Protein AF-A0A438NGS1-F1 (afdb_monomer_lite)

Organism: Exophiala mesophila (NCBI:txid212818)

Sequence (596 aa):
MPGRIEPLVKQPPVLLLSHGTTMLTGERSHVRDYWRWHGDKALEYGIKGVIIMGAHWNVRGRQIHVATNANVIPEPVALVKKSEWATYKPNADLKTAARCIEMLRDGGIDAVADPAFNWRIDTFPMLTRMFPHGCPPVTVISQNEFFEPHFHVEVGRLLRPLREQGYLFIGSGGGVHNLYRVHWKYNWRYRDTFAQEVPPESGNLEFRQALEDALCKNGGGPDFKRAAVRLMKHPNYRDAHGTDDHYMPTCFVAGLVGEEEDRGQAVVLGAEVWELVNQCETQFSIGEWPANELPKNSSSGSNHDVVKSRGLRVNSTIFGELHESPTVVRSVAEAVSVSESPFDYVLVCTKATAQATRAAVESIEPAITSPSTTIVLIQNGLGVERAFREAFPRTAIISAVAYLPTTQTSQGVFSHSEVELLYLGLYDQKPNTADWNMPLSAFAQQVKAGGGTAVITQDIQEQRWTKILANGAINPICALSRCRDRQLIELSSLAAELIKSVMLEIAKVAAVAGYGHVATMETVEKQFARSVTRPYPGVQPSMMADALALQHMEVQAILGEVIQIAQEKQVEIPRLTTLFVLLQGLDVALQMEKKG

InterPro domains:
  IPR003710 Ketopantoate reductase ApbA/PanE [TIGR00745] (307-587)
  IPR004183 Extradiol ring-cleavage dioxygenase, class III enzyme, subunit B [PF02900] (15-260)
  IPR008927 6-phosphogluconate dehydrogenase-like, C-terminal domain superfamily [SSF48179] (459-587)
  IPR013328 6-phosphogluconate dehydrogenase, domain 2 [G3DSA:1.10.1040.10] (459-590)
  IPR013332 Ketopantoate reductase, N-terminal domain [PF02558] (307-428)
  IPR013752 Ketopantoate reductase, C-terminal domain [PF08546] (459-585)
  IPR014436 Extradiol aromatic ring-opening dioxygenase, DODA-type [cd07363] (13-263)
  IPR051402 Ketopantoate Reductase-Related [PTHR21708] (302-587)

Secondary structure (DSSP, 8-state):
-PPP-----PPPPEEEEE---HHHHHS--HHHHHHHHHHHHHHHHT-SEEEEEEEEEEESSSEEEEE--SS--PPP-TTS-GGGTTTPPP-B-HHHHHHHHHHHHHTT-EEEEESS----TTTHHHHHHHSTT-PPPEEEEEEETT--HHHHHHHHHHHGGGGGGTEEEEEEE-SBB-TTS--THHHHHH--SS--SSPPPHHHHHHHHHHHIIIIIT-SSHHHHHHHHHGGGSTTHHHHBSSSTTTHHHHHHHHHS-SGGGTT--EEEEEEEEETTTEEEEEEEES------SS---TTS-HHHHHHHH-EEEEETTTEEEEE-----SSHHHHHHT-SS--SEEEE-S---HHHHHHHHHHHGGG--STT-EEEEE-SSSSTTHHHHHH-TTSEEEEEEEE--EEEEETTEEEE-S--EEEEEES----SS--THHHHHHHHHHHHHTT--EEE-S-HHHHHHHHHHHHTTHHHHHHHH---HHHHHTT-HHHHHHHHHHHHHHHHHHHHTT-TTTS-HHHHHHHHHHHHTSPTT----HHHHHHHTTPPP-HIIIIIHHHHHHHHTT---HHHHHHHHHHHHHHHHHHHHTT-

Structure (mmCIF, N/CA/C/O backbone):
data_AF-A0A438NGS1-F1
#
_entry.id   AF-A0A438NGS1-F1
#
loop_
_atom_site.group_PDB
_atom_site.id
_atom_site.type_symbol
_atom_site.label_atom_id
_atom_site.label_alt_id
_atom_site.label_comp_id
_atom_site.label_asym_id
_atom_site.label_entity_id
_atom_site.label_seq_id
_atom_site.pdbx_PDB_ins_code
_atom_site.Cartn_x
_atom_site.Cartn_y
_atom_site.Cartn_z
_atom_site.occupancy
_atom_site.B_iso_or_equiv
_atom_site.auth_seq_id
_atom_site.auth_comp_id
_atom_site.auth_asym_id
_atom_site.auth_atom_id
_atom_site.pdbx_PDB_model_num
ATOM 1 N N . MET A 1 1 ? -47.219 -19.558 9.874 1.00 34.78 1 MET A N 1
ATOM 2 C CA . MET A 1 1 ? -45.789 -19.227 10.037 1.00 34.78 1 MET A CA 1
ATOM 3 C C . MET A 1 1 ? -45.166 -19.135 8.654 1.00 34.78 1 MET A C 1
ATOM 5 O O . MET A 1 1 ? -45.144 -20.160 7.985 1.00 34.78 1 MET A O 1
ATOM 9 N N . PRO A 1 2 ? -44.722 -17.962 8.185 1.00 32.81 2 PRO A N 1
ATOM 10 C CA . PRO A 1 2 ? -43.821 -17.883 7.046 1.00 32.81 2 PRO A CA 1
ATOM 11 C C . PRO A 1 2 ? -42.375 -18.025 7.538 1.00 32.81 2 PRO A C 1
ATOM 13 O O . PRO A 1 2 ? -41.999 -17.451 8.560 1.00 32.81 2 PRO A O 1
ATOM 16 N N . GLY A 1 3 ? -41.619 -18.872 6.841 1.00 31.50 3 GLY A N 1
ATOM 17 C CA . GLY A 1 3 ? -40.279 -19.320 7.204 1.00 31.50 3 GLY A CA 1
ATOM 18 C C . GLY A 1 3 ? -39.254 -18.196 7.323 1.00 31.50 3 GLY A C 1
ATOM 19 O O . GLY A 1 3 ? -39.314 -17.187 6.622 1.00 31.50 3 GLY A O 1
ATOM 20 N N . ARG A 1 4 ? -38.291 -18.412 8.226 1.00 32.56 4 ARG A N 1
ATOM 21 C CA . ARG A 1 4 ? -37.029 -17.672 8.280 1.00 32.56 4 ARG A CA 1
ATOM 22 C C . ARG A 1 4 ? -36.393 -17.690 6.890 1.00 32.56 4 ARG A C 1
ATOM 24 O O . ARG A 1 4 ? -36.056 -18.757 6.389 1.00 32.56 4 ARG A O 1
ATOM 31 N N . ILE A 1 5 ? -36.232 -16.510 6.306 1.00 34.12 5 ILE A N 1
ATOM 32 C CA . ILE A 1 5 ? -35.360 -16.277 5.159 1.00 34.12 5 ILE A CA 1
ATOM 33 C C . ILE A 1 5 ? -33.936 -16.574 5.652 1.00 34.12 5 ILE A C 1
ATOM 35 O O . ILE A 1 5 ? -33.457 -15.907 6.572 1.00 34.12 5 ILE A O 1
ATOM 39 N N . GLU A 1 6 ? -33.301 -17.621 5.123 1.00 29.12 6 GLU A N 1
ATOM 40 C CA . GLU A 1 6 ? -31.869 -17.857 5.336 1.00 29.12 6 GLU A CA 1
ATOM 41 C C . GLU A 1 6 ? -31.084 -16.642 4.811 1.00 29.12 6 GLU A C 1
ATOM 43 O O . GLU A 1 6 ? -31.444 -16.094 3.764 1.00 29.12 6 GLU A O 1
ATOM 48 N N . PRO A 1 7 ? -30.045 -16.166 5.519 1.00 34.31 7 PRO A N 1
ATOM 49 C CA . PRO A 1 7 ? -29.265 -15.032 5.046 1.00 34.31 7 PRO A CA 1
ATOM 50 C C . PRO A 1 7 ? -28.606 -15.385 3.706 1.00 34.31 7 PRO A C 1
ATOM 52 O O . PRO A 1 7 ? -27.984 -16.439 3.581 1.00 34.31 7 PRO A O 1
ATOM 55 N N . LEU A 1 8 ? -28.739 -14.492 2.717 1.00 39.09 8 LEU A N 1
ATOM 56 C CA . LEU A 1 8 ? -28.013 -14.543 1.444 1.00 39.09 8 LEU A CA 1
ATOM 57 C C . LEU A 1 8 ? -26.535 -14.847 1.722 1.00 39.09 8 LEU A C 1
ATOM 59 O O . LEU A 1 8 ? -25.846 -14.048 2.362 1.00 39.09 8 LEU A O 1
ATOM 63 N N . VAL A 1 9 ? -26.052 -16.000 1.259 1.00 43.53 9 VAL A N 1
ATOM 64 C CA . VAL A 1 9 ? -24.628 -16.346 1.302 1.00 43.53 9 VAL A CA 1
ATOM 65 C C . VAL A 1 9 ? -23.889 -15.274 0.502 1.00 43.53 9 VAL A C 1
ATOM 67 O O . VAL A 1 9 ? -24.016 -15.190 -0.719 1.00 43.53 9 VAL A O 1
ATOM 70 N N . LYS A 1 10 ? -23.167 -14.390 1.195 1.00 60.22 10 LYS A N 1
ATOM 71 C CA . LYS A 1 10 ? -22.379 -13.334 0.552 1.00 60.22 10 LYS A CA 1
ATOM 72 C C . LYS A 1 10 ? -21.313 -13.996 -0.326 1.00 60.22 10 LYS A C 1
ATOM 74 O O . LYS A 1 10 ? -20.597 -14.853 0.171 1.00 60.22 10 LYS A O 1
ATOM 79 N N . GLN A 1 11 ? -21.208 -13.629 -1.598 1.00 82.75 11 GLN A N 1
ATOM 80 C CA . GLN A 1 11 ? -20.404 -14.344 -2.601 1.00 82.75 11 GLN A CA 1
ATOM 81 C C . GLN A 1 11 ? -18.906 -13.991 -2.506 1.00 82.75 11 GLN A C 1
ATOM 83 O O . GLN A 1 11 ? -18.601 -12.805 -2.374 1.00 82.75 11 GLN A O 1
ATOM 88 N N . PRO A 1 12 ? -17.963 -14.951 -2.611 1.00 90.12 12 PRO A N 1
ATOM 89 C CA . PRO A 1 12 ? -16.545 -14.639 -2.800 1.00 90.12 12 PRO A CA 1
ATOM 90 C C . PRO A 1 12 ? -16.316 -13.744 -4.033 1.00 90.12 12 PRO A C 1
ATOM 92 O O . PRO A 1 12 ? -17.088 -13.830 -4.998 1.00 90.12 12 PRO A O 1
ATOM 95 N N . PRO A 1 13 ? -15.244 -12.928 -4.052 1.00 94.94 13 PRO A N 1
ATOM 96 C CA . PRO A 1 13 ? -14.862 -12.197 -5.249 1.00 94.94 13 PRO A CA 1
ATOM 97 C C . PRO A 1 13 ? -14.491 -13.175 -6.367 1.00 94.94 13 PRO A C 1
ATOM 99 O O . PRO A 1 13 ? -14.099 -14.316 -6.115 1.00 94.94 13 PRO A O 1
ATOM 102 N N . VAL A 1 14 ? -14.584 -12.717 -7.611 1.00 98.06 14 VAL A N 1
ATOM 103 C CA . VAL A 1 14 ? -14.017 -13.431 -8.761 1.00 98.06 14 VAL A CA 1
ATOM 104 C C . VAL A 1 14 ? -12.646 -12.849 -9.047 1.00 98.06 14 VAL A C 1
ATOM 106 O O . VAL A 1 14 ? -12.485 -11.629 -9.066 1.00 98.06 14 VAL A O 1
ATOM 109 N N . LEU A 1 15 ? -11.655 -13.712 -9.244 1.00 98.44 15 LEU A N 1
ATOM 110 C CA . LEU A 1 15 ? -10.280 -13.292 -9.485 1.00 98.44 15 LEU A CA 1
ATOM 111 C C . LEU A 1 15 ? -9.931 -13.476 -10.957 1.00 98.44 15 LEU A C 1
ATOM 113 O O . LEU A 1 15 ? -10.222 -14.519 -11.540 1.00 98.44 15 LEU A O 1
ATOM 117 N N . LEU A 1 16 ? -9.283 -12.477 -11.542 1.00 98.31 16 LEU A N 1
ATOM 118 C CA . LEU A 1 16 ? -8.634 -12.575 -12.843 1.00 98.31 16 LEU A CA 1
ATOM 119 C C . LEU A 1 16 ? -7.144 -12.350 -12.612 1.00 98.31 16 LEU A C 1
ATOM 121 O O . LEU A 1 16 ? -6.708 -11.228 -12.358 1.00 98.31 16 LEU A O 1
ATOM 125 N N . LEU A 1 17 ? -6.384 -13.437 -12.628 1.00 97.69 17 LEU A N 1
ATOM 126 C CA . LEU A 1 17 ? -4.988 -13.459 -12.220 1.00 97.69 17 LEU A CA 1
ATOM 127 C C . LEU A 1 17 ? -4.121 -13.774 -13.432 1.00 97.69 17 LEU A C 1
ATOM 129 O O . LEU A 1 17 ? -4.339 -14.774 -14.117 1.00 97.69 17 LEU A O 1
ATOM 133 N N . SER A 1 18 ? -3.136 -12.925 -13.702 1.00 95.69 18 SER A N 1
ATOM 134 C CA . SER A 1 18 ? -2.124 -13.251 -14.703 1.00 95.69 18 SER A CA 1
ATOM 135 C C . SER A 1 18 ? -1.072 -14.146 -14.059 1.00 95.69 18 SER A C 1
ATOM 137 O O . SER A 1 18 ? -0.519 -13.776 -13.022 1.00 95.69 18 SER A O 1
ATOM 139 N N . HIS A 1 19 ? -0.856 -15.347 -14.596 1.00 93.44 19 HIS A N 1
ATOM 140 C CA . HIS A 1 19 ? -0.010 -16.352 -13.935 1.00 93.44 19 HIS A CA 1
ATOM 141 C C . HIS A 1 19 ? 1.486 -16.179 -14.216 1.00 93.44 19 HIS A C 1
ATOM 143 O O . HIS A 1 19 ? 2.302 -16.741 -13.482 1.00 93.44 19 HIS A O 1
ATOM 149 N N . GLY A 1 20 ? 1.831 -15.396 -15.239 1.00 90.81 20 GLY A N 1
ATOM 150 C CA . GLY A 1 20 ? 3.192 -15.064 -15.620 1.00 90.81 20 GLY A CA 1
ATOM 151 C C . GLY A 1 20 ? 4.073 -16.239 -16.000 1.00 90.81 20 GLY A C 1
ATOM 152 O O . GLY A 1 20 ? 3.625 -17.345 -16.310 1.00 90.81 20 GLY A O 1
ATOM 153 N N . THR A 1 21 ? 5.377 -15.992 -15.997 1.00 89.94 21 THR A N 1
ATOM 154 C CA . THR A 1 21 ? 6.343 -17.076 -16.152 1.00 89.94 21 THR A CA 1
ATOM 155 C C . THR A 1 21 ? 6.408 -17.915 -14.872 1.00 89.94 21 THR A C 1
ATOM 157 O O . THR A 1 21 ? 6.022 -17.490 -13.782 1.00 89.94 21 THR A O 1
ATOM 160 N N . THR A 1 22 ? 6.988 -19.116 -14.946 1.00 86.31 22 THR A N 1
ATOM 161 C CA . THR A 1 22 ? 7.232 -19.918 -13.736 1.00 86.31 22 THR A CA 1
ATOM 162 C C . THR A 1 22 ? 8.099 -19.189 -12.704 1.00 86.31 22 THR A C 1
ATOM 164 O O . THR A 1 22 ? 8.003 -19.489 -11.515 1.00 86.31 22 THR A O 1
ATOM 167 N N . MET A 1 23 ? 8.929 -18.227 -13.122 1.00 85.88 23 MET A N 1
ATOM 168 C CA . MET A 1 23 ? 9.799 -17.458 -12.230 1.00 85.88 23 MET A CA 1
ATOM 169 C C . MET A 1 23 ? 9.024 -16.513 -11.319 1.00 85.88 23 MET A C 1
ATOM 171 O O . MET A 1 23 ? 9.434 -16.352 -10.169 1.00 85.88 23 MET A O 1
ATOM 175 N N . LEU A 1 24 ? 7.851 -16.023 -11.735 1.00 86.50 24 LEU A N 1
ATOM 176 C CA . LEU A 1 24 ? 6.953 -15.246 -10.875 1.00 86.50 24 LEU A CA 1
ATOM 177 C C . LEU A 1 24 ? 6.584 -16.002 -9.586 1.00 86.50 24 LEU A C 1
ATOM 179 O O . LEU A 1 24 ? 6.348 -15.412 -8.532 1.00 86.50 24 LEU A O 1
ATOM 183 N N . THR A 1 25 ? 6.608 -17.337 -9.640 1.00 78.31 25 THR A N 1
ATOM 184 C CA . THR A 1 25 ? 6.415 -18.200 -8.469 1.00 78.31 25 THR A CA 1
ATOM 185 C C . THR A 1 25 ? 7.634 -18.208 -7.546 1.00 78.31 25 THR A C 1
ATOM 187 O O . THR A 1 25 ? 7.476 -18.316 -6.330 1.00 78.31 25 THR A O 1
ATOM 190 N N . GLY A 1 26 ? 8.856 -18.143 -8.074 1.00 74.00 26 GLY A N 1
ATOM 191 C CA . GLY A 1 26 ? 10.099 -18.177 -7.292 1.00 74.00 26 GLY A CA 1
ATOM 192 C C . GLY A 1 26 ? 10.510 -16.815 -6.731 1.00 74.00 26 GLY A C 1
ATOM 193 O O . GLY A 1 26 ? 10.988 -16.722 -5.597 1.00 74.00 26 GLY A O 1
ATOM 194 N N . GLU A 1 27 ? 10.299 -15.751 -7.497 1.00 77.94 27 GLU A N 1
ATOM 195 C CA . GLU A 1 27 ? 10.730 -14.400 -7.153 1.00 77.94 27 GLU A CA 1
ATOM 196 C C . GLU A 1 27 ? 9.777 -13.739 -6.140 1.00 77.94 27 GLU A C 1
ATOM 198 O O . GLU A 1 27 ? 8.617 -14.128 -5.969 1.00 77.94 27 GLU A O 1
ATOM 203 N N . ARG A 1 28 ? 10.285 -12.773 -5.364 1.00 82.06 28 ARG A N 1
ATOM 204 C CA . ARG A 1 28 ? 9.435 -11.969 -4.474 1.00 82.06 28 ARG A CA 1
ATOM 205 C C . ARG A 1 28 ? 8.824 -10.843 -5.298 1.00 82.06 28 ARG A C 1
ATOM 207 O O . ARG A 1 28 ? 9.565 -10.055 -5.873 1.00 82.06 28 ARG A O 1
ATOM 214 N N . SER A 1 29 ? 7.503 -10.750 -5.308 1.00 83.88 29 SER A N 1
ATOM 215 C CA . SER A 1 29 ? 6.766 -9.682 -5.976 1.00 83.88 29 SER A CA 1
ATOM 216 C C . SER A 1 29 ? 5.485 -9.377 -5.208 1.00 83.88 29 SER A C 1
ATOM 218 O O . SER A 1 29 ? 4.933 -10.240 -4.520 1.00 83.88 29 SER A O 1
ATOM 220 N N . HIS A 1 30 ? 4.978 -8.162 -5.371 1.00 83.62 30 HIS A N 1
ATOM 221 C CA . HIS A 1 30 ? 3.673 -7.760 -4.848 1.00 83.62 30 HIS A CA 1
ATOM 222 C C . HIS A 1 30 ? 2.521 -8.552 -5.481 1.00 83.62 30 HIS A C 1
ATOM 224 O O . HIS A 1 30 ? 1.497 -8.732 -4.834 1.00 83.62 30 HIS A O 1
ATOM 230 N N . VAL A 1 31 ? 2.694 -9.108 -6.687 1.00 91.19 31 VAL A N 1
ATOM 231 C CA . VAL A 1 31 ? 1.744 -10.075 -7.271 1.00 91.19 31 VAL A CA 1
ATOM 232 C C . VAL A 1 31 ? 1.637 -11.332 -6.408 1.00 91.19 31 VAL A C 1
ATOM 234 O O . VAL A 1 31 ? 0.536 -11.782 -6.094 1.00 91.19 31 VAL A O 1
ATOM 237 N N . ARG A 1 32 ? 2.768 -11.869 -5.943 1.00 89.00 32 ARG A N 1
ATOM 238 C CA . ARG A 1 32 ? 2.768 -13.042 -5.065 1.00 89.00 32 ARG A CA 1
ATOM 239 C C . ARG A 1 32 ? 2.164 -12.733 -3.698 1.00 89.00 32 ARG A C 1
ATOM 241 O O . ARG A 1 32 ? 1.446 -13.566 -3.145 1.00 89.00 32 ARG A O 1
ATOM 248 N N . ASP A 1 33 ? 2.444 -11.548 -3.163 1.00 85.94 33 ASP A N 1
ATOM 249 C CA . ASP A 1 33 ? 1.843 -11.089 -1.908 1.00 85.94 33 ASP A CA 1
ATOM 250 C C . ASP A 1 33 ? 0.320 -10.926 -2.059 1.00 85.94 33 ASP A C 1
ATOM 252 O O . ASP A 1 33 ? -0.434 -11.302 -1.162 1.00 85.94 33 ASP A O 1
ATOM 256 N N . TYR A 1 34 ? -0.144 -10.470 -3.226 1.00 91.81 34 TYR A N 1
ATOM 257 C CA . TYR A 1 34 ? -1.563 -10.364 -3.560 1.00 91.81 34 TYR A CA 1
ATOM 258 C C . TYR A 1 34 ? -2.247 -11.734 -3.679 1.00 91.81 34 TYR A C 1
ATOM 260 O O . TYR A 1 34 ? -3.318 -11.941 -3.102 1.00 91.81 34 TYR A O 1
ATOM 268 N N . TRP A 1 35 ? -1.610 -12.713 -4.334 1.00 95.50 35 TRP A N 1
ATOM 269 C CA . TRP A 1 35 ? -2.093 -14.099 -4.334 1.00 95.50 35 TRP A CA 1
ATOM 270 C C . TRP A 1 35 ? -2.186 -14.650 -2.914 1.00 95.50 35 TRP A C 1
ATOM 272 O O . TRP A 1 35 ? -3.216 -15.205 -2.535 1.00 95.50 35 TRP A O 1
ATOM 282 N N . ARG A 1 36 ? -1.135 -14.467 -2.105 1.00 93.38 36 ARG A N 1
ATOM 283 C CA . ARG A 1 36 ? -1.110 -14.920 -0.711 1.00 93.38 36 ARG A CA 1
ATOM 284 C C . ARG A 1 36 ? -2.250 -14.303 0.097 1.00 93.38 36 ARG A C 1
ATOM 286 O O . ARG A 1 36 ? -2.947 -15.030 0.799 1.00 93.38 36 ARG A O 1
ATOM 293 N N . TRP A 1 37 ? -2.477 -12.999 -0.055 1.00 91.50 37 TRP A N 1
ATOM 294 C CA . TRP A 1 37 ? -3.567 -12.285 0.604 1.00 91.50 37 TRP A CA 1
ATOM 295 C C . TRP A 1 37 ? -4.944 -12.853 0.236 1.00 91.50 37 TRP A C 1
ATOM 297 O O . TRP A 1 37 ? -5.741 -13.150 1.126 1.00 91.50 37 TRP A O 1
ATOM 307 N N . HIS A 1 38 ? -5.218 -13.074 -1.054 1.00 94.94 38 HIS A N 1
ATOM 308 C CA . HIS A 1 38 ? -6.472 -13.700 -1.483 1.00 94.94 38 HIS A CA 1
ATOM 309 C C . HIS A 1 38 ? -6.611 -15.139 -0.983 1.00 94.94 38 HIS A C 1
ATOM 311 O O . HIS A 1 38 ? -7.713 -15.549 -0.628 1.00 94.94 38 HIS A O 1
ATOM 317 N N . GLY A 1 39 ? -5.520 -15.904 -0.933 1.00 95.12 39 GLY A N 1
ATOM 318 C CA . GLY A 1 39 ? -5.531 -17.259 -0.392 1.00 95.12 39 GLY A CA 1
ATOM 319 C C . GLY A 1 39 ? -5.873 -17.290 1.095 1.00 95.12 39 GLY A C 1
ATOM 320 O O . GLY A 1 39 ? -6.762 -18.034 1.508 1.00 95.12 39 GLY A O 1
ATOM 321 N N . ASP A 1 40 ? -5.246 -16.423 1.891 1.00 89.56 40 ASP A N 1
ATOM 322 C CA . ASP A 1 40 ? -5.558 -16.280 3.316 1.00 89.56 40 ASP A CA 1
ATOM 323 C C . ASP A 1 40 ? -7.017 -15.861 3.531 1.00 89.56 40 ASP A C 1
ATOM 325 O O . ASP A 1 40 ? -7.701 -16.421 4.390 1.00 89.56 40 ASP A O 1
ATOM 329 N N . LYS A 1 41 ? -7.537 -14.953 2.696 1.00 87.50 41 LYS A N 1
ATOM 330 C CA . LYS A 1 41 ? -8.948 -14.552 2.735 1.00 87.50 41 LYS A CA 1
ATOM 331 C C . LYS A 1 41 ? -9.909 -15.663 2.330 1.00 87.50 41 LYS A C 1
ATOM 333 O O . LYS A 1 41 ? -10.941 -15.817 2.975 1.00 87.50 41 LYS A O 1
ATOM 338 N N . ALA A 1 42 ? -9.573 -16.467 1.326 1.00 92.06 42 ALA A N 1
ATOM 339 C CA . ALA A 1 42 ? -10.364 -17.635 0.945 1.00 92.06 42 ALA A CA 1
ATOM 340 C C . ALA A 1 42 ? -10.476 -18.651 2.089 1.00 92.06 42 ALA A C 1
ATOM 342 O O . ALA A 1 42 ? -11.559 -19.186 2.336 1.00 92.06 42 ALA A O 1
ATOM 343 N N . LEU A 1 43 ? -9.367 -18.903 2.791 1.00 90.44 43 LEU A N 1
ATOM 344 C CA . LEU A 1 43 ? -9.340 -19.800 3.945 1.00 90.44 43 LEU A CA 1
ATOM 345 C C . LEU A 1 43 ? -10.119 -19.217 5.133 1.00 90.44 43 LEU A C 1
ATOM 347 O O . LEU A 1 43 ? -10.901 -19.941 5.742 1.00 90.44 43 LEU A O 1
ATOM 351 N N . GLU A 1 44 ? -9.966 -17.919 5.424 1.00 85.38 44 GLU A N 1
ATOM 352 C CA . GLU A 1 44 ? -10.739 -17.205 6.457 1.00 85.38 44 GLU A CA 1
ATOM 353 C C . GLU A 1 44 ? -12.247 -17.247 6.170 1.00 85.38 44 GLU A C 1
ATOM 355 O O . GLU A 1 44 ? -13.057 -17.453 7.073 1.00 85.38 44 GLU A O 1
ATOM 360 N N . TYR A 1 45 ? -12.627 -17.070 4.904 1.00 83.19 45 TYR A N 1
ATOM 361 C CA . TYR A 1 45 ? -14.013 -17.133 4.458 1.00 83.19 45 TYR A CA 1
ATOM 362 C C . TYR A 1 45 ? -14.582 -18.564 4.506 1.00 83.19 45 TYR A C 1
ATOM 364 O O . TYR A 1 45 ? -15.790 -18.741 4.644 1.00 83.19 45 TYR A O 1
ATOM 372 N N . GLY A 1 46 ? -13.730 -19.589 4.433 1.00 88.94 46 GLY A N 1
ATOM 373 C CA . GLY A 1 46 ? -14.161 -20.985 4.406 1.00 88.94 46 GLY A CA 1
ATOM 374 C C . GLY A 1 46 ? -14.791 -21.374 3.068 1.00 88.94 46 GLY A C 1
ATOM 375 O O . GLY A 1 46 ? -15.841 -22.018 3.046 1.00 88.94 46 GLY A O 1
ATOM 376 N N . ILE A 1 47 ? -14.172 -20.968 1.949 1.00 92.62 47 ILE A N 1
ATOM 377 C CA . ILE A 1 47 ? -14.656 -21.336 0.608 1.00 92.62 47 ILE A CA 1
ATOM 378 C C . ILE A 1 47 ? -14.820 -22.857 0.472 1.00 92.62 47 ILE A C 1
ATOM 380 O O . ILE A 1 47 ? -14.023 -23.635 0.999 1.00 92.62 47 ILE A O 1
ATOM 384 N N . LYS A 1 48 ? -15.831 -23.297 -0.283 1.00 94.25 48 LYS A N 1
ATOM 385 C CA . LYS A 1 48 ? -16.064 -24.734 -0.527 1.00 94.25 48 LYS A CA 1
ATOM 386 C C . LYS A 1 48 ? -14.995 -25.366 -1.412 1.00 94.25 48 LYS A C 1
ATOM 388 O O . LYS A 1 48 ? -14.710 -26.552 -1.284 1.00 94.25 48 LYS A O 1
ATOM 393 N N . GLY A 1 49 ? -14.431 -24.569 -2.310 1.00 96.94 49 GLY A N 1
ATOM 394 C CA . GLY A 1 49 ? -13.429 -24.984 -3.274 1.00 96.94 49 GLY A CA 1
ATOM 395 C C . GLY A 1 49 ? -13.117 -23.862 -4.256 1.00 96.94 49 GLY A C 1
ATOM 396 O O . GLY A 1 49 ? -13.752 -22.801 -4.238 1.00 96.94 49 GLY A O 1
ATOM 397 N N . VAL A 1 50 ? -12.136 -24.113 -5.112 1.00 98.50 50 VAL A N 1
ATOM 398 C CA . VAL A 1 50 ? -11.699 -23.210 -6.175 1.00 98.50 50 VAL A CA 1
ATOM 399 C C . VAL A 1 50 ? -12.103 -23.795 -7.527 1.00 98.50 50 VAL A C 1
ATOM 401 O O . VAL A 1 50 ? -11.913 -24.984 -7.773 1.00 98.50 50 VAL A O 1
ATOM 404 N N . ILE A 1 51 ? -12.642 -22.966 -8.416 1.00 98.75 51 ILE A N 1
ATOM 405 C CA . ILE A 1 51 ? -12.926 -23.324 -9.808 1.00 98.75 51 ILE A CA 1
ATOM 406 C C . ILE A 1 51 ? -12.070 -22.432 -10.703 1.00 98.75 51 ILE A C 1
ATOM 408 O O . ILE A 1 51 ? -12.169 -21.207 -10.636 1.00 98.75 51 ILE A O 1
ATOM 412 N N . ILE A 1 52 ? -11.211 -23.044 -11.518 1.00 98.56 52 ILE A N 1
ATOM 413 C CA . ILE A 1 52 ? -10.205 -22.338 -12.316 1.00 98.56 52 ILE A CA 1
ATOM 414 C C . ILE A 1 52 ? -10.406 -22.624 -13.800 1.00 98.56 52 ILE A C 1
ATOM 416 O O . ILE A 1 52 ? -10.515 -23.785 -14.189 1.00 98.56 52 ILE A O 1
ATOM 420 N N . MET A 1 53 ? -10.382 -21.576 -14.623 1.00 98.50 53 MET A N 1
ATOM 421 C CA . MET A 1 53 ? -10.119 -21.693 -16.059 1.00 98.50 53 MET A CA 1
ATOM 422 C C . MET A 1 53 ? -8.749 -21.084 -16.357 1.00 98.50 53 MET A C 1
ATOM 424 O O . MET A 1 53 ? -8.554 -19.883 -16.170 1.00 98.50 53 MET A O 1
ATOM 428 N N . GLY A 1 54 ? -7.809 -21.921 -16.792 1.00 95.69 54 GLY A N 1
ATOM 429 C CA . GLY A 1 54 ? -6.445 -21.524 -17.145 1.00 95.69 54 GLY A CA 1
ATOM 430 C C . GLY A 1 54 ? -6.222 -21.420 -18.657 1.00 95.69 54 GLY A C 1
ATOM 431 O O . GLY A 1 54 ? -6.998 -21.975 -19.434 1.00 95.69 54 GLY A O 1
ATOM 432 N N . ALA A 1 55 ? -5.183 -20.697 -19.077 1.00 95.19 55 ALA A N 1
ATOM 433 C CA . ALA A 1 55 ? -4.820 -20.480 -20.483 1.00 95.19 55 ALA A CA 1
ATOM 434 C C . ALA A 1 55 ? -4.226 -21.699 -21.218 1.00 95.19 55 ALA A C 1
ATOM 436 O O . ALA A 1 55 ? -4.283 -21.779 -22.441 1.00 95.19 55 ALA A O 1
ATOM 437 N N . HIS A 1 56 ? -3.653 -22.670 -20.504 1.00 94.94 56 HIS A N 1
ATOM 438 C CA . HIS A 1 56 ? -2.804 -23.721 -21.088 1.00 94.94 56 HIS A CA 1
ATOM 439 C C . HIS A 1 56 ? -3.535 -25.045 -21.333 1.00 94.94 56 HIS A C 1
ATOM 441 O O . HIS A 1 56 ? -2.900 -26.068 -21.608 1.00 94.94 56 HIS A O 1
ATOM 447 N N . TRP A 1 57 ? -4.868 -25.060 -21.257 1.00 96.06 57 TRP A N 1
ATOM 448 C CA . TRP A 1 57 ? -5.670 -26.241 -21.573 1.00 96.06 57 TRP A CA 1
ATOM 449 C C . TRP A 1 57 ? -6.754 -25.946 -22.604 1.00 96.06 57 TRP A C 1
ATOM 451 O O . TRP A 1 57 ? -7.904 -25.683 -22.269 1.00 96.06 57 TRP A O 1
ATOM 461 N N . ASN A 1 58 ? -6.377 -26.061 -23.876 1.00 93.69 58 ASN A N 1
ATOM 462 C CA . ASN A 1 58 ? -7.266 -25.832 -25.011 1.00 93.69 58 ASN A CA 1
ATOM 463 C C . ASN A 1 58 ? -7.772 -27.162 -25.568 1.00 93.69 58 ASN A C 1
ATOM 465 O O . ASN A 1 58 ? -6.979 -28.047 -25.902 1.00 93.69 58 ASN A O 1
ATOM 469 N N . VAL A 1 59 ? -9.092 -27.301 -25.667 1.00 95.12 59 VAL A N 1
ATOM 470 C CA . VAL A 1 59 ? -9.753 -28.506 -26.179 1.00 95.12 59 VAL A CA 1
ATOM 471 C C . VAL A 1 59 ? -10.274 -28.273 -27.588 1.00 95.12 59 VAL A C 1
ATOM 473 O O . VAL A 1 59 ? -10.778 -27.194 -27.910 1.00 95.12 59 VAL A O 1
ATOM 476 N N . ARG A 1 60 ? -10.147 -29.314 -28.419 1.00 89.50 60 ARG A N 1
ATOM 477 C CA . ARG A 1 60 ? -10.585 -29.285 -29.812 1.00 89.50 60 ARG A CA 1
ATOM 478 C C . ARG A 1 60 ? -12.094 -29.397 -29.984 1.00 89.50 60 ARG A C 1
ATOM 480 O O . ARG A 1 60 ? -12.773 -30.028 -29.182 1.00 89.50 60 ARG A O 1
ATOM 487 N N . GLY A 1 61 ? -12.608 -28.853 -31.087 1.00 86.81 61 GLY A N 1
ATOM 488 C CA . GLY A 1 61 ? -14.052 -28.789 -31.344 1.00 86.81 61 GLY A CA 1
ATOM 489 C C . GLY A 1 61 ? -14.753 -27.832 -30.378 1.00 86.81 61 GLY A C 1
ATOM 490 O O . GLY A 1 61 ? -14.092 -27.201 -29.572 1.00 86.81 61 GLY A O 1
ATOM 491 N N . ARG A 1 62 ? -16.085 -27.679 -30.440 1.00 90.31 62 ARG A N 1
ATOM 492 C CA . ARG A 1 62 ? -16.859 -26.778 -29.546 1.00 90.31 62 ARG A CA 1
ATOM 493 C C . ARG A 1 62 ? -17.146 -27.409 -28.170 1.00 90.31 62 ARG A C 1
ATOM 495 O O . ARG A 1 62 ? -18.289 -27.415 -27.723 1.00 90.31 62 ARG A O 1
ATOM 502 N N . GLN A 1 63 ? -16.117 -27.968 -27.537 1.00 95.81 63 GLN A N 1
ATOM 503 C CA . GLN A 1 63 ? -16.213 -28.680 -26.262 1.00 95.81 63 GLN A CA 1
ATOM 504 C C . GLN A 1 63 ? -15.545 -27.908 -25.119 1.00 95.81 63 GLN A C 1
ATOM 506 O O . GLN A 1 63 ? -14.681 -27.056 -25.348 1.00 95.81 63 GLN A O 1
ATOM 511 N N . ILE A 1 64 ? -15.940 -28.248 -23.892 1.00 98.25 64 ILE A N 1
ATOM 512 C CA . ILE A 1 64 ? -15.257 -27.880 -22.647 1.00 98.25 64 ILE A CA 1
ATOM 513 C C . ILE A 1 64 ? -14.930 -29.165 -21.893 1.00 98.25 64 ILE A C 1
ATOM 515 O O . ILE A 1 64 ? -15.807 -29.981 -21.638 1.00 98.25 64 ILE A O 1
ATOM 519 N N . HIS A 1 65 ? -13.678 -29.374 -21.511 1.00 98.44 65 HIS A N 1
ATOM 520 C CA . HIS A 1 65 ? -13.327 -30.476 -20.624 1.00 98.44 65 HIS A CA 1
ATOM 521 C C . HIS A 1 65 ? -13.235 -29.993 -19.177 1.00 98.44 65 HIS A C 1
ATOM 523 O O . HIS A 1 65 ? -12.880 -28.847 -18.902 1.00 98.44 65 HIS A O 1
ATOM 529 N N . VAL A 1 66 ? -13.533 -30.885 -18.235 1.00 98.50 66 VAL A N 1
ATOM 530 C CA . VAL A 1 66 ? -13.370 -30.642 -16.798 1.00 98.50 66 VAL A CA 1
ATOM 531 C C . VAL A 1 66 ? -12.494 -31.738 -16.206 1.00 98.50 66 VAL A C 1
ATOM 533 O O . VAL A 1 66 ? -12.724 -32.929 -16.433 1.00 98.50 66 VAL A O 1
ATOM 536 N N . ALA A 1 67 ? -11.458 -31.337 -15.471 1.00 97.69 67 ALA A N 1
ATOM 537 C CA . ALA A 1 67 ? -10.459 -32.257 -14.944 1.00 97.69 67 ALA A CA 1
ATOM 538 C C . ALA A 1 67 ? -11.065 -33.162 -13.860 1.00 97.69 67 ALA A C 1
ATOM 540 O O . ALA A 1 67 ? -11.631 -32.684 -12.879 1.00 97.69 67 ALA A O 1
ATOM 541 N N . THR A 1 68 ? -10.910 -34.475 -14.026 1.00 96.88 68 THR A N 1
ATOM 542 C CA . THR A 1 68 ? -11.413 -35.515 -13.107 1.00 96.88 68 THR A CA 1
ATOM 543 C C . THR A 1 68 ? -10.326 -36.517 -12.699 1.00 96.88 68 THR A C 1
ATOM 545 O O . THR A 1 68 ? -10.611 -37.606 -12.202 1.00 96.88 68 THR A O 1
ATOM 548 N N . ASN A 1 69 ? -9.056 -36.151 -12.882 1.00 95.12 69 ASN A N 1
ATOM 549 C CA . ASN A 1 69 ? -7.925 -36.949 -12.428 1.00 95.12 69 ASN A CA 1
ATOM 550 C C . ASN A 1 69 ? -7.779 -36.869 -10.895 1.00 95.12 69 ASN A C 1
ATOM 552 O O . ASN A 1 69 ? -7.479 -35.809 -10.349 1.00 95.12 69 ASN A O 1
ATOM 556 N N . ALA A 1 70 ? -7.953 -37.994 -10.196 1.00 90.81 70 ALA A N 1
ATOM 557 C CA . ALA A 1 70 ? -7.790 -38.079 -8.740 1.00 90.81 70 ALA A CA 1
ATOM 558 C C . ALA A 1 70 ? -6.323 -37.972 -8.282 1.00 90.81 70 ALA A C 1
ATOM 560 O O . ALA A 1 70 ? -6.046 -37.562 -7.157 1.00 90.81 70 ALA A O 1
ATOM 561 N N . ASN A 1 71 ? -5.385 -38.358 -9.150 1.00 91.69 71 ASN A N 1
ATOM 562 C CA . ASN A 1 71 ? -3.954 -38.440 -8.867 1.00 91.69 71 ASN A CA 1
ATOM 563 C C . ASN A 1 71 ? -3.203 -37.424 -9.729 1.00 91.69 71 ASN A C 1
ATOM 565 O O . ASN A 1 71 ? -2.379 -37.783 -10.571 1.00 91.69 71 ASN A O 1
ATOM 569 N N . VAL A 1 72 ? -3.534 -36.148 -9.541 1.00 90.69 72 VAL A N 1
ATOM 570 C CA . VAL A 1 72 ? -2.937 -35.050 -10.302 1.00 90.69 72 VAL A CA 1
ATOM 571 C C . VAL A 1 72 ? -1.428 -35.006 -10.085 1.00 90.69 72 VAL A C 1
ATOM 573 O O . VAL A 1 72 ? -0.941 -34.923 -8.956 1.00 90.69 72 VAL A O 1
ATOM 576 N N . ILE A 1 73 ? -0.694 -34.983 -11.191 1.00 89.00 73 ILE A N 1
ATOM 577 C CA . ILE A 1 73 ? 0.744 -34.749 -11.226 1.00 89.00 73 ILE A CA 1
ATOM 578 C C . ILE A 1 73 ? 0.951 -33.327 -11.751 1.00 89.00 73 ILE A C 1
ATOM 580 O O . ILE A 1 73 ? 0.586 -33.062 -12.892 1.00 89.00 73 ILE A O 1
ATOM 584 N N . PRO A 1 74 ? 1.506 -32.392 -10.966 1.00 85.00 74 PRO A N 1
ATOM 585 C CA . PRO A 1 74 ? 1.754 -31.048 -11.465 1.00 85.00 74 PRO A CA 1
ATOM 586 C C . PRO A 1 74 ? 2.910 -31.036 -12.473 1.00 85.00 74 PRO A C 1
ATOM 588 O O . PRO A 1 74 ? 3.904 -31.750 -12.301 1.00 85.00 74 PRO A O 1
ATOM 591 N N . GLU A 1 75 ? 2.803 -30.201 -13.508 1.00 84.81 75 GLU A N 1
ATOM 592 C CA . GLU A 1 75 ? 3.924 -29.945 -14.414 1.00 84.81 75 GLU A CA 1
ATOM 593 C C . GLU A 1 75 ? 5.115 -29.324 -13.651 1.00 84.81 75 GLU A C 1
ATOM 595 O O . GLU A 1 75 ? 4.920 -28.550 -12.707 1.00 84.81 75 GLU A O 1
ATOM 600 N N . PRO A 1 76 ? 6.371 -29.642 -14.026 1.00 81.38 76 PRO A N 1
ATOM 601 C CA . PRO A 1 76 ? 7.537 -29.052 -13.381 1.00 81.38 76 PRO A CA 1
ATOM 602 C C . PRO A 1 76 ? 7.553 -27.522 -13.469 1.00 81.38 76 PRO A C 1
ATOM 604 O O . PRO A 1 76 ? 7.498 -26.953 -14.558 1.00 81.38 76 PRO A O 1
ATOM 607 N N . VAL A 1 77 ? 7.732 -26.850 -12.328 1.00 83.44 77 VAL A N 1
ATOM 608 C C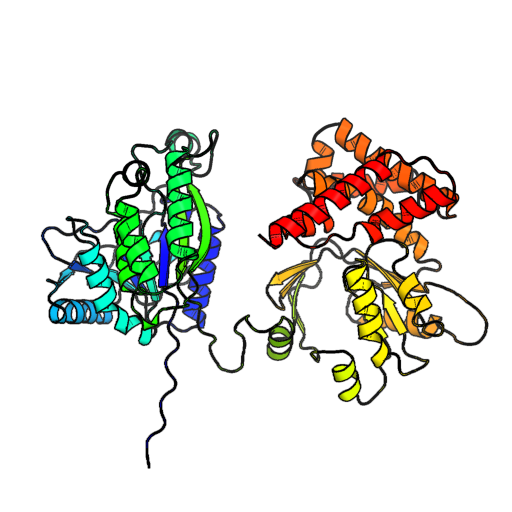A . VAL A 1 77 ? 7.900 -25.389 -12.284 1.00 83.44 77 VAL A CA 1
ATOM 609 C C . VAL A 1 77 ? 9.334 -25.047 -12.688 1.00 83.44 77 VAL A C 1
ATOM 611 O O . VAL A 1 77 ? 10.258 -25.093 -11.870 1.00 83.44 77 VAL A O 1
ATOM 614 N N . ALA A 1 78 ? 9.532 -24.782 -13.979 1.00 82.38 78 ALA A N 1
ATOM 615 C CA . ALA A 1 78 ? 10.835 -24.473 -14.554 1.00 82.38 78 ALA A CA 1
ATOM 616 C C . ALA A 1 78 ? 11.509 -23.293 -13.834 1.00 82.38 78 ALA A C 1
ATOM 618 O O . ALA A 1 78 ? 10.850 -22.351 -13.405 1.00 82.38 78 ALA A O 1
ATOM 619 N N . LEU A 1 79 ? 12.838 -23.347 -13.711 1.00 82.25 79 LEU A N 1
ATOM 620 C CA . LEU A 1 79 ? 13.685 -22.297 -13.122 1.00 82.25 79 LEU A CA 1
ATOM 621 C C . LEU A 1 79 ? 13.442 -21.971 -11.628 1.00 82.25 79 LEU A C 1
ATOM 623 O O . LEU A 1 79 ? 14.255 -21.270 -11.029 1.00 82.25 79 LEU A O 1
ATOM 627 N N . VAL A 1 80 ? 12.443 -22.579 -10.982 1.00 83.62 80 VAL A N 1
ATOM 628 C CA . VAL A 1 80 ? 12.217 -22.516 -9.529 1.00 83.62 80 VAL A CA 1
ATOM 629 C C . VAL A 1 80 ? 12.814 -23.748 -8.846 1.00 83.62 80 VAL A C 1
ATOM 631 O O . VAL A 1 80 ? 12.754 -24.868 -9.365 1.00 83.62 80 VAL A O 1
ATOM 634 N N . LYS A 1 81 ? 13.404 -23.577 -7.654 1.00 84.19 81 LYS A N 1
ATOM 635 C CA . LYS A 1 81 ? 14.000 -24.697 -6.910 1.00 84.19 81 LYS A CA 1
ATOM 636 C C . LYS A 1 81 ? 12.935 -25.745 -6.593 1.00 84.19 81 LYS A C 1
ATOM 638 O O . LYS A 1 81 ? 11.931 -25.450 -5.954 1.00 84.19 81 LYS A O 1
ATOM 643 N N . LYS A 1 82 ? 13.200 -27.003 -6.961 1.00 84.56 82 LYS A N 1
ATOM 644 C CA . LYS A 1 82 ? 12.284 -28.138 -6.745 1.00 84.56 82 LYS A CA 1
ATOM 645 C C . LYS A 1 82 ? 11.830 -28.279 -5.285 1.00 84.56 82 LYS A C 1
ATOM 647 O O . LYS A 1 82 ? 10.687 -28.641 -5.036 1.00 84.56 82 LYS A O 1
ATOM 652 N N . SER A 1 83 ? 12.695 -27.954 -4.322 1.00 84.81 83 SER A N 1
ATOM 653 C CA . SER A 1 83 ? 12.371 -27.974 -2.888 1.00 84.81 83 SER A CA 1
ATOM 654 C C . SER A 1 83 ? 11.241 -27.022 -2.485 1.00 84.81 83 SER A C 1
ATOM 656 O O . SER A 1 83 ? 10.665 -27.206 -1.422 1.00 84.81 83 SER A O 1
ATOM 658 N N . GLU A 1 84 ? 10.934 -26.009 -3.297 1.00 79.12 84 GLU A N 1
ATOM 659 C CA . GLU A 1 84 ? 9.901 -25.016 -2.988 1.00 79.12 84 GLU A CA 1
ATOM 660 C C . GLU A 1 84 ? 8.484 -25.472 -3.347 1.00 79.12 84 GLU A C 1
ATOM 662 O O . GLU A 1 84 ? 7.528 -24.889 -2.846 1.00 79.12 84 GLU A O 1
ATOM 667 N N . TRP A 1 85 ? 8.335 -26.500 -4.191 1.00 85.69 85 TRP A N 1
ATOM 668 C CA . TRP A 1 85 ? 7.022 -26.932 -4.688 1.00 85.69 85 TRP A CA 1
ATOM 669 C C . TRP A 1 85 ? 6.824 -28.453 -4.732 1.00 85.69 85 TRP A C 1
ATOM 671 O O . TRP A 1 85 ? 5.688 -28.912 -4.735 1.00 85.69 85 TRP A O 1
ATOM 681 N N . ALA A 1 86 ? 7.883 -29.269 -4.729 1.00 85.19 86 ALA A N 1
ATOM 682 C CA . ALA A 1 86 ? 7.753 -30.718 -4.934 1.00 85.19 86 ALA A CA 1
ATOM 683 C C . ALA A 1 86 ? 7.045 -31.472 -3.798 1.00 85.19 86 ALA A C 1
ATOM 685 O O . ALA A 1 86 ? 6.603 -32.600 -4.001 1.00 85.19 86 ALA A O 1
ATOM 686 N N . THR A 1 87 ? 6.959 -30.882 -2.606 1.00 86.38 87 THR A N 1
ATOM 687 C CA . THR A 1 87 ? 6.211 -31.447 -1.473 1.00 86.38 87 THR A CA 1
ATOM 688 C C . THR A 1 87 ? 4.738 -31.043 -1.479 1.00 86.38 87 THR A C 1
ATOM 690 O O . THR A 1 87 ? 3.954 -31.599 -0.707 1.00 86.38 87 THR A O 1
ATOM 693 N N . TYR A 1 88 ? 4.351 -30.098 -2.339 1.00 90.31 88 TYR A N 1
ATOM 694 C CA . TYR A 1 88 ? 2.985 -29.614 -2.441 1.00 90.31 88 TYR A CA 1
ATOM 695 C C . TYR A 1 88 ? 2.094 -30.663 -3.105 1.00 90.31 88 TYR A C 1
ATOM 697 O O . TYR A 1 88 ? 2.404 -31.157 -4.190 1.00 90.31 88 TYR A O 1
ATOM 705 N N . LYS A 1 89 ? 0.970 -30.995 -2.466 1.00 91.06 89 LYS A N 1
ATOM 706 C CA . LYS A 1 89 ? 0.021 -31.992 -2.972 1.00 91.06 89 LYS A CA 1
ATOM 707 C C . LYS A 1 89 ? -1.196 -31.299 -3.590 1.00 91.06 89 LYS A C 1
ATOM 709 O O . LYS A 1 89 ? -1.895 -30.592 -2.862 1.00 91.06 89 LYS A O 1
ATOM 714 N N . PRO A 1 90 ? -1.468 -31.495 -4.892 1.00 93.12 90 PRO A N 1
ATOM 715 C CA . PRO A 1 90 ? -2.733 -31.090 -5.494 1.00 93.12 90 PRO A CA 1
ATOM 716 C C . PRO A 1 90 ? -3.942 -31.693 -4.766 1.00 93.12 90 PRO A C 1
ATOM 718 O O . PRO A 1 90 ? -3.895 -32.839 -4.318 1.00 93.12 90 PRO A O 1
ATOM 721 N N . ASN A 1 91 ? -5.029 -30.931 -4.688 1.00 95.56 91 ASN A N 1
ATOM 722 C CA . ASN A 1 91 ? -6.292 -31.329 -4.069 1.00 95.56 91 ASN A CA 1
ATOM 723 C C . ASN A 1 91 ? -7.425 -31.224 -5.103 1.00 95.56 91 ASN A C 1
ATOM 725 O O . ASN A 1 91 ? -8.101 -30.203 -5.180 1.00 95.56 91 ASN A O 1
ATOM 729 N N . ALA A 1 92 ? -7.581 -32.232 -5.963 1.00 96.31 92 ALA A N 1
ATOM 730 C CA . ALA A 1 92 ? -8.583 -32.213 -7.031 1.00 96.31 92 ALA A CA 1
ATOM 731 C C . ALA A 1 92 ? -10.008 -32.459 -6.500 1.00 96.31 92 ALA A C 1
ATOM 733 O O . ALA A 1 92 ? -10.244 -33.404 -5.748 1.00 96.31 92 ALA A O 1
ATOM 734 N N . ASP A 1 93 ? -10.973 -31.648 -6.939 1.00 97.19 93 ASP A N 1
ATOM 735 C CA . ASP A 1 93 ? -12.382 -31.755 -6.546 1.00 97.19 93 ASP A CA 1
ATOM 736 C C . ASP A 1 93 ? -13.223 -32.482 -7.603 1.00 97.19 93 ASP A C 1
ATOM 738 O O . ASP A 1 93 ? -13.880 -31.875 -8.449 1.00 97.19 93 ASP A O 1
ATOM 742 N N . LEU A 1 94 ? -13.231 -33.813 -7.538 1.00 97.12 94 LEU A N 1
ATOM 743 C CA . LEU A 1 94 ? -13.969 -34.646 -8.495 1.00 97.12 94 LEU A CA 1
ATOM 744 C C . LEU A 1 94 ? -15.490 -34.463 -8.401 1.00 97.12 94 LEU A C 1
ATOM 746 O O . LEU A 1 94 ? -16.202 -34.634 -9.391 1.00 97.12 94 LEU A O 1
ATOM 750 N N . LYS A 1 95 ? -15.997 -34.121 -7.212 1.00 97.50 95 LYS A N 1
ATOM 751 C CA . LYS A 1 95 ? -17.433 -33.943 -6.980 1.00 97.50 95 LYS A CA 1
ATOM 752 C C . LYS A 1 95 ? -17.921 -32.662 -7.646 1.00 97.50 95 LYS A C 1
ATOM 754 O O . LYS A 1 95 ? -18.932 -32.683 -8.345 1.00 97.50 95 LYS A O 1
ATOM 759 N N . THR A 1 96 ? -17.203 -31.560 -7.447 1.00 98.12 96 THR A N 1
ATOM 760 C CA . THR A 1 96 ? -17.521 -30.297 -8.122 1.00 98.12 96 THR A CA 1
ATOM 761 C C . THR A 1 96 ? -17.240 -30.395 -9.620 1.00 98.12 96 THR A C 1
ATOM 763 O O . THR A 1 96 ? -18.036 -29.880 -10.398 1.00 98.12 96 THR A O 1
ATOM 766 N N . ALA A 1 97 ? -16.214 -31.138 -10.048 1.00 98.44 97 ALA A N 1
ATOM 767 C CA . ALA A 1 97 ? -15.965 -31.398 -11.465 1.00 98.44 97 ALA A CA 1
ATOM 768 C C . ALA A 1 97 ? -17.167 -32.053 -12.167 1.00 98.44 97 ALA A C 1
ATOM 770 O O . ALA A 1 97 ? -17.628 -31.543 -13.189 1.00 98.44 97 ALA A O 1
ATOM 771 N N . ALA A 1 98 ? -17.726 -33.128 -11.595 1.00 98.38 98 ALA A N 1
ATOM 772 C CA . ALA A 1 98 ? -18.927 -33.777 -12.128 1.00 98.38 98 ALA A CA 1
ATOM 773 C C . ALA A 1 98 ? -20.112 -32.801 -12.217 1.00 98.38 98 ALA A C 1
ATOM 775 O O . ALA A 1 98 ? -20.794 -32.733 -13.238 1.00 98.38 98 ALA A O 1
ATOM 776 N N . ARG A 1 99 ? -20.293 -31.976 -11.182 1.00 98.38 99 ARG A N 1
ATOM 777 C CA . ARG A 1 99 ? -21.346 -30.961 -11.147 1.00 98.38 99 ARG A CA 1
ATOM 778 C C . ARG A 1 99 ? -21.171 -29.875 -12.213 1.00 98.38 99 ARG A C 1
ATOM 780 O O . ARG A 1 99 ? -22.150 -29.483 -12.837 1.00 98.38 99 ARG A O 1
ATOM 787 N N . CYS A 1 100 ? -19.952 -29.387 -12.435 1.00 98.69 100 CYS A N 1
ATOM 788 C CA . CYS A 1 100 ? -19.674 -28.420 -13.498 1.00 98.69 100 CYS A CA 1
ATOM 789 C C . CYS A 1 100 ? -20.017 -29.003 -14.875 1.00 98.69 100 CYS A C 1
ATOM 791 O O . CYS A 1 100 ? -20.608 -28.306 -15.693 1.00 98.69 100 CYS A O 1
ATOM 793 N N . ILE A 1 101 ? -19.698 -30.280 -15.120 1.00 98.81 101 ILE A N 1
ATOM 794 C CA . ILE A 1 101 ? -20.045 -30.970 -16.374 1.00 98.81 101 ILE A CA 1
ATOM 795 C C . ILE A 1 101 ? -21.563 -31.016 -16.572 1.00 98.81 101 ILE A C 1
ATOM 797 O O . ILE A 1 101 ? -22.037 -30.694 -17.658 1.00 98.81 101 ILE A O 1
ATOM 801 N N . GLU A 1 102 ? -22.319 -31.402 -15.542 1.00 98.56 102 GLU A N 1
ATOM 802 C CA . GLU A 1 102 ? -23.787 -31.432 -15.588 1.00 98.56 102 GLU A CA 1
ATOM 803 C C . GLU A 1 102 ? -24.362 -30.045 -15.895 1.00 98.56 102 GLU A C 1
ATOM 805 O O . GLU A 1 102 ? -25.098 -29.892 -16.865 1.00 98.56 102 GLU A O 1
ATOM 810 N N . MET A 1 103 ? -23.940 -29.013 -15.155 1.00 98.62 103 MET A N 1
ATOM 811 C CA . MET A 1 103 ? -24.416 -27.638 -15.355 1.00 98.62 103 MET A CA 1
ATOM 812 C C . MET A 1 103 ? -24.124 -27.103 -16.764 1.00 98.62 103 MET A C 1
ATOM 814 O O . MET A 1 103 ? -24.955 -26.411 -17.350 1.00 98.62 103 MET A O 1
ATOM 818 N N . LEU A 1 104 ? -22.953 -27.422 -17.321 1.00 98.62 104 LEU A N 1
ATOM 819 C CA . LEU A 1 104 ? -22.593 -27.022 -18.682 1.00 98.62 104 LEU A CA 1
ATOM 820 C C . LEU A 1 104 ? -23.441 -27.756 -19.730 1.00 98.62 104 LEU A C 1
ATOM 822 O O . LEU A 1 104 ? -23.935 -27.116 -20.657 1.00 98.62 104 LEU A O 1
ATOM 826 N N . ARG A 1 105 ? -23.662 -29.067 -19.564 1.00 98.50 105 ARG A N 1
ATOM 827 C CA . ARG A 1 105 ? -24.511 -29.870 -20.463 1.00 98.50 105 ARG A CA 1
ATOM 828 C C . ARG A 1 105 ? -25.962 -29.416 -20.449 1.00 98.50 105 ARG A C 1
ATOM 830 O O . ARG A 1 105 ? -26.552 -29.271 -21.517 1.00 98.50 105 ARG A O 1
ATOM 837 N N . ASP A 1 106 ? -26.507 -29.135 -19.271 1.00 98.38 106 ASP A N 1
ATOM 838 C CA . ASP A 1 106 ? -27.864 -28.602 -19.116 1.00 98.38 106 ASP A CA 1
ATOM 839 C C . ASP A 1 106 ? -28.008 -27.226 -19.788 1.00 98.38 106 ASP A C 1
ATOM 841 O O . ASP A 1 106 ? -29.063 -26.895 -20.327 1.00 98.38 106 ASP A O 1
ATOM 845 N N . GLY A 1 107 ? -26.923 -26.446 -19.821 1.00 97.50 107 GLY A N 1
ATOM 846 C CA . GLY A 1 107 ? -26.811 -25.193 -20.567 1.00 97.50 107 GLY A CA 1
ATOM 847 C C . GLY A 1 107 ? -26.531 -25.341 -22.068 1.00 97.50 107 GLY A C 1
ATOM 848 O O . GLY A 1 107 ? -26.348 -24.335 -22.748 1.00 97.50 107 GLY A O 1
ATOM 849 N N . GLY A 1 108 ? -26.483 -26.566 -22.602 1.00 97.19 108 GLY A N 1
ATOM 850 C CA . GLY A 1 108 ? -26.250 -26.841 -24.023 1.00 97.19 108 GLY A CA 1
ATOM 851 C C . GLY A 1 108 ? -24.781 -26.826 -24.461 1.00 97.19 108 GLY A C 1
ATOM 852 O O . GLY A 1 108 ? -24.509 -26.847 -25.663 1.00 97.19 108 GLY A O 1
ATOM 853 N N . ILE A 1 109 ? -23.830 -26.800 -23.523 1.00 97.44 109 ILE A N 1
ATOM 854 C CA . ILE A 1 109 ? -22.396 -26.926 -23.807 1.00 97.44 109 ILE A CA 1
ATOM 855 C C . ILE A 1 109 ? -21.991 -28.400 -23.766 1.00 97.44 109 ILE A C 1
ATOM 857 O O . ILE A 1 109 ? -22.271 -29.111 -22.801 1.00 97.44 109 ILE A O 1
ATOM 861 N N . ASP A 1 110 ? -21.278 -28.859 -24.796 1.00 97.19 110 ASP A N 1
ATOM 862 C CA . ASP A 1 110 ? -20.697 -30.201 -24.814 1.00 97.19 110 ASP A CA 1
ATOM 863 C C . ASP A 1 110 ? -19.517 -30.283 -23.832 1.00 97.19 110 ASP A C 1
ATOM 865 O O . ASP A 1 110 ? -18.371 -29.968 -24.165 1.00 97.19 110 ASP A O 1
ATOM 869 N N . ALA A 1 111 ? -19.830 -30.631 -22.580 1.00 98.06 111 ALA A N 1
ATOM 870 C CA . ALA A 1 111 ? -18.848 -30.785 -21.520 1.00 98.06 111 ALA A CA 1
ATOM 871 C C . ALA A 1 111 ? -18.428 -32.249 -21.326 1.00 98.06 111 ALA A C 1
ATOM 873 O O . ALA A 1 111 ? -19.276 -33.145 -21.253 1.00 98.06 111 ALA A O 1
ATOM 874 N N . VAL A 1 112 ? -17.127 -32.510 -21.187 1.00 97.81 112 VAL A N 1
ATOM 875 C CA . VAL A 1 112 ? -16.555 -33.865 -21.095 1.00 97.81 112 VAL A CA 1
ATOM 876 C C . VAL A 1 112 ? -15.647 -33.990 -19.868 1.00 97.81 112 VAL A C 1
ATOM 878 O O . VAL A 1 112 ? -14.882 -33.087 -19.541 1.00 97.81 112 VAL A O 1
ATOM 881 N N . ALA A 1 113 ? -15.726 -35.120 -19.165 1.00 97.94 113 ALA A N 1
ATOM 882 C CA . ALA A 1 113 ? -14.798 -35.433 -18.081 1.00 97.94 113 ALA A CA 1
ATOM 883 C C . ALA A 1 113 ? -13.431 -35.830 -18.652 1.00 97.94 113 ALA A C 1
ATOM 885 O O . ALA A 1 113 ? -13.360 -36.719 -19.500 1.00 97.94 113 ALA A O 1
ATOM 886 N N . ASP A 1 114 ? -12.352 -35.234 -18.144 1.00 97.25 114 ASP A N 1
ATOM 887 C CA . ASP A 1 114 ? -10.987 -35.618 -18.506 1.00 97.25 114 ASP A CA 1
ATOM 888 C C . ASP A 1 114 ? -10.261 -36.246 -17.304 1.00 97.25 114 ASP A C 1
ATOM 890 O O . ASP A 1 114 ? -9.829 -35.524 -16.397 1.00 97.25 114 ASP A O 1
ATOM 894 N N . PRO A 1 115 ? -10.141 -37.585 -17.246 1.00 96.19 115 PRO A N 1
ATOM 895 C CA . PRO A 1 115 ? -9.494 -38.273 -16.132 1.00 96.19 115 PRO A CA 1
ATOM 896 C C . PRO A 1 115 ? -7.960 -38.271 -16.231 1.00 96.19 115 PRO A C 1
ATOM 898 O O . PRO A 1 115 ? -7.303 -38.799 -15.336 1.00 96.19 115 PRO A O 1
ATOM 901 N N . ALA A 1 116 ? -7.382 -37.717 -17.303 1.00 94.56 116 ALA A N 1
ATOM 902 C CA . ALA A 1 116 ? -5.945 -37.731 -17.571 1.00 94.56 116 ALA A CA 1
ATOM 903 C C . ALA A 1 116 ? -5.284 -36.350 -17.419 1.00 94.56 116 ALA A C 1
ATOM 905 O O . ALA A 1 116 ? -4.055 -36.268 -17.350 1.00 94.56 116 ALA A O 1
ATOM 906 N N . PHE A 1 117 ? -6.069 -35.270 -17.356 1.00 94.19 117 PHE A N 1
ATOM 907 C CA . PHE A 1 117 ? -5.533 -33.920 -17.214 1.00 94.19 117 PHE A CA 1
ATOM 908 C C . PHE A 1 117 ? -4.727 -33.736 -15.918 1.00 94.19 117 PHE A C 1
ATOM 910 O O . PHE A 1 117 ? -5.078 -34.225 -14.841 1.00 94.19 117 PHE A O 1
ATOM 917 N N . ASN A 1 118 ? -3.637 -32.987 -16.039 1.00 93.56 118 ASN A N 1
ATOM 918 C CA . ASN A 1 118 ? -2.677 -32.687 -14.987 1.00 93.56 118 ASN A CA 1
ATOM 919 C C . ASN A 1 118 ? -2.528 -31.168 -14.860 1.00 93.56 118 ASN A C 1
ATOM 921 O O . ASN A 1 118 ? -2.607 -30.463 -15.863 1.00 93.56 118 ASN A O 1
ATOM 925 N N . TRP A 1 119 ? -2.331 -30.656 -13.641 1.00 92.56 119 TRP A N 1
ATOM 926 C CA . TRP A 1 119 ? -2.270 -29.208 -13.416 1.00 92.56 119 TRP A CA 1
ATOM 927 C C . TRP A 1 119 ? -1.021 -28.602 -14.056 1.00 92.56 119 TRP A C 1
ATOM 929 O O . TRP A 1 119 ? 0.096 -29.080 -13.844 1.00 92.56 119 TRP A O 1
ATOM 939 N N . ARG A 1 120 ? -1.235 -27.524 -14.809 1.00 92.25 120 ARG A N 1
ATOM 940 C CA . ARG A 1 120 ? -0.216 -26.837 -15.605 1.00 92.25 120 ARG A CA 1
ATOM 941 C C . ARG A 1 120 ? 0.280 -25.564 -14.922 1.00 92.25 120 ARG A C 1
ATOM 943 O O . ARG A 1 120 ? -0.112 -25.248 -13.792 1.00 92.25 120 ARG A O 1
ATOM 950 N N . ILE A 1 121 ? 1.157 -24.847 -15.623 1.00 88.75 121 ILE A N 1
ATOM 951 C CA . ILE A 1 121 ? 1.768 -23.575 -15.211 1.00 88.75 121 ILE A CA 1
ATOM 952 C C . ILE A 1 121 ? 0.760 -22.487 -14.802 1.00 88.75 121 ILE A C 1
ATOM 954 O O . ILE A 1 121 ? 1.033 -21.715 -13.890 1.00 88.75 121 ILE A O 1
ATOM 958 N N . ASP A 1 122 ? -0.423 -22.463 -15.405 1.00 89.00 122 ASP A N 1
ATOM 959 C CA . ASP A 1 122 ? -1.501 -21.513 -15.096 1.00 89.00 122 ASP A CA 1
ATOM 960 C C . ASP A 1 122 ? -2.293 -21.839 -13.826 1.00 89.00 122 ASP A C 1
ATOM 962 O O . ASP A 1 122 ? -3.149 -21.066 -13.401 1.00 89.00 122 ASP A O 1
ATOM 966 N N . THR A 1 123 ? -2.037 -22.991 -13.218 1.00 91.94 123 THR A N 1
ATOM 967 C CA . THR A 1 123 ? -2.843 -23.509 -12.116 1.00 91.94 123 THR A CA 1
ATOM 968 C C . THR A 1 123 ? -1.966 -23.766 -10.901 1.00 91.94 123 THR A C 1
ATOM 970 O O . THR A 1 123 ? -2.126 -23.147 -9.849 1.00 91.94 123 THR A O 1
ATOM 973 N N . PHE A 1 124 ? -1.014 -24.689 -11.033 1.00 92.50 124 PHE A N 1
ATOM 974 C CA . PHE A 1 124 ? -0.277 -25.221 -9.894 1.00 92.50 124 PHE A CA 1
ATOM 975 C C . PHE A 1 124 ? 0.645 -24.189 -9.219 1.00 92.50 124 PHE A C 1
ATOM 977 O O . PHE A 1 124 ? 0.513 -24.011 -8.005 1.00 92.50 124 PHE A O 1
ATOM 984 N N . PRO A 1 125 ? 1.535 -23.474 -9.937 1.00 91.25 125 PRO A N 1
ATOM 985 C CA . PRO A 1 125 ? 2.480 -22.546 -9.316 1.00 91.25 125 PRO A CA 1
ATOM 986 C C . PRO A 1 125 ? 1.786 -21.436 -8.515 1.00 91.25 125 PRO A C 1
ATOM 988 O O . PRO A 1 125 ? 2.098 -21.241 -7.338 1.00 91.25 125 PRO A O 1
ATOM 991 N N . MET A 1 126 ? 0.774 -20.791 -9.101 1.00 93.56 126 MET A N 1
ATOM 992 C CA . MET A 1 126 ? -0.050 -19.781 -8.431 1.00 93.56 126 MET A CA 1
ATOM 993 C C . MET A 1 126 ? -0.709 -20.339 -7.159 1.00 93.56 126 MET A C 1
ATOM 995 O O . MET A 1 126 ? -0.583 -19.740 -6.091 1.00 93.56 126 MET A O 1
ATOM 999 N N . LEU A 1 127 ? -1.340 -21.520 -7.226 1.00 94.94 127 LEU A N 1
ATOM 1000 C CA . LEU A 1 127 ? -1.981 -22.146 -6.063 1.00 94.94 127 LEU A CA 1
ATOM 1001 C C . LEU A 1 127 ? -0.995 -22.470 -4.936 1.00 94.94 127 LEU A C 1
ATOM 1003 O O . LEU A 1 127 ? -1.343 -22.307 -3.766 1.00 94.94 127 LEU A O 1
ATOM 1007 N N . THR A 1 128 ? 0.241 -22.867 -5.258 1.00 92.75 128 THR A N 1
ATOM 1008 C CA . THR A 1 128 ? 1.265 -23.116 -4.227 1.00 92.75 128 THR A CA 1
ATOM 1009 C C . THR A 1 128 ? 1.629 -21.861 -3.434 1.00 92.75 128 THR A C 1
ATOM 1011 O O . THR A 1 128 ? 1.987 -21.955 -2.261 1.00 92.75 128 THR A O 1
ATOM 1014 N N . ARG A 1 129 ? 1.526 -20.674 -4.045 1.00 92.56 129 ARG A N 1
ATOM 1015 C CA . ARG A 1 129 ? 1.824 -19.389 -3.391 1.00 92.56 129 ARG A CA 1
ATOM 1016 C C . ARG A 1 129 ? 0.606 -18.742 -2.759 1.00 92.56 129 ARG A C 1
ATOM 1018 O O . ARG A 1 129 ? 0.732 -18.125 -1.705 1.00 92.56 129 ARG A O 1
ATOM 1025 N N . MET A 1 130 ? -0.560 -18.939 -3.359 1.00 95.25 130 MET A N 1
ATOM 1026 C CA . MET A 1 130 ? -1.845 -18.552 -2.795 1.00 95.25 130 MET A CA 1
ATOM 1027 C C . MET A 1 130 ? -2.125 -19.332 -1.499 1.00 95.25 130 MET A C 1
ATOM 1029 O O . MET A 1 130 ? -2.424 -18.739 -0.464 1.00 95.25 130 MET A O 1
ATOM 1033 N N . PHE A 1 131 ? -1.918 -20.653 -1.514 1.00 95.88 131 PHE A N 1
ATOM 1034 C CA . PHE A 1 131 ? -2.208 -21.563 -0.402 1.00 95.88 131 PHE A CA 1
ATOM 1035 C C . PHE A 1 131 ? -0.985 -22.413 0.005 1.00 95.88 131 PHE A C 1
ATOM 1037 O O . PHE A 1 131 ? -1.025 -23.634 -0.148 1.00 95.88 131 PHE A O 1
ATOM 1044 N N . PRO A 1 132 ? 0.098 -21.828 0.549 1.00 91.69 132 PRO A N 1
ATOM 1045 C CA . PRO A 1 132 ? 1.362 -22.508 0.871 1.00 91.69 132 PRO A CA 1
ATOM 1046 C C . PRO A 1 132 ? 1.248 -23.706 1.821 1.00 91.69 132 PRO A C 1
ATOM 1048 O O . PRO A 1 132 ? 2.132 -24.559 1.826 1.00 91.69 132 PRO A O 1
ATOM 1051 N N . HIS A 1 133 ? 0.175 -23.795 2.609 1.00 90.50 133 HIS A N 1
ATOM 1052 C CA . HIS A 1 133 ? -0.052 -24.887 3.563 1.00 90.50 133 HIS A CA 1
ATOM 1053 C C . HIS A 1 133 ? -1.052 -25.946 3.070 1.00 90.50 133 HIS A C 1
ATOM 1055 O O . HIS A 1 133 ? -1.421 -26.839 3.829 1.00 90.50 133 HIS A O 1
ATOM 1061 N N . GLY A 1 134 ? -1.460 -25.870 1.802 1.00 90.31 134 GLY A N 1
ATOM 1062 C CA . GLY A 1 134 ? -2.425 -26.772 1.178 1.00 90.31 134 GLY A CA 1
ATOM 1063 C C . GLY A 1 134 ? -3.635 -26.012 0.645 1.00 90.31 134 GLY A C 1
ATOM 1064 O O . GLY A 1 134 ? -4.156 -25.115 1.305 1.00 90.31 134 GLY A O 1
ATOM 1065 N N . CYS A 1 135 ? -4.064 -26.360 -0.566 1.00 91.56 135 CYS A N 1
ATOM 1066 C CA . CYS A 1 135 ? -5.189 -25.714 -1.231 1.00 91.56 135 CYS A CA 1
ATOM 1067 C C . CYS A 1 135 ? -6.528 -26.368 -0.848 1.00 91.56 135 CYS A C 1
ATOM 1069 O O . CYS A 1 135 ? -6.586 -27.583 -0.613 1.00 91.56 135 CYS A O 1
ATOM 1071 N N . PRO A 1 136 ? -7.625 -25.588 -0.830 1.00 95.31 136 PRO A N 1
ATOM 1072 C CA . PRO A 1 136 ? -8.985 -26.126 -0.867 1.00 95.31 136 PRO A CA 1
ATOM 1073 C C . PRO A 1 136 ? -9.198 -27.045 -2.084 1.00 95.31 136 PRO A C 1
ATOM 1075 O O . PRO A 1 136 ? -8.371 -27.031 -2.994 1.00 95.31 136 PRO A O 1
ATOM 1078 N N . PRO A 1 137 ? -10.289 -27.830 -2.140 1.00 97.56 137 PRO A N 1
ATOM 1079 C CA . PRO A 1 137 ? -10.600 -28.644 -3.314 1.00 97.56 137 PRO A CA 1
ATOM 1080 C C . PRO A 1 137 ? -10.659 -27.786 -4.590 1.00 97.56 137 PRO A C 1
ATOM 1082 O O . PRO A 1 137 ? -11.302 -26.737 -4.594 1.00 97.56 137 PRO A O 1
ATOM 1085 N N . VAL A 1 138 ? -9.982 -28.205 -5.663 1.00 98.31 138 VAL A N 1
ATOM 1086 C CA . VAL A 1 138 ? -9.841 -27.437 -6.911 1.00 98.31 138 VAL A CA 1
ATOM 1087 C C . VAL A 1 138 ? -10.421 -28.199 -8.098 1.00 98.31 138 VAL A C 1
ATOM 1089 O O . VAL A 1 138 ? -10.041 -29.339 -8.370 1.00 98.31 138 VAL A O 1
ATOM 1092 N N . THR A 1 139 ? -11.302 -27.543 -8.849 1.00 98.50 139 THR A N 1
ATOM 1093 C CA . THR A 1 139 ? -11.781 -27.980 -10.168 1.00 98.50 139 THR A CA 1
ATOM 1094 C C . THR A 1 139 ? -11.120 -27.133 -11.252 1.00 98.50 139 THR A C 1
ATOM 1096 O O . THR A 1 139 ? -11.174 -25.906 -11.186 1.00 98.50 139 THR A O 1
ATOM 1099 N N . VAL A 1 140 ? -10.527 -27.772 -12.262 1.00 98.19 140 VAL A N 1
ATOM 1100 C CA . VAL A 1 140 ? -9.939 -27.086 -13.426 1.00 98.19 140 VAL A CA 1
ATOM 1101 C C . VAL A 1 140 ? -10.812 -27.335 -14.648 1.00 98.19 140 VAL A C 1
ATOM 1103 O O . VAL A 1 140 ? -11.238 -28.467 -14.887 1.00 98.19 140 VAL A O 1
ATOM 1106 N N . ILE A 1 141 ? -11.078 -26.275 -15.402 1.00 98.19 141 ILE A N 1
ATOM 1107 C CA . ILE A 1 141 ? -11.935 -26.258 -16.585 1.00 98.19 141 ILE A CA 1
ATOM 1108 C C . ILE A 1 141 ? -11.093 -25.812 -17.776 1.00 98.19 141 ILE A C 1
ATOM 1110 O O . ILE A 1 141 ? -10.316 -24.861 -17.674 1.00 98.19 141 ILE A O 1
ATOM 1114 N N . SER A 1 142 ? -11.229 -26.519 -18.893 1.00 98.12 142 SER A N 1
ATOM 1115 C CA . SER A 1 142 ? -10.524 -26.197 -20.127 1.00 98.12 142 SER A CA 1
ATOM 1116 C C . SER A 1 142 ? -11.103 -24.955 -20.797 1.00 98.12 142 SER A C 1
ATOM 1118 O O . SER A 1 142 ? -12.232 -24.537 -20.540 1.00 98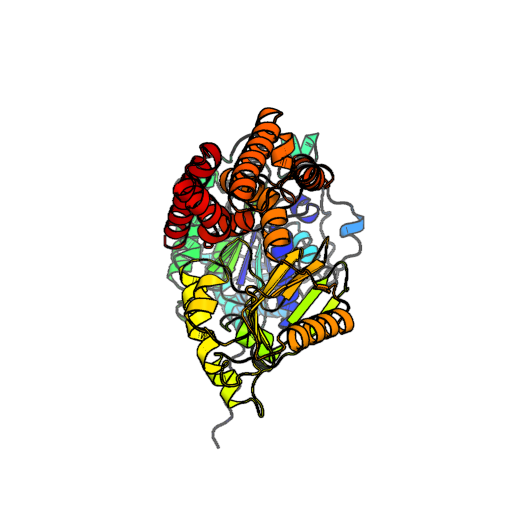.12 142 SER A O 1
ATOM 1120 N N . GLN A 1 143 ? -10.348 -24.426 -21.743 1.00 96.88 143 GLN A N 1
ATOM 1121 C CA . GLN A 1 143 ? -10.841 -23.518 -22.762 1.00 96.88 143 GLN A CA 1
ATOM 1122 C C . GLN A 1 143 ? -11.221 -24.277 -24.030 1.00 96.88 143 GLN A C 1
ATOM 1124 O O . GLN A 1 143 ? -10.991 -25.486 -24.170 1.00 96.88 143 GLN A O 1
ATOM 1129 N N . ASN A 1 144 ? -11.759 -23.519 -24.976 1.00 95.19 144 ASN A N 1
ATOM 1130 C CA . ASN A 1 144 ? -12.078 -23.959 -26.315 1.00 95.19 144 ASN A CA 1
ATOM 1131 C C . ASN A 1 144 ? -11.078 -23.427 -27.350 1.00 95.19 144 ASN A C 1
ATOM 1133 O O . ASN A 1 144 ? -10.816 -22.227 -27.377 1.00 95.19 144 ASN A O 1
ATOM 1137 N N . GLU A 1 145 ? -10.598 -24.284 -28.260 1.00 92.81 145 GLU A N 1
ATOM 1138 C CA . GLU A 1 145 ? -9.577 -23.908 -29.256 1.00 92.81 145 GLU A CA 1
ATOM 1139 C C . GLU A 1 145 ? -10.009 -22.820 -30.253 1.00 92.81 145 GLU A C 1
ATOM 1141 O O . GLU A 1 145 ? -9.156 -22.221 -30.902 1.00 92.81 145 GLU A O 1
ATOM 1146 N N . PHE A 1 146 ? -11.314 -22.562 -30.412 1.00 93.69 146 PHE A N 1
ATOM 1147 C CA . PHE A 1 146 ? -11.788 -21.497 -31.300 1.00 93.69 146 PHE A CA 1
ATOM 1148 C C . PHE A 1 146 ? -11.712 -20.109 -30.667 1.00 93.69 146 PHE A C 1
ATOM 1150 O O . PHE A 1 146 ? -11.919 -19.126 -31.377 1.00 93.69 146 PHE A O 1
ATOM 1157 N N . PHE A 1 147 ? -11.458 -20.028 -29.355 1.00 94.44 147 PHE A N 1
ATOM 1158 C CA . PHE A 1 147 ? -11.304 -18.776 -28.611 1.00 94.44 147 PHE A CA 1
ATOM 1159 C C . PHE A 1 147 ? -12.428 -17.757 -28.869 1.00 94.44 147 PHE A C 1
ATOM 1161 O O . PHE A 1 147 ? -12.220 -16.546 -28.928 1.00 94.44 147 PHE A O 1
ATOM 1168 N N . GLU A 1 148 ? -13.650 -18.259 -29.058 1.00 95.44 148 GLU A N 1
ATOM 1169 C CA . GLU A 1 148 ? -14.815 -17.420 -29.310 1.00 95.44 148 GLU A CA 1
ATOM 1170 C C . GLU A 1 148 ? -15.238 -16.766 -27.981 1.00 95.44 148 GLU A C 1
ATOM 1172 O O . GLU A 1 148 ? -15.532 -17.486 -27.018 1.00 95.44 148 GLU A O 1
ATOM 1177 N N . PRO A 1 149 ? -15.229 -15.425 -27.873 1.00 97.00 149 PRO A N 1
ATOM 1178 C CA . PRO A 1 149 ? -15.391 -14.759 -26.586 1.00 97.00 149 PRO A CA 1
ATOM 1179 C C . PRO A 1 149 ? -16.764 -14.996 -25.964 1.00 97.00 149 PRO A C 1
ATOM 1181 O O . PRO A 1 149 ? -16.854 -15.186 -24.752 1.00 97.00 149 PRO A O 1
ATOM 1184 N N . HIS A 1 150 ? -17.836 -15.017 -26.762 1.00 96.94 150 HIS A N 1
ATOM 1185 C CA . HIS A 1 150 ? -19.184 -15.221 -26.238 1.00 96.94 150 HIS A CA 1
ATOM 1186 C C . HIS A 1 150 ? -19.395 -16.658 -25.760 1.00 96.94 150 HIS A C 1
ATOM 1188 O O . HIS A 1 150 ? -20.091 -16.852 -24.768 1.00 96.94 150 HIS A O 1
ATOM 1194 N N . PHE A 1 151 ? -18.745 -17.647 -26.378 1.00 97.81 151 PHE A N 1
ATOM 1195 C CA . PHE A 1 151 ? -18.721 -19.016 -25.868 1.00 97.81 151 PHE A CA 1
ATOM 1196 C C . PHE A 1 151 ? -18.109 -19.090 -24.465 1.00 97.81 151 PHE A C 1
ATOM 1198 O O . PHE A 1 151 ? -18.709 -19.677 -23.571 1.00 97.81 151 PHE A O 1
ATOM 1205 N N . HIS A 1 152 ? -16.960 -18.450 -24.230 1.00 98.38 152 HIS A N 1
ATOM 1206 C CA . HIS A 1 152 ? -16.320 -18.461 -22.907 1.00 98.38 152 HIS A CA 1
ATOM 1207 C C . HIS A 1 152 ? -17.102 -17.636 -21.872 1.00 98.38 152 HIS A C 1
ATOM 1209 O O . HIS A 1 152 ? -17.204 -18.049 -20.716 1.00 98.38 152 HIS A O 1
ATOM 1215 N N . VAL A 1 153 ? -17.727 -16.526 -22.289 1.00 98.75 153 VAL A N 1
ATOM 1216 C CA . VAL A 1 153 ? -18.710 -15.796 -21.466 1.00 98.75 153 VAL A CA 1
ATOM 1217 C C . VAL A 1 153 ? -19.867 -16.716 -21.075 1.00 98.75 153 VAL A C 1
ATOM 1219 O O . VAL A 1 153 ? -20.266 -16.733 -19.915 1.00 98.75 153 VAL A O 1
ATOM 1222 N N . GLU A 1 154 ? -20.391 -17.515 -22.001 1.00 98.44 154 GLU A N 1
ATOM 1223 C CA . GLU A 1 154 ? -21.494 -18.432 -21.714 1.00 98.44 154 GLU A CA 1
ATOM 1224 C C . GLU A 1 154 ? -21.085 -19.541 -20.734 1.00 98.44 154 GLU A C 1
ATOM 1226 O O . GLU A 1 154 ? -21.821 -19.821 -19.790 1.00 98.44 154 GLU A O 1
ATOM 1231 N N . VAL A 1 155 ? -19.875 -20.098 -20.866 1.00 98.62 155 VAL A N 1
ATOM 1232 C CA . VAL A 1 155 ? -19.309 -21.049 -19.888 1.00 98.62 155 VAL A CA 1
ATOM 1233 C C . VAL A 1 155 ? -19.269 -20.434 -18.485 1.00 98.62 155 VAL A C 1
ATOM 1235 O O . VAL A 1 155 ? -19.715 -21.055 -17.518 1.00 98.62 155 VAL A O 1
ATOM 1238 N N . GLY A 1 156 ? -18.774 -19.197 -18.363 1.00 98.56 156 GLY A N 1
ATOM 1239 C CA . GLY A 1 156 ? -18.750 -18.466 -17.094 1.00 98.56 156 GLY A CA 1
ATOM 1240 C C . GLY A 1 156 ? -20.148 -18.227 -16.533 1.00 98.56 156 GLY A C 1
ATOM 1241 O O . GLY A 1 156 ? -20.398 -18.486 -15.356 1.00 98.56 156 GLY A O 1
ATOM 1242 N N . ARG A 1 157 ? -21.084 -17.802 -17.385 1.00 98.56 157 ARG A N 1
ATOM 1243 C CA . ARG A 1 157 ? -22.474 -17.528 -17.008 1.00 98.56 157 ARG A CA 1
ATOM 1244 C C . ARG A 1 157 ? -23.193 -18.776 -16.496 1.00 98.56 157 ARG A C 1
ATOM 1246 O O . ARG A 1 157 ? -23.904 -18.695 -15.498 1.00 98.56 157 ARG A O 1
ATOM 1253 N N . LEU A 1 158 ? -22.994 -19.928 -17.137 1.00 98.69 158 LEU A N 1
ATOM 1254 C CA . LEU A 1 158 ? -23.615 -21.192 -16.729 1.00 98.69 158 LEU A CA 1
ATOM 1255 C C . LEU A 1 158 ? -23.091 -21.696 -15.380 1.00 98.69 158 LEU A C 1
ATOM 1257 O O . LEU A 1 158 ? -23.855 -22.263 -14.604 1.00 98.69 158 LEU A O 1
ATOM 1261 N N . LEU A 1 159 ? -21.814 -21.458 -15.068 1.00 98.50 159 LEU A N 1
ATOM 1262 C CA . LEU A 1 159 ? -21.194 -21.883 -13.805 1.00 98.50 159 LEU A CA 1
ATOM 1263 C C . LEU A 1 159 ? -21.332 -20.864 -12.672 1.00 98.50 159 LEU A C 1
ATOM 1265 O O . LEU A 1 159 ? -21.184 -21.222 -11.499 1.00 98.50 159 LEU A O 1
ATOM 1269 N N . ARG A 1 160 ? -21.678 -19.617 -13.003 1.00 96.56 160 ARG A N 1
ATOM 1270 C CA . ARG A 1 160 ? -21.939 -18.515 -12.069 1.00 96.56 160 ARG A CA 1
ATOM 1271 C C . ARG A 1 160 ? -22.742 -18.912 -10.821 1.00 96.56 160 ARG A C 1
ATOM 1273 O O . ARG A 1 160 ? -22.332 -18.466 -9.751 1.00 96.56 160 ARG A O 1
ATOM 1280 N N . PRO A 1 161 ? -23.806 -19.746 -10.866 1.00 96.00 161 PRO A N 1
ATOM 1281 C CA . PRO A 1 161 ? -24.568 -20.100 -9.662 1.00 96.00 161 PRO A CA 1
ATOM 1282 C C . PRO A 1 161 ? -23.742 -20.777 -8.556 1.00 96.00 161 PRO A C 1
ATOM 1284 O O . PRO A 1 161 ? -24.185 -20.859 -7.412 1.00 96.00 161 PRO A O 1
ATOM 1287 N N . LEU A 1 162 ? -22.542 -21.285 -8.857 1.00 96.31 162 LEU A N 1
ATOM 1288 C CA . LEU A 1 162 ? -21.625 -21.815 -7.845 1.00 96.31 162 LEU A CA 1
ATOM 1289 C C . LEU A 1 162 ? -20.951 -20.699 -7.022 1.00 96.31 162 LEU A C 1
ATOM 1291 O O . LEU A 1 162 ? -20.574 -20.951 -5.878 1.00 96.31 162 LEU A O 1
ATOM 1295 N N . ARG A 1 163 ? -20.867 -19.458 -7.529 1.00 91.75 163 ARG A N 1
ATOM 1296 C CA . ARG A 1 163 ? -20.368 -18.290 -6.769 1.00 91.75 163 ARG A CA 1
ATOM 1297 C C . ARG A 1 163 ? -21.205 -18.062 -5.512 1.00 91.75 163 ARG A C 1
ATOM 1299 O O . ARG A 1 163 ? -20.674 -17.967 -4.410 1.00 91.75 163 ARG A O 1
ATOM 1306 N N . GLU A 1 164 ? -22.526 -18.089 -5.675 1.00 88.06 164 GLU A N 1
ATOM 1307 C CA . GLU A 1 164 ? -23.526 -17.991 -4.597 1.00 88.06 164 GLU A CA 1
ATOM 1308 C C . GLU A 1 164 ? -23.428 -19.105 -3.565 1.00 88.06 164 GLU A C 1
ATOM 1310 O O . GLU A 1 164 ? -23.918 -18.986 -2.448 1.00 88.06 164 GLU A O 1
ATOM 1315 N N . GLN A 1 165 ? -22.753 -20.192 -3.916 1.00 90.56 165 GLN A N 1
ATOM 1316 C CA . GLN A 1 165 ? -22.604 -21.346 -3.050 1.00 90.56 165 GLN A CA 1
ATOM 1317 C C . GLN A 1 165 ? -21.269 -21.355 -2.309 1.00 90.56 165 GLN A C 1
ATOM 1319 O O . GLN A 1 165 ? -20.995 -22.340 -1.620 1.00 90.56 165 GLN A O 1
ATOM 1324 N N . GLY A 1 166 ? -20.472 -20.287 -2.419 1.00 90.75 166 GLY A N 1
ATOM 1325 C CA . GLY A 1 166 ? -19.209 -20.122 -1.701 1.00 90.75 166 GLY A CA 1
ATOM 1326 C C . GLY A 1 166 ? -17.995 -20.716 -2.416 1.00 90.75 166 GLY A C 1
ATOM 1327 O O . GLY A 1 166 ? -17.012 -21.048 -1.753 1.00 90.75 166 GLY A O 1
ATOM 1328 N N . TYR A 1 167 ? -18.052 -20.890 -3.741 1.00 96.56 167 TYR A N 1
ATOM 1329 C CA . TYR A 1 167 ? -16.880 -21.253 -4.543 1.00 96.56 167 TYR A CA 1
ATOM 1330 C C . TYR A 1 167 ? -16.118 -20.005 -4.991 1.00 96.56 167 TYR A C 1
ATOM 1332 O O . TYR A 1 167 ? -16.719 -19.028 -5.439 1.00 96.56 167 TYR A O 1
ATOM 1340 N N . LEU A 1 168 ? -14.789 -20.063 -4.901 1.00 97.69 168 LEU A N 1
ATOM 1341 C CA . LEU A 1 168 ? -13.904 -19.045 -5.457 1.00 97.69 168 LEU A CA 1
ATOM 1342 C C . LEU A 1 168 ? -13.647 -19.347 -6.932 1.00 97.69 168 LEU A C 1
ATOM 1344 O O . LEU A 1 168 ? -13.159 -20.428 -7.257 1.00 97.69 168 LEU A O 1
ATOM 1348 N N . PHE A 1 169 ? -13.916 -18.387 -7.811 1.00 98.62 169 PHE A N 1
ATOM 1349 C CA . PHE A 1 169 ? -13.569 -18.507 -9.224 1.00 98.62 169 PHE A CA 1
ATOM 1350 C C . PHE A 1 169 ? -12.279 -17.761 -9.543 1.00 98.62 169 PHE A C 1
ATOM 1352 O O . PHE A 1 169 ? -12.089 -16.629 -9.093 1.00 98.62 169 PHE A O 1
ATOM 1359 N N . ILE A 1 170 ? -11.429 -18.388 -10.355 1.00 98.69 170 ILE A N 1
ATOM 1360 C CA . ILE A 1 170 ? -10.196 -17.790 -10.865 1.00 98.69 170 ILE A CA 1
ATOM 1361 C C . ILE A 1 170 ? -10.136 -17.966 -12.386 1.00 98.69 170 ILE A C 1
ATOM 1363 O O . ILE A 1 170 ? -10.109 -19.087 -12.894 1.00 98.69 170 ILE A O 1
ATOM 1367 N N . GLY A 1 171 ? -10.092 -16.858 -13.119 1.00 98.56 171 GLY A N 1
ATOM 1368 C CA . GLY A 1 171 ? -9.583 -16.833 -14.486 1.00 98.56 171 GLY A CA 1
ATOM 1369 C C . GLY A 1 171 ? -8.069 -16.658 -14.439 1.00 98.56 171 GLY A C 1
ATOM 1370 O O . GLY A 1 171 ? -7.605 -15.630 -13.958 1.00 98.56 171 GLY A O 1
ATOM 1371 N N . SER A 1 172 ? -7.303 -17.647 -14.899 1.00 97.81 172 SER A N 1
ATOM 1372 C CA . SER A 1 172 ? -5.838 -17.594 -14.915 1.00 97.81 172 SER A CA 1
ATOM 1373 C C . SER A 1 172 ? -5.311 -17.388 -16.336 1.00 97.81 172 SER A C 1
ATOM 1375 O O . SER A 1 172 ? -5.299 -18.319 -17.141 1.00 97.81 172 SER A O 1
ATOM 1377 N N . GLY A 1 173 ? -4.905 -16.159 -16.654 1.00 93.94 173 GLY A N 1
ATOM 1378 C CA . GLY A 1 173 ? -4.593 -15.705 -18.016 1.00 93.94 173 GLY A CA 1
ATOM 1379 C C . GLY A 1 173 ? -3.382 -14.779 -18.071 1.00 93.94 173 GLY A C 1
ATOM 1380 O O . GLY A 1 173 ? -2.384 -15.045 -17.406 1.00 93.94 173 GLY A O 1
ATOM 1381 N N . GLY A 1 174 ? -3.475 -13.704 -18.858 1.00 88.75 174 GLY A N 1
ATOM 1382 C CA . GLY A 1 174 ? -2.460 -12.651 -18.944 1.00 88.75 174 GLY A CA 1
ATOM 1383 C C . GLY A 1 174 ? -3.057 -11.282 -19.280 1.00 88.75 174 GLY A C 1
ATOM 1384 O O . GLY A 1 174 ? -3.981 -11.189 -20.090 1.00 88.75 174 GLY A O 1
ATOM 1385 N N . GLY A 1 175 ? -2.527 -10.211 -18.683 1.00 90.06 175 GLY A N 1
ATOM 1386 C CA . GLY A 1 175 ? -2.914 -8.834 -19.010 1.00 90.06 175 GLY A CA 1
ATOM 1387 C C . GLY A 1 175 ? -2.393 -8.417 -20.382 1.00 90.06 175 GLY A C 1
ATOM 1388 O O . GLY A 1 175 ? -3.161 -8.058 -21.275 1.00 90.06 175 GLY A O 1
ATOM 1389 N N . VAL A 1 176 ? -1.082 -8.563 -20.572 1.00 97.19 176 VAL A N 1
ATOM 1390 C CA . VAL A 1 176 ? -0.387 -8.484 -21.866 1.00 97.19 176 VAL A CA 1
ATOM 1391 C C . VAL A 1 176 ? 0.451 -9.748 -21.991 1.00 97.19 176 VAL A C 1
ATOM 1393 O O . VAL A 1 176 ? 1.329 -9.981 -21.164 1.00 97.19 176 VAL A O 1
ATOM 1396 N N . HIS A 1 177 ? 0.186 -10.567 -23.004 1.00 96.56 177 HIS A N 1
ATOM 1397 C CA . HIS A 1 177 ? 0.863 -11.839 -23.199 1.00 96.56 177 HIS A CA 1
ATOM 1398 C C . HIS A 1 177 ? 1.147 -12.123 -24.683 1.00 96.56 177 HIS A C 1
ATOM 1400 O O . HIS A 1 177 ? 0.388 -12.786 -25.395 1.00 96.56 177 HIS A O 1
ATOM 1406 N N . ASN A 1 178 ? 2.307 -11.658 -25.151 1.00 96.25 178 ASN A N 1
ATOM 1407 C CA . ASN A 1 178 ? 2.810 -11.970 -26.484 1.00 96.25 178 ASN A CA 1
ATOM 1408 C C . ASN A 1 178 ? 4.283 -12.388 -26.438 1.00 96.25 178 ASN A C 1
ATOM 1410 O O . ASN A 1 178 ? 5.191 -11.568 -26.587 1.00 96.25 178 ASN A O 1
ATOM 1414 N N . LEU A 1 179 ? 4.522 -13.693 -26.285 1.00 92.38 179 LEU A N 1
ATOM 1415 C CA . LEU A 1 179 ? 5.872 -14.261 -26.194 1.00 92.38 179 LEU A CA 1
ATOM 1416 C C . LEU A 1 179 ? 6.727 -14.047 -27.457 1.00 92.38 179 LEU A C 1
ATOM 1418 O O . LEU A 1 179 ? 7.948 -14.194 -27.386 1.00 92.38 179 LEU A O 1
ATOM 1422 N N . TYR A 1 180 ? 6.136 -13.663 -28.595 1.00 92.62 180 TYR A N 1
ATOM 1423 C CA . TYR A 1 180 ? 6.890 -13.273 -29.793 1.00 92.62 180 TYR A CA 1
ATOM 1424 C C . TYR A 1 180 ? 7.574 -11.903 -29.646 1.00 92.62 180 TYR A C 1
ATOM 1426 O O . TYR A 1 180 ? 8.457 -11.580 -30.438 1.00 92.62 180 TYR A O 1
ATOM 1434 N N . ARG A 1 181 ? 7.182 -11.102 -28.643 1.00 92.62 181 ARG A N 1
ATOM 1435 C CA . ARG A 1 181 ? 7.651 -9.723 -28.419 1.00 92.62 181 ARG A CA 1
ATOM 1436 C C . ARG A 1 181 ? 8.433 -9.536 -27.113 1.00 92.62 181 ARG A C 1
ATOM 1438 O O . ARG A 1 181 ? 8.877 -8.429 -26.822 1.00 92.62 181 ARG A O 1
ATOM 1445 N N . VAL A 1 182 ? 8.617 -10.583 -26.309 1.00 92.88 182 VAL A N 1
ATOM 1446 C CA . VAL A 1 182 ? 9.305 -10.488 -25.008 1.00 92.88 182 VAL A CA 1
ATOM 1447 C C . VAL A 1 182 ? 10.831 -10.592 -25.116 1.00 92.88 182 VAL A C 1
ATOM 1449 O O . VAL A 1 182 ? 11.389 -11.136 -26.071 1.00 92.88 182 VAL A O 1
ATOM 1452 N N . HIS A 1 183 ? 11.538 -10.080 -24.108 1.00 92.81 183 HIS A N 1
ATOM 1453 C CA . HIS A 1 183 ? 12.999 -10.025 -24.057 1.00 92.81 183 HIS A CA 1
ATOM 1454 C C . HIS A 1 183 ? 13.585 -11.156 -23.200 1.00 92.81 183 HIS A C 1
ATOM 1456 O O . HIS A 1 183 ? 13.877 -10.996 -22.017 1.00 92.81 183 HIS A O 1
ATOM 1462 N N . TRP A 1 184 ? 13.867 -12.297 -23.827 1.00 89.75 184 TRP A N 1
ATOM 1463 C CA . TRP A 1 184 ? 14.398 -13.486 -23.144 1.00 89.75 184 TRP A CA 1
ATOM 1464 C C . TRP A 1 184 ? 15.841 -13.370 -22.624 1.00 89.75 184 TRP A C 1
ATOM 1466 O O . TRP A 1 184 ? 16.288 -14.234 -21.865 1.00 89.75 184 TRP A O 1
ATOM 1476 N N . LYS A 1 185 ? 16.590 -12.326 -23.017 1.00 88.12 185 LYS A N 1
ATOM 1477 C CA . LYS A 1 185 ? 18.033 -12.219 -22.732 1.00 88.12 185 LYS A CA 1
ATOM 1478 C C . LYS A 1 185 ? 18.366 -12.300 -21.239 1.00 88.12 185 LYS A C 1
ATOM 1480 O O . LYS A 1 185 ? 19.351 -12.952 -20.889 1.00 88.12 185 LYS A O 1
ATOM 1485 N N . TYR A 1 186 ? 17.561 -11.687 -20.368 1.00 83.06 186 TYR A N 1
ATOM 1486 C CA . TYR A 1 186 ? 17.835 -11.678 -18.926 1.00 83.06 186 TYR A CA 1
ATOM 1487 C C . TYR A 1 186 ? 17.476 -12.976 -18.247 1.00 83.06 186 TYR A C 1
ATOM 1489 O O . TYR A 1 186 ? 18.257 -13.480 -17.444 1.00 83.06 186 TYR A O 1
ATOM 1497 N N . ASN A 1 187 ? 16.352 -13.564 -18.639 1.00 84.50 187 ASN A N 1
ATOM 1498 C CA . ASN A 1 187 ? 15.969 -14.866 -18.138 1.00 84.50 187 ASN A CA 1
ATOM 1499 C C . ASN A 1 187 ? 17.048 -15.916 -18.461 1.00 84.50 187 ASN A C 1
ATOM 1501 O O . ASN A 1 187 ? 17.507 -16.632 -17.575 1.00 84.50 187 ASN A O 1
ATOM 1505 N N . TRP A 1 188 ? 17.539 -15.946 -19.706 1.00 84.06 188 TRP A N 1
ATOM 1506 C CA . TRP A 1 188 ? 18.603 -16.871 -20.108 1.00 84.06 188 TRP A CA 1
ATOM 1507 C C . TRP A 1 188 ? 19.930 -16.610 -19.382 1.00 84.06 188 TRP A C 1
ATOM 1509 O O . TRP A 1 188 ? 20.574 -17.545 -18.905 1.00 84.06 188 TRP A O 1
ATOM 1519 N N . ARG A 1 189 ? 20.370 -15.346 -19.320 1.00 84.56 189 ARG A N 1
ATOM 1520 C CA . ARG A 1 189 ? 21.724 -15.006 -18.859 1.00 84.56 189 ARG A CA 1
ATOM 1521 C C . ARG A 1 189 ? 21.839 -14.848 -17.345 1.00 84.56 189 ARG A C 1
ATOM 1523 O O . ARG A 1 189 ? 22.888 -15.165 -16.790 1.00 84.56 189 ARG A O 1
ATOM 1530 N N . TYR A 1 190 ? 20.791 -14.353 -16.698 1.00 83.88 190 TYR A N 1
ATOM 1531 C CA . TYR A 1 190 ? 20.809 -13.940 -15.294 1.00 83.88 190 TYR A CA 1
ATOM 1532 C C . TYR A 1 190 ? 19.716 -14.596 -14.450 1.00 83.88 190 TYR A C 1
ATOM 1534 O O . TYR A 1 190 ? 19.769 -14.469 -13.232 1.00 83.88 190 TYR A O 1
ATOM 1542 N N . ARG A 1 191 ? 18.776 -15.334 -15.067 1.00 84.75 191 ARG A N 1
ATOM 1543 C CA . ARG A 1 191 ? 17.572 -15.858 -14.399 1.00 84.75 191 ARG A CA 1
ATOM 1544 C C . ARG A 1 191 ? 16.797 -14.758 -13.680 1.00 84.75 191 ARG A C 1
ATOM 1546 O O . ARG A 1 191 ? 16.394 -14.940 -12.540 1.00 84.75 191 ARG A O 1
ATOM 1553 N N . ASP A 1 192 ? 16.662 -13.626 -14.355 1.00 85.88 192 ASP A N 1
ATOM 1554 C CA . ASP A 1 192 ? 15.927 -12.465 -13.876 1.00 85.88 192 ASP A CA 1
ATOM 1555 C C . ASP A 1 192 ? 14.852 -12.141 -14.911 1.00 85.88 192 ASP A C 1
ATOM 1557 O O . ASP A 1 192 ? 15.161 -11.829 -16.068 1.00 85.88 192 ASP A O 1
ATOM 1561 N N . THR A 1 193 ? 13.594 -12.294 -14.512 1.00 88.50 193 THR A N 1
ATOM 1562 C CA . THR A 1 193 ? 12.430 -12.006 -15.355 1.00 88.50 193 THR A CA 1
ATOM 1563 C C . THR A 1 193 ? 11.924 -10.577 -15.205 1.00 88.50 193 THR A C 1
ATOM 1565 O O . THR A 1 193 ? 11.186 -10.123 -16.076 1.00 88.50 193 THR A O 1
ATOM 1568 N N . PHE A 1 194 ? 12.358 -9.838 -14.181 1.00 89.31 194 PHE A N 1
ATOM 1569 C CA . PHE A 1 194 ? 11.943 -8.457 -13.912 1.00 89.31 194 PHE A CA 1
ATOM 1570 C C . PHE A 1 194 ? 12.923 -7.405 -14.434 1.00 89.31 194 PHE A C 1
ATOM 1572 O O . PHE A 1 194 ? 12.584 -6.222 -14.484 1.00 89.31 194 PHE A O 1
ATOM 1579 N N . ALA A 1 195 ? 14.127 -7.804 -14.843 1.00 85.62 195 ALA A N 1
ATOM 1580 C CA . ALA A 1 195 ? 15.095 -6.905 -15.453 1.00 85.62 195 ALA A CA 1
ATOM 1581 C C . ALA A 1 195 ? 14.526 -6.210 -16.705 1.00 85.62 195 ALA A C 1
ATOM 1583 O O . ALA A 1 195 ? 14.143 -6.846 -17.692 1.00 85.62 195 ALA A O 1
ATOM 1584 N N . GLN A 1 196 ? 14.541 -4.876 -16.678 1.00 85.19 196 GLN A N 1
ATOM 1585 C CA . GLN A 1 196 ? 14.034 -4.007 -17.738 1.00 85.19 196 GLN A CA 1
ATOM 1586 C C . GLN A 1 196 ? 15.059 -2.915 -18.067 1.00 85.19 196 GLN A C 1
ATOM 1588 O O . GLN A 1 196 ? 15.075 -1.854 -17.452 1.00 85.19 196 GLN A O 1
ATOM 1593 N N . GLU A 1 197 ? 15.937 -3.153 -19.048 1.00 85.75 197 GLU A N 1
ATOM 1594 C CA . GLU A 1 197 ? 16.817 -2.086 -19.578 1.00 85.75 197 GLU A CA 1
ATOM 1595 C C . GLU A 1 197 ? 16.060 -1.062 -20.430 1.00 85.75 197 GLU A C 1
ATOM 1597 O O . GLU A 1 197 ? 16.556 0.038 -20.665 1.00 85.75 197 GLU A O 1
ATOM 1602 N N . VAL A 1 198 ? 14.886 -1.439 -20.933 1.00 86.94 198 VAL A N 1
ATOM 1603 C CA . VAL A 1 198 ? 14.018 -0.589 -21.745 1.00 86.94 198 VAL A CA 1
ATOM 1604 C C . VAL A 1 198 ? 12.587 -0.719 -21.233 1.00 86.94 198 VAL A C 1
ATOM 1606 O O . VAL A 1 198 ? 12.232 -1.790 -20.727 1.00 86.94 198 VAL A O 1
ATOM 1609 N N . PRO A 1 199 ? 11.770 0.341 -21.345 1.00 89.94 199 PRO A N 1
ATOM 1610 C CA . PRO A 1 199 ? 10.362 0.252 -20.990 1.00 89.94 199 PRO A CA 1
ATOM 1611 C C . PRO A 1 199 ? 9.628 -0.744 -21.905 1.00 89.94 199 PRO A C 1
ATOM 1613 O O . PRO A 1 199 ? 10.090 -0.990 -23.028 1.00 89.94 199 PRO A O 1
ATOM 1616 N N . PRO A 1 200 ? 8.474 -1.277 -21.462 1.00 92.94 200 PRO A N 1
ATOM 1617 C CA . PRO A 1 200 ? 7.574 -2.004 -22.344 1.00 92.94 200 PRO A CA 1
ATOM 1618 C C . PRO A 1 200 ? 7.206 -1.161 -23.568 1.00 92.94 200 PRO A C 1
ATOM 1620 O O . PRO A 1 200 ? 7.196 0.073 -23.531 1.00 92.94 200 PRO A O 1
ATOM 1623 N N . GLU A 1 201 ? 6.892 -1.828 -24.670 1.00 92.88 201 GLU A N 1
ATOM 1624 C CA . GLU A 1 201 ? 6.490 -1.153 -25.896 1.00 92.88 201 GLU A CA 1
ATOM 1625 C C . GLU A 1 201 ? 5.226 -0.309 -25.687 1.00 92.88 201 GLU A C 1
ATOM 1627 O O . GLU A 1 201 ? 4.292 -0.711 -24.991 1.00 92.88 201 GLU A O 1
ATOM 1632 N N . SER A 1 202 ? 5.156 0.847 -26.351 1.00 93.31 202 SER A N 1
ATOM 1633 C CA . SER A 1 202 ? 4.037 1.786 -26.201 1.00 93.31 202 SER A CA 1
ATOM 1634 C C . SER A 1 202 ? 2.678 1.159 -26.520 1.00 93.31 202 SER A C 1
ATOM 1636 O O . SER A 1 202 ? 1.707 1.434 -25.824 1.00 93.31 202 SER A O 1
ATOM 1638 N N . GLY A 1 203 ? 2.605 0.276 -27.522 1.00 92.06 203 GLY A N 1
ATOM 1639 C CA . GLY A 1 203 ? 1.377 -0.448 -27.858 1.00 92.06 203 GLY A CA 1
ATOM 1640 C C . GLY A 1 203 ? 0.889 -1.369 -26.734 1.00 92.06 203 GLY A C 1
ATOM 1641 O O . GLY A 1 203 ? -0.317 -1.451 -26.494 1.00 92.06 203 GLY A O 1
ATOM 1642 N N . ASN A 1 204 ? 1.819 -2.000 -26.009 1.00 94.31 204 ASN A N 1
ATOM 1643 C CA . ASN A 1 204 ? 1.530 -2.868 -24.868 1.00 94.31 204 ASN A CA 1
ATOM 1644 C C . ASN A 1 204 ? 1.131 -2.063 -23.629 1.00 94.31 204 ASN A C 1
ATOM 1646 O O . ASN A 1 204 ? 0.189 -2.448 -22.942 1.00 94.31 204 ASN A O 1
ATOM 1650 N N . LEU A 1 205 ? 1.802 -0.936 -23.367 1.00 93.56 205 LEU A N 1
ATOM 1651 C CA . LEU A 1 205 ? 1.408 -0.002 -22.306 1.00 93.56 205 LEU A CA 1
ATOM 1652 C C . LEU A 1 205 ? -0.006 0.537 -22.542 1.00 93.56 205 LEU A C 1
ATOM 1654 O O . LEU A 1 205 ? -0.822 0.540 -21.625 1.00 93.56 205 LEU A O 1
ATOM 1658 N N . GLU A 1 206 ? -0.314 0.920 -23.782 1.00 95.62 206 GLU A N 1
ATOM 1659 C CA . GLU A 1 206 ? -1.643 1.398 -24.166 1.00 95.62 206 GLU A CA 1
ATOM 1660 C C . GLU A 1 206 ? -2.699 0.299 -24.016 1.00 95.62 206 GLU A C 1
ATOM 1662 O O . GLU A 1 206 ? -3.773 0.540 -23.471 1.00 95.62 206 GLU A O 1
ATOM 1667 N N . PHE A 1 207 ? -2.399 -0.932 -24.451 1.00 97.50 207 PHE A N 1
ATOM 1668 C CA . PHE A 1 207 ? -3.329 -2.044 -24.266 1.00 97.50 207 PHE A CA 1
ATOM 1669 C C . PHE A 1 207 ? -3.549 -2.375 -22.790 1.00 97.50 207 PHE A C 1
ATOM 1671 O O . PHE A 1 207 ? -4.697 -2.585 -22.403 1.00 97.50 207 PHE A O 1
ATOM 1678 N N . ARG A 1 208 ? -2.491 -2.386 -21.959 1.00 96.00 208 ARG A N 1
ATOM 1679 C CA . ARG A 1 208 ? -2.650 -2.491 -20.503 1.00 96.00 208 ARG A CA 1
ATOM 1680 C C . ARG A 1 208 ? -3.620 -1.405 -20.061 1.00 96.00 208 ARG A C 1
ATOM 1682 O O . ARG A 1 208 ? -4.625 -1.741 -19.443 1.00 96.00 208 ARG A O 1
ATOM 1689 N N . GLN A 1 209 ? -3.337 -0.128 -20.325 1.00 97.00 209 GLN A N 1
ATOM 1690 C CA . GLN A 1 209 ? -4.154 0.961 -19.781 1.00 97.00 209 GLN A CA 1
ATOM 1691 C C . GLN A 1 209 ? -5.617 0.820 -20.210 1.00 97.00 209 GLN A C 1
ATOM 1693 O O . GLN A 1 209 ? -6.518 0.976 -19.389 1.00 97.00 209 GLN A O 1
ATOM 1698 N N . ALA A 1 210 ? -5.855 0.440 -21.468 1.00 96.62 210 ALA A N 1
ATOM 1699 C CA . ALA A 1 210 ? -7.186 0.140 -21.974 1.00 96.62 210 ALA A CA 1
ATOM 1700 C C . ALA A 1 210 ? -7.842 -1.042 -21.242 1.00 96.62 210 ALA A C 1
ATOM 1702 O O . ALA A 1 210 ? -9.039 -0.983 -20.973 1.00 96.62 210 ALA A O 1
ATOM 1703 N N . LEU A 1 211 ? -7.088 -2.096 -20.907 1.00 97.12 211 LEU A N 1
ATOM 1704 C CA . LEU A 1 211 ? -7.559 -3.225 -20.102 1.00 97.12 211 LEU A CA 1
ATOM 1705 C C . LEU A 1 211 ? -7.984 -2.769 -18.703 1.00 97.12 211 LEU A C 1
ATOM 1707 O O . LEU A 1 211 ? -9.110 -3.043 -18.299 1.00 97.12 211 LEU A O 1
ATOM 1711 N N . GLU A 1 212 ? -7.125 -2.049 -17.982 1.00 96.50 212 GLU A N 1
ATOM 1712 C CA . GLU A 1 212 ? -7.453 -1.516 -16.656 1.00 96.50 212 GLU A CA 1
ATOM 1713 C C . GLU A 1 212 ? -8.687 -0.615 -16.714 1.00 96.50 212 GLU A C 1
ATOM 1715 O O . GLU A 1 212 ? -9.647 -0.842 -15.985 1.00 96.50 212 GLU A O 1
ATOM 1720 N N . ASP A 1 213 ? -8.719 0.349 -17.632 1.00 91.88 213 ASP A N 1
ATOM 1721 C CA . ASP A 1 213 ? -9.841 1.270 -17.786 1.00 91.88 213 ASP A CA 1
ATOM 1722 C C . ASP A 1 213 ? -11.147 0.536 -18.101 1.00 91.88 213 ASP A C 1
ATOM 1724 O O . ASP A 1 213 ? -12.185 0.797 -17.490 1.00 91.88 213 ASP A O 1
ATOM 1728 N N . ALA A 1 214 ? -11.103 -0.405 -19.042 1.00 94.19 214 ALA A N 1
ATOM 1729 C CA . ALA A 1 214 ? -12.259 -1.183 -19.456 1.00 94.19 214 ALA A CA 1
ATOM 1730 C C . ALA A 1 214 ? -12.820 -2.047 -18.322 1.00 94.19 214 ALA A C 1
ATOM 1732 O O . ALA A 1 214 ? -14.036 -2.217 -18.252 1.00 94.19 214 ALA A O 1
ATOM 1733 N N . LEU A 1 215 ? -11.977 -2.586 -17.442 1.00 94.69 215 LEU A N 1
ATOM 1734 C CA . LEU A 1 215 ? -12.434 -3.432 -16.343 1.00 94.69 215 LEU A CA 1
ATOM 1735 C C . LEU A 1 215 ? -12.786 -2.599 -15.097 1.00 94.69 215 LEU A C 1
ATOM 1737 O O . LEU A 1 215 ? -13.896 -2.707 -14.579 1.00 94.69 215 LEU A O 1
ATOM 1741 N N . CYS A 1 216 ? -11.883 -1.728 -14.643 1.00 91.81 216 CYS A N 1
ATOM 1742 C CA . CYS A 1 216 ? -12.023 -0.950 -13.411 1.00 91.81 216 CYS A CA 1
ATOM 1743 C C . CYS A 1 216 ? -13.073 0.162 -13.506 1.00 91.81 216 CYS A C 1
ATOM 1745 O O . CYS A 1 216 ? -13.864 0.318 -12.577 1.00 91.81 216 CYS A O 1
ATOM 1747 N N . LYS A 1 217 ? -13.135 0.919 -14.613 1.00 90.81 217 LYS A N 1
ATOM 1748 C CA . LYS A 1 217 ? -14.068 2.061 -14.718 1.00 90.81 217 LYS A CA 1
ATOM 1749 C C . LYS A 1 217 ? -15.509 1.637 -14.988 1.00 90.81 217 LYS A C 1
ATOM 1751 O O . LYS A 1 217 ? -16.426 2.374 -14.639 1.00 90.81 217 LYS A O 1
ATOM 1756 N N . ASN A 1 218 ? -15.721 0.471 -15.601 1.00 90.50 218 ASN A N 1
ATOM 1757 C CA . ASN A 1 218 ? -17.072 -0.047 -15.828 1.00 90.50 218 ASN A CA 1
ATOM 1758 C C . ASN A 1 218 ? -17.655 -0.732 -14.580 1.00 90.50 218 ASN A C 1
ATOM 1760 O O . ASN A 1 218 ? -18.878 -0.783 -14.450 1.00 90.50 218 ASN A O 1
ATOM 1764 N N . GLY A 1 219 ? -16.810 -1.230 -13.665 1.00 90.44 219 GLY A N 1
ATOM 1765 C CA . GLY A 1 219 ? -17.253 -2.079 -12.553 1.00 90.44 219 GLY A CA 1
ATOM 1766 C C . GLY A 1 219 ? -17.886 -3.381 -13.055 1.00 90.44 219 GLY A C 1
ATOM 1767 O O . GLY A 1 219 ? -17.898 -3.631 -14.255 1.00 90.44 219 GLY A O 1
ATOM 1768 N N . GLY A 1 220 ? -18.406 -4.224 -12.160 1.00 92.75 220 GLY A N 1
ATOM 1769 C CA . GLY A 1 220 ? -19.158 -5.428 -12.532 1.00 92.75 220 GLY A CA 1
ATOM 1770 C C . GLY A 1 220 ? -20.462 -5.117 -13.278 1.00 92.75 220 GLY A C 1
ATOM 1771 O O . GLY A 1 220 ? -21.010 -4.016 -13.194 1.00 92.75 220 GLY A O 1
ATOM 1772 N N . GLY A 1 221 ? -20.975 -6.106 -14.012 1.00 96.12 221 GLY A N 1
ATOM 1773 C CA . GLY A 1 221 ? -22.251 -6.042 -14.725 1.00 96.12 221 GLY A CA 1
ATOM 1774 C C . GLY A 1 221 ? -22.131 -6.048 -16.252 1.00 96.12 221 GLY A C 1
ATOM 1775 O O . GLY A 1 221 ? -21.064 -6.321 -16.808 1.00 96.12 221 GLY A O 1
ATOM 1776 N N . PRO A 1 222 ? -23.215 -5.754 -16.994 1.00 97.88 222 PRO A N 1
ATOM 1777 C CA . PRO A 1 222 ? -23.206 -5.889 -18.452 1.00 97.88 222 PRO A CA 1
ATOM 1778 C C . PRO A 1 222 ? -22.199 -4.980 -19.166 1.00 97.88 222 PRO A C 1
ATOM 1780 O O . PRO A 1 222 ? -21.756 -5.312 -20.267 1.00 97.88 222 PRO A O 1
ATOM 1783 N N . ASP A 1 223 ? -21.830 -3.851 -18.557 1.00 96.56 223 ASP A N 1
ATOM 1784 C CA . ASP A 1 223 ? -20.776 -2.965 -19.061 1.00 96.56 223 ASP A CA 1
ATOM 1785 C C . ASP A 1 223 ? -19.392 -3.619 -18.970 1.00 96.56 223 ASP A C 1
ATOM 1787 O O . ASP A 1 223 ? -18.678 -3.613 -19.973 1.00 96.56 223 ASP A O 1
ATOM 1791 N N . PHE A 1 224 ? -19.069 -4.300 -17.858 1.00 96.56 224 PHE A N 1
ATOM 1792 C CA . PHE A 1 224 ? -17.874 -5.149 -17.735 1.00 96.56 224 PHE A CA 1
ATOM 1793 C C . PHE A 1 224 ? -17.784 -6.143 -18.888 1.00 96.56 224 PHE A C 1
ATOM 1795 O O . PHE A 1 224 ? -16.784 -6.216 -19.599 1.00 96.56 224 PHE A O 1
ATOM 1802 N N . LYS A 1 225 ? -18.869 -6.901 -19.097 1.00 97.94 225 LYS A N 1
ATOM 1803 C CA . LYS A 1 225 ? -18.937 -7.966 -20.100 1.00 97.94 225 LYS A CA 1
ATOM 1804 C C . LYS A 1 225 ? -18.708 -7.421 -21.502 1.00 97.94 225 LYS A C 1
ATOM 1806 O O . LYS A 1 225 ? -17.912 -7.971 -22.262 1.00 97.94 225 LYS A O 1
ATOM 1811 N N . ARG A 1 226 ? -19.386 -6.321 -21.844 1.00 97.94 226 ARG A N 1
ATOM 1812 C CA . ARG A 1 226 ? -19.204 -5.648 -23.135 1.00 97.94 226 ARG A CA 1
ATOM 1813 C C . ARG A 1 226 ? -17.781 -5.135 -23.302 1.00 97.94 226 ARG A C 1
ATOM 1815 O O . ARG A 1 226 ? -17.219 -5.311 -24.379 1.00 97.94 226 ARG A O 1
ATOM 1822 N N . ALA A 1 227 ? -17.210 -4.515 -22.273 1.00 97.25 227 ALA A N 1
ATOM 1823 C CA . ALA A 1 227 ? -15.866 -3.959 -22.320 1.00 97.25 227 ALA A CA 1
ATOM 1824 C C . ALA A 1 227 ? -14.807 -5.060 -22.499 1.00 97.25 227 ALA A C 1
ATOM 1826 O O . ALA A 1 227 ? -14.012 -4.983 -23.435 1.00 97.25 227 ALA A O 1
ATOM 1827 N N . ALA A 1 228 ? -14.878 -6.130 -21.701 1.00 97.56 228 ALA A N 1
ATOM 1828 C CA . ALA A 1 228 ? -13.989 -7.289 -21.775 1.00 97.56 228 ALA A CA 1
ATOM 1829 C C . ALA A 1 228 ? -13.992 -7.946 -23.166 1.00 97.56 228 ALA A C 1
ATOM 1831 O O . ALA A 1 228 ? -12.939 -8.181 -23.749 1.00 97.56 228 ALA A O 1
ATOM 1832 N N . VAL A 1 229 ? -15.169 -8.188 -23.754 1.00 98.00 229 VAL A N 1
ATOM 1833 C CA . VAL A 1 229 ? -15.254 -8.758 -25.112 1.00 98.00 229 VAL A CA 1
ATOM 1834 C C . VAL A 1 229 ? -14.764 -7.762 -26.170 1.00 98.00 229 VAL A C 1
ATOM 1836 O O . VAL A 1 229 ? -14.072 -8.136 -27.119 1.00 98.00 229 VAL A O 1
ATOM 1839 N N . ARG A 1 230 ? -15.096 -6.474 -26.025 1.00 97.31 230 ARG A N 1
ATOM 1840 C CA . ARG A 1 230 ? -14.732 -5.437 -27.001 1.00 97.31 230 ARG A CA 1
ATOM 1841 C C . ARG A 1 230 ? -13.231 -5.160 -27.044 1.00 97.31 230 ARG A C 1
ATOM 1843 O O . ARG A 1 230 ? -12.740 -4.776 -28.105 1.00 97.31 230 ARG A O 1
ATOM 1850 N N . LEU A 1 231 ? -12.496 -5.385 -25.957 1.00 97.12 231 LEU A N 1
ATOM 1851 C CA . LEU A 1 231 ? -11.037 -5.240 -25.930 1.00 97.12 231 LEU A CA 1
ATOM 1852 C C . LEU A 1 231 ? -10.323 -6.133 -26.951 1.00 97.12 231 LEU A C 1
ATOM 1854 O O . LEU A 1 231 ? -9.284 -5.733 -27.466 1.00 97.12 231 LEU A O 1
ATOM 1858 N N . MET A 1 232 ? -10.914 -7.261 -27.358 1.00 97.19 232 MET A N 1
ATOM 1859 C CA . MET A 1 232 ? -10.385 -8.085 -28.458 1.00 97.19 232 MET A CA 1
ATOM 1860 C C . MET A 1 232 ? -10.377 -7.376 -29.823 1.00 97.19 232 MET A C 1
ATOM 1862 O O . MET A 1 232 ? -9.781 -7.865 -30.783 1.00 97.19 232 MET A O 1
ATOM 1866 N N . LYS A 1 233 ? -11.059 -6.229 -29.936 1.00 97.19 233 LYS A N 1
ATOM 1867 C CA . LYS A 1 233 ? -11.059 -5.343 -31.110 1.00 97.19 233 LYS A CA 1
ATOM 1868 C C . LYS A 1 233 ? -10.166 -4.114 -30.929 1.00 97.19 233 LYS A C 1
ATOM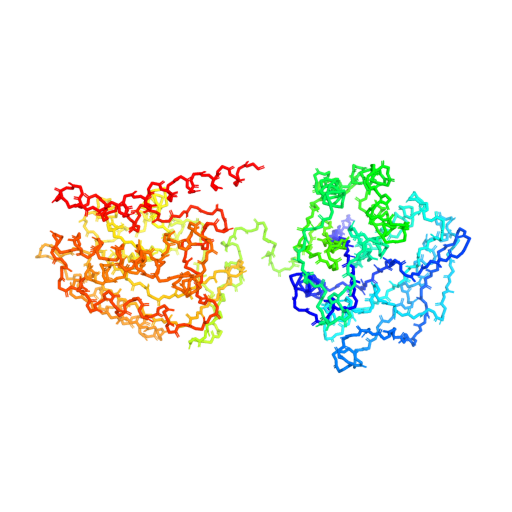 1870 O O . LYS A 1 233 ? -10.141 -3.265 -31.818 1.00 97.19 233 LYS A O 1
ATOM 1875 N N . HIS A 1 234 ? -9.469 -3.989 -29.800 1.00 98.00 234 HIS A N 1
ATOM 1876 C CA . HIS A 1 234 ? -8.519 -2.905 -29.582 1.00 98.00 234 HIS A CA 1
ATOM 1877 C C . HIS A 1 234 ? -7.411 -2.957 -30.653 1.00 98.00 234 HIS A C 1
ATOM 1879 O O . HIS A 1 234 ? -6.935 -4.055 -30.952 1.00 98.00 234 HIS A O 1
ATOM 1885 N N . PRO A 1 235 ? -6.964 -1.820 -31.225 1.00 97.81 235 PRO A N 1
ATOM 1886 C CA . PRO A 1 235 ? -5.950 -1.812 -32.286 1.00 97.81 235 PRO A CA 1
ATOM 1887 C C . PRO A 1 235 ? -4.666 -2.562 -31.914 1.00 97.81 235 PRO A C 1
ATOM 1889 O O . PRO A 1 235 ? -4.130 -3.309 -32.724 1.00 97.81 235 PRO A O 1
ATOM 1892 N N . ASN A 1 236 ? -4.240 -2.435 -30.655 1.00 97.38 236 ASN A N 1
ATOM 1893 C CA . ASN A 1 236 ? -3.035 -3.089 -30.138 1.00 97.38 236 ASN A CA 1
ATOM 1894 C C . ASN A 1 236 ? -3.285 -4.504 -29.589 1.00 97.38 236 ASN A C 1
ATOM 1896 O O . ASN A 1 236 ? -2.375 -5.093 -29.017 1.00 97.38 236 ASN A O 1
ATOM 1900 N N . TYR A 1 237 ? -4.496 -5.068 -29.717 1.00 97.75 237 TYR A N 1
ATOM 1901 C CA . TYR A 1 237 ? -4.809 -6.368 -29.109 1.00 97.75 237 TYR A CA 1
ATOM 1902 C C . TYR A 1 237 ? -3.878 -7.475 -29.610 1.00 97.75 237 TYR A C 1
ATOM 1904 O O . TYR A 1 237 ? -3.400 -8.256 -28.804 1.00 97.75 237 TYR A O 1
ATOM 1912 N N . ARG A 1 238 ? -3.582 -7.544 -30.916 1.00 96.25 238 ARG A N 1
ATOM 1913 C CA . ARG A 1 238 ? -2.703 -8.598 -31.464 1.00 96.25 238 ARG A CA 1
ATOM 1914 C C . ARG A 1 238 ? -1.236 -8.421 -31.088 1.00 96.25 238 ARG A C 1
ATOM 1916 O O . ARG A 1 238 ? -0.506 -9.404 -31.004 1.00 96.25 238 ARG A O 1
ATOM 1923 N N . ASP A 1 239 ? -0.812 -7.186 -30.843 1.00 95.69 239 ASP A N 1
ATOM 1924 C CA . ASP A 1 239 ? 0.519 -6.924 -30.301 1.00 95.69 239 ASP A CA 1
ATOM 1925 C C . ASP A 1 239 ? 0.596 -7.338 -28.833 1.00 95.69 239 ASP A C 1
ATOM 1927 O O . ASP A 1 239 ? 1.570 -7.977 -28.443 1.00 95.69 239 ASP A O 1
ATOM 1931 N N . ALA A 1 240 ? -0.460 -7.085 -28.059 1.00 96.94 240 ALA A N 1
ATOM 1932 C CA . ALA A 1 240 ? -0.534 -7.488 -26.663 1.00 96.94 240 ALA A CA 1
ATOM 1933 C C . ALA A 1 240 ? -0.775 -8.993 -26.469 1.00 96.94 240 ALA A C 1
ATOM 1935 O O . ALA A 1 240 ? -0.271 -9.566 -25.512 1.00 96.94 240 ALA A O 1
ATOM 1936 N N . HIS A 1 241 ? -1.519 -9.635 -27.369 1.00 97.31 241 HIS A N 1
ATOM 1937 C CA . HIS A 1 241 ? -1.928 -11.040 -27.327 1.00 97.31 241 HIS A CA 1
ATOM 1938 C C . HIS A 1 241 ? -1.723 -11.670 -28.706 1.00 97.31 241 HIS A C 1
ATOM 1940 O O . HIS A 1 241 ? -2.546 -11.522 -29.613 1.00 97.31 241 HIS A O 1
ATOM 1946 N N . GLY A 1 242 ? -0.597 -12.372 -28.873 1.00 94.25 242 GLY A N 1
ATOM 1947 C CA . GLY A 1 242 ? -0.259 -13.035 -30.141 1.00 94.25 242 GLY A CA 1
ATOM 1948 C C . GLY A 1 242 ? -1.231 -14.170 -30.494 1.00 94.25 242 GLY A C 1
ATOM 1949 O O . GLY A 1 242 ? -1.494 -14.436 -31.667 1.00 94.25 242 GLY A O 1
ATOM 1950 N N . THR A 1 243 ? -1.806 -14.789 -29.466 1.00 94.38 243 THR A N 1
ATOM 1951 C CA . THR A 1 243 ? -2.871 -15.794 -29.507 1.00 94.38 243 THR A CA 1
ATOM 1952 C C . THR A 1 243 ? -3.897 -15.477 -28.417 1.00 94.38 243 THR A C 1
ATOM 1954 O O . THR A 1 243 ? -3.611 -14.737 -27.480 1.00 94.38 243 THR A O 1
ATOM 1957 N N . ASP A 1 244 ? -5.120 -15.985 -28.564 1.00 95.88 244 ASP A N 1
ATOM 1958 C CA . ASP A 1 244 ? -6.265 -15.582 -27.734 1.00 95.88 244 ASP A CA 1
ATOM 1959 C C . ASP A 1 244 ? -6.390 -16.346 -26.396 1.00 95.88 244 ASP A C 1
ATOM 1961 O O . ASP A 1 244 ? -7.173 -15.965 -25.524 1.00 95.88 244 ASP A O 1
ATOM 1965 N N . ASP A 1 245 ? -5.613 -17.413 -26.211 1.00 95.38 245 ASP A N 1
ATOM 1966 C CA . ASP A 1 245 ? -5.679 -18.352 -25.084 1.00 95.38 245 ASP A CA 1
ATOM 1967 C C . ASP A 1 245 ? -5.465 -17.684 -23.717 1.00 95.38 245 ASP A C 1
ATOM 1969 O O . ASP A 1 245 ? -6.206 -17.945 -22.767 1.00 95.38 245 ASP A O 1
ATOM 1973 N N . HIS A 1 246 ? -4.519 -16.746 -23.609 1.00 96.69 246 HIS A N 1
ATOM 1974 C CA . HIS A 1 246 ? -4.271 -16.019 -22.355 1.00 96.69 246 HIS A CA 1
ATOM 1975 C C . HIS A 1 246 ? -5.327 -14.950 -22.052 1.00 96.69 246 HIS A C 1
ATOM 1977 O O . HIS A 1 246 ? -5.405 -14.471 -20.919 1.00 96.69 246 HIS A O 1
ATOM 1983 N N . TYR A 1 247 ? -6.181 -14.617 -23.023 1.00 97.81 247 TYR A N 1
ATOM 1984 C CA . TYR A 1 247 ? -7.260 -13.650 -22.849 1.00 97.81 247 TYR A CA 1
ATOM 1985 C C . TYR A 1 247 ? -8.623 -14.298 -22.581 1.00 97.81 247 TYR A C 1
ATOM 1987 O O . TYR A 1 247 ? -9.485 -13.686 -21.952 1.00 97.81 247 TYR A O 1
ATOM 1995 N N . MET A 1 248 ? -8.838 -15.550 -22.995 1.00 97.81 248 MET A N 1
ATOM 1996 C CA . MET A 1 248 ? -10.100 -16.257 -22.743 1.00 97.81 248 MET A CA 1
ATOM 1997 C C . MET A 1 248 ? -10.521 -16.360 -21.266 1.00 97.81 248 MET A C 1
ATOM 1999 O O . MET A 1 248 ? -11.727 -16.280 -21.011 1.00 97.81 248 MET A O 1
ATOM 2003 N N . PRO A 1 249 ? -9.614 -16.442 -20.270 1.00 98.44 249 PRO A N 1
ATOM 2004 C CA . PRO A 1 249 ? -9.997 -16.393 -18.862 1.00 98.44 249 PRO A CA 1
ATOM 2005 C C . PRO A 1 249 ? -10.690 -15.074 -18.493 1.00 98.44 249 PRO A C 1
ATOM 2007 O O . PRO A 1 249 ? -11.602 -15.077 -17.670 1.00 98.44 249 PRO A O 1
ATOM 2010 N N . THR A 1 250 ? -10.342 -13.962 -19.150 1.00 98.44 250 THR A N 1
ATOM 2011 C CA . THR A 1 250 ? -11.037 -12.671 -19.010 1.00 98.44 250 THR A CA 1
ATOM 2012 C C . THR A 1 250 ? -12.476 -12.762 -19.517 1.00 98.44 250 THR A C 1
ATOM 2014 O O . THR A 1 250 ? -13.396 -12.280 -18.857 1.00 98.44 250 THR A O 1
ATOM 2017 N N . CYS A 1 251 ? -12.708 -13.424 -20.656 1.00 98.56 251 CYS A N 1
ATOM 2018 C CA . CYS A 1 251 ? -14.055 -13.648 -21.193 1.00 98.56 251 CYS A CA 1
ATOM 2019 C C . CYS A 1 251 ? -14.883 -14.585 -20.299 1.00 98.56 251 CYS A C 1
ATOM 2021 O O . CYS A 1 251 ? -16.059 -14.328 -20.053 1.00 98.56 251 CYS A O 1
ATOM 2023 N N . PHE A 1 252 ? -14.266 -15.628 -19.744 1.00 98.69 252 PHE A N 1
ATOM 2024 C CA . PHE A 1 252 ? -14.896 -16.486 -18.742 1.00 98.69 252 PHE A CA 1
ATOM 2025 C C . PHE A 1 252 ? -15.302 -15.710 -17.483 1.00 98.69 252 PHE A C 1
ATOM 2027 O O . PHE A 1 252 ? -16.451 -15.792 -17.045 1.00 98.69 252 PHE A O 1
ATOM 2034 N N . VAL A 1 253 ? -14.404 -14.875 -16.951 1.00 98.50 253 VAL A N 1
ATOM 2035 C CA . VAL A 1 253 ? -14.700 -13.968 -15.832 1.00 98.50 253 VAL A CA 1
ATOM 2036 C C . VAL A 1 253 ? -15.828 -12.998 -16.189 1.00 98.50 253 VAL A C 1
ATOM 2038 O O . VAL A 1 253 ? -16.740 -12.810 -15.390 1.00 98.50 253 VAL A O 1
ATOM 2041 N N . ALA A 1 254 ? -15.866 -12.463 -17.408 1.00 98.38 254 ALA A N 1
ATOM 2042 C CA . ALA A 1 254 ? -16.970 -11.626 -17.876 1.00 98.38 254 ALA A CA 1
ATOM 2043 C C . ALA A 1 254 ? -18.333 -12.343 -17.898 1.00 98.38 254 ALA A C 1
ATOM 2045 O O . ALA A 1 254 ? -19.362 -11.696 -17.716 1.00 98.38 254 ALA A O 1
ATOM 2046 N N . GLY A 1 255 ? -18.363 -13.663 -18.080 1.00 98.38 255 GLY A N 1
ATOM 2047 C CA . GLY A 1 255 ? -19.562 -14.478 -17.866 1.00 98.38 255 GLY A CA 1
ATOM 2048 C C . GLY A 1 255 ? -19.944 -14.614 -16.396 1.00 98.38 255 GLY A C 1
ATOM 2049 O O . GLY A 1 255 ? -21.117 -14.558 -16.031 1.00 98.38 255 GLY A O 1
ATOM 2050 N N . LEU A 1 256 ? -18.935 -14.751 -15.538 1.00 98.31 256 LEU A N 1
ATOM 2051 C CA . LEU A 1 256 ? -19.123 -14.892 -14.102 1.00 98.31 256 LEU A CA 1
ATOM 2052 C C . LEU A 1 256 ? -19.641 -13.624 -13.438 1.00 98.31 256 LEU A C 1
ATOM 2054 O O . LEU A 1 256 ? -20.382 -13.786 -12.481 1.00 98.31 256 LEU A O 1
ATOM 2058 N N . VAL A 1 257 ? -19.270 -12.422 -13.901 1.00 97.12 257 VAL A N 1
ATOM 2059 C CA . VAL A 1 257 ? -19.560 -11.116 -13.252 1.00 97.12 257 VAL A CA 1
ATOM 2060 C C . VAL A 1 257 ? -20.243 -10.092 -14.172 1.00 97.12 257 VAL A C 1
ATOM 2062 O O . VAL A 1 257 ? -20.146 -8.883 -13.962 1.00 97.12 257 VAL A O 1
ATOM 2065 N N . GLY A 1 258 ? -20.876 -10.558 -15.245 1.00 96.50 258 GLY A N 1
ATOM 2066 C CA . GLY A 1 258 ? -21.402 -9.687 -16.291 1.00 96.50 258 GLY A CA 1
ATOM 2067 C C . GLY A 1 258 ? -22.923 -9.586 -16.379 1.00 96.50 258 GLY A C 1
ATOM 2068 O O . GLY A 1 258 ? -23.427 -9.136 -17.413 1.00 96.50 258 GLY A O 1
ATOM 2069 N N . GLU A 1 259 ? -23.654 -10.058 -15.374 1.00 95.81 259 GLU A N 1
ATOM 2070 C CA . GLU A 1 259 ? -25.119 -9.993 -15.338 1.00 95.81 259 GLU A CA 1
ATOM 2071 C C . GLU A 1 259 ? -25.592 -8.717 -14.629 1.00 95.81 259 GLU A C 1
ATOM 2073 O O . GLU A 1 259 ? -24.810 -8.022 -13.981 1.00 95.81 259 GLU A O 1
ATOM 2078 N N . GLU A 1 260 ? -26.865 -8.358 -14.788 1.00 94.81 260 GLU A N 1
ATOM 2079 C CA . GLU A 1 260 ? -27.408 -7.097 -14.260 1.00 94.81 260 GLU A CA 1
ATOM 2080 C C . GLU A 1 260 ? -27.250 -6.995 -12.730 1.00 94.81 260 GLU A C 1
ATOM 2082 O O . GLU A 1 260 ? -27.034 -5.907 -12.197 1.00 94.81 260 GLU A O 1
ATOM 2087 N N . GLU A 1 261 ? -27.255 -8.130 -12.027 1.00 91.50 261 GLU A N 1
ATOM 2088 C CA . GLU A 1 261 ? -27.085 -8.220 -10.576 1.00 91.50 261 GLU A CA 1
ATOM 2089 C C . GLU A 1 261 ? -25.659 -7.898 -10.098 1.00 91.50 261 GLU A C 1
ATOM 2091 O O . GLU A 1 261 ? -25.462 -7.644 -8.911 1.00 91.50 261 GLU A O 1
ATOM 2096 N N . ASP A 1 262 ? -24.654 -7.895 -10.984 1.00 92.38 262 ASP A N 1
ATOM 2097 C CA . ASP A 1 262 ? -23.281 -7.513 -10.615 1.00 92.38 262 ASP A CA 1
ATOM 2098 C C . ASP A 1 262 ? -23.023 -6.010 -10.717 1.00 92.38 262 ASP A C 1
ATOM 2100 O O . ASP A 1 262 ? -21.916 -5.561 -10.401 1.00 92.38 262 ASP A O 1
ATOM 2104 N N . ARG A 1 263 ? -24.001 -5.218 -11.175 1.00 91.25 263 ARG A N 1
ATOM 2105 C CA . ARG A 1 263 ? -23.820 -3.770 -11.292 1.00 91.25 263 ARG A CA 1
ATOM 2106 C C . ARG A 1 263 ? -23.387 -3.164 -9.964 1.00 91.25 263 ARG A C 1
ATOM 2108 O O . ARG A 1 263 ? -24.024 -3.356 -8.931 1.00 91.25 263 ARG A O 1
ATOM 2115 N N . GLY A 1 264 ? -22.308 -2.389 -10.015 1.00 77.00 264 GLY A N 1
ATOM 2116 C CA . GLY A 1 264 ? -21.740 -1.728 -8.842 1.00 77.00 264 GLY A CA 1
ATOM 2117 C C . GLY A 1 264 ? -20.759 -2.586 -8.038 1.00 77.00 264 GLY A C 1
ATOM 2118 O O . GLY A 1 264 ? -20.201 -2.077 -7.069 1.00 77.00 264 GLY A O 1
ATOM 2119 N N . GLN A 1 265 ? -20.486 -3.840 -8.430 1.00 85.88 265 GLN A N 1
ATOM 2120 C CA . GLN A 1 265 ? -19.331 -4.561 -7.888 1.00 85.88 265 GLN A CA 1
ATOM 2121 C C . GLN A 1 265 ? -18.047 -3.830 -8.290 1.00 85.88 265 GLN A C 1
ATOM 2123 O O . GLN A 1 265 ? -17.800 -3.593 -9.474 1.00 85.88 265 GLN A O 1
ATOM 2128 N N . ALA A 1 266 ? -17.228 -3.469 -7.304 1.00 87.19 266 ALA A N 1
ATOM 2129 C CA . ALA A 1 266 ? -15.939 -2.846 -7.558 1.00 87.19 266 ALA A CA 1
ATOM 2130 C C . ALA A 1 266 ? -15.013 -3.822 -8.295 1.00 87.19 266 ALA A C 1
ATOM 2132 O O . ALA A 1 266 ? -14.981 -5.016 -7.990 1.00 87.19 266 ALA A O 1
ATOM 2133 N N . VAL A 1 267 ? -14.249 -3.300 -9.251 1.00 91.88 267 VAL A N 1
ATOM 2134 C CA . VAL A 1 267 ? -13.194 -4.034 -9.946 1.00 91.88 267 VAL A CA 1
ATOM 2135 C C . VAL A 1 267 ? -11.884 -3.335 -9.630 1.00 91.88 267 VAL A C 1
ATOM 2137 O O . VAL A 1 267 ? -11.709 -2.163 -9.956 1.00 91.88 267 VAL A O 1
ATOM 2140 N N . VAL A 1 268 ? -10.972 -4.043 -8.974 1.00 89.25 268 VAL A N 1
ATOM 2141 C CA . VAL A 1 268 ? -9.721 -3.473 -8.463 1.00 89.25 268 VAL A CA 1
ATOM 2142 C C . VAL A 1 268 ? -8.546 -4.146 -9.151 1.00 89.25 268 VAL A C 1
ATOM 2144 O O . VAL A 1 268 ? -8.428 -5.367 -9.080 1.00 89.25 268 VAL A O 1
ATOM 2147 N N . LEU A 1 269 ? -7.663 -3.355 -9.766 1.00 93.31 269 LEU A N 1
ATOM 2148 C CA . LEU A 1 269 ? -6.306 -3.784 -10.101 1.00 93.31 269 LEU A CA 1
ATOM 2149 C C . LEU A 1 269 ? -5.477 -3.783 -8.811 1.00 93.31 269 LEU A C 1
ATOM 2151 O O . LEU A 1 269 ? -5.071 -2.731 -8.322 1.00 93.31 269 LEU A O 1
ATOM 2155 N N . GLY A 1 270 ? -5.291 -4.955 -8.208 1.00 82.88 270 GLY A N 1
ATOM 2156 C CA . GLY A 1 270 ? -4.670 -5.074 -6.888 1.00 82.88 270 GLY A CA 1
ATOM 2157 C C . GLY A 1 270 ? -3.151 -5.227 -6.915 1.00 82.88 270 GLY A C 1
ATOM 2158 O O . GLY A 1 270 ? -2.479 -4.861 -5.952 1.00 82.88 270 GLY A O 1
ATOM 2159 N N . ALA A 1 271 ? -2.601 -5.754 -8.008 1.00 90.81 271 ALA A N 1
ATOM 2160 C CA . ALA A 1 271 ? -1.163 -5.871 -8.225 1.00 90.81 271 ALA A CA 1
ATOM 2161 C C . ALA A 1 271 ? -0.841 -5.975 -9.723 1.00 90.81 271 ALA A C 1
ATOM 2163 O O . ALA A 1 271 ? -1.666 -6.427 -10.513 1.00 90.81 271 ALA A O 1
ATOM 2164 N N . GLU A 1 272 ? 0.375 -5.588 -10.106 1.00 93.56 272 GLU A N 1
ATOM 2165 C CA . GLU A 1 272 ? 0.862 -5.697 -11.485 1.00 93.56 272 GLU A CA 1
ATOM 2166 C C . GLU A 1 272 ? 2.388 -5.713 -11.542 1.00 93.56 272 GLU A C 1
ATOM 2168 O O . GLU A 1 272 ? 3.023 -4.778 -11.063 1.00 93.56 272 GLU A O 1
ATOM 2173 N N . VAL A 1 273 ? 2.994 -6.694 -12.202 1.00 92.81 273 VAL A N 1
ATOM 2174 C CA . VAL A 1 273 ? 4.423 -6.636 -12.549 1.00 92.81 273 VAL A CA 1
ATOM 2175 C C . VAL A 1 273 ? 4.613 -6.854 -14.044 1.00 92.81 273 VAL A C 1
ATOM 2177 O O . VAL A 1 273 ? 3.775 -7.470 -14.690 1.00 92.81 273 VAL A O 1
ATOM 2180 N N . TRP A 1 274 ? 5.709 -6.347 -14.597 1.00 93.75 274 TRP A N 1
ATOM 2181 C CA . TRP A 1 274 ? 6.090 -6.596 -15.982 1.00 93.75 274 TRP A CA 1
ATOM 2182 C C . TRP A 1 274 ? 7.257 -7.584 -16.032 1.00 93.75 274 TRP A C 1
ATOM 2184 O O . TRP A 1 274 ? 8.340 -7.302 -15.512 1.00 93.75 274 TRP A O 1
ATOM 2194 N N . GLU A 1 275 ? 7.039 -8.731 -16.667 1.00 93.50 275 GLU A N 1
ATOM 2195 C CA . GLU A 1 275 ? 8.051 -9.746 -16.935 1.00 93.50 275 GLU A CA 1
ATOM 2196 C C . GLU A 1 275 ? 8.583 -9.619 -18.366 1.00 93.50 275 GLU A C 1
ATOM 2198 O O . GLU A 1 275 ? 7.869 -9.248 -19.299 1.00 93.50 275 GLU A O 1
ATOM 2203 N N . LEU A 1 276 ? 9.865 -9.938 -18.556 1.00 93.56 276 LEU A N 1
ATOM 2204 C CA . LEU A 1 276 ? 10.507 -10.025 -19.869 1.00 93.56 276 LEU A CA 1
ATOM 2205 C C . LEU A 1 276 ? 10.261 -8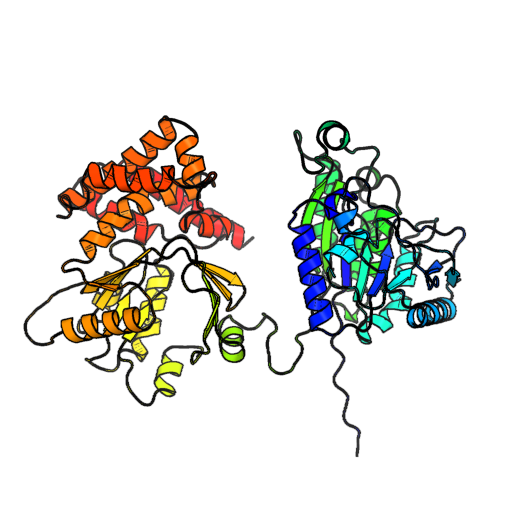.781 -20.748 1.00 93.56 276 LEU A C 1
ATOM 2207 O O . LEU A 1 276 ? 10.130 -8.889 -21.971 1.00 93.56 276 LEU A O 1
ATOM 2211 N N . VAL A 1 277 ? 10.196 -7.601 -20.122 1.00 93.19 277 VAL A N 1
ATOM 2212 C CA . VAL A 1 277 ? 9.877 -6.288 -20.712 1.00 93.19 277 VAL A CA 1
ATOM 2213 C C . VAL A 1 277 ? 8.442 -6.142 -21.235 1.00 93.19 277 VAL A C 1
ATOM 2215 O O . VAL A 1 277 ? 7.809 -5.145 -20.927 1.00 93.19 277 VAL A O 1
ATOM 2218 N N . ASN A 1 278 ? 7.913 -7.087 -22.014 1.00 93.38 278 ASN A N 1
ATOM 2219 C CA . ASN A 1 278 ? 6.643 -6.933 -22.744 1.00 93.38 278 ASN A CA 1
ATOM 2220 C C . ASN A 1 278 ? 5.511 -7.852 -22.264 1.00 93.38 278 ASN A C 1
ATOM 2222 O O . ASN A 1 278 ? 4.482 -7.941 -22.930 1.00 93.38 278 ASN A O 1
ATOM 2226 N N . GLN A 1 279 ? 5.683 -8.535 -21.136 1.00 94.81 279 GLN A N 1
ATOM 2227 C CA . GLN A 1 279 ? 4.645 -9.364 -20.532 1.00 94.81 279 GLN A CA 1
ATOM 2228 C C . GLN A 1 279 ? 4.123 -8.663 -19.279 1.00 94.81 279 GLN A C 1
ATOM 2230 O O . GLN A 1 279 ? 4.913 -8.314 -18.408 1.00 94.81 279 GLN A O 1
ATOM 2235 N N . CYS A 1 280 ? 2.820 -8.405 -19.198 1.00 95.69 280 CYS A N 1
ATOM 2236 C CA . CYS A 1 280 ? 2.222 -7.676 -18.080 1.00 95.69 280 CYS A CA 1
ATOM 2237 C C . CYS A 1 280 ? 1.323 -8.589 -17.255 1.00 95.69 280 CYS A C 1
ATOM 2239 O O . CYS A 1 280 ? 0.318 -9.109 -17.750 1.00 95.69 280 CYS A O 1
ATOM 2241 N N . GLU A 1 281 ? 1.659 -8.707 -15.975 1.00 95.75 281 GLU A N 1
ATOM 2242 C CA . GLU A 1 281 ? 1.030 -9.599 -15.015 1.00 95.75 281 GLU A CA 1
ATOM 2243 C C . GLU A 1 281 ? 0.033 -8.860 -14.121 1.00 95.75 281 GLU A C 1
ATOM 2245 O O . GLU A 1 281 ? 0.208 -8.763 -12.902 1.00 95.75 281 GLU A O 1
ATOM 2250 N N . THR A 1 282 ? -1.031 -8.334 -14.724 1.00 95.44 282 THR A N 1
ATOM 2251 C CA . THR A 1 282 ? -2.124 -7.656 -14.011 1.00 95.44 282 THR A CA 1
ATOM 2252 C C . THR A 1 282 ? -2.960 -8.626 -13.180 1.00 95.44 282 THR A C 1
ATOM 2254 O O . THR A 1 282 ? -3.339 -9.697 -13.662 1.00 95.44 282 THR A O 1
ATOM 2257 N N . GLN A 1 283 ? -3.304 -8.232 -11.956 1.00 97.38 283 GLN A N 1
ATOM 2258 C CA . GLN A 1 283 ? -4.112 -9.017 -11.023 1.00 97.38 283 GLN A CA 1
ATOM 2259 C C . GLN A 1 283 ? -5.365 -8.233 -10.637 1.00 97.38 283 GLN A C 1
ATOM 2261 O O . GLN A 1 283 ? -5.269 -7.208 -9.960 1.00 97.38 283 GLN A O 1
ATOM 2266 N N . PHE A 1 284 ? -6.535 -8.722 -11.039 1.00 97.50 284 PHE A N 1
ATOM 2267 C CA . PHE A 1 284 ? -7.811 -8.083 -10.739 1.00 97.50 284 PHE A CA 1
ATOM 2268 C C . PHE A 1 284 ? -8.653 -8.908 -9.766 1.00 97.50 284 PHE A C 1
ATOM 2270 O O . PHE A 1 284 ? -8.737 -10.135 -9.870 1.00 97.50 284 PHE A O 1
ATOM 2277 N N . SER A 1 285 ? -9.363 -8.211 -8.881 1.00 96.62 285 SER A N 1
ATOM 2278 C CA . SER A 1 285 ? -10.478 -8.763 -8.111 1.00 96.62 285 SER A CA 1
ATOM 2279 C C . SER A 1 285 ? -11.775 -8.048 -8.468 1.00 96.62 285 SER A C 1
ATOM 2281 O O . SER A 1 285 ? -11.816 -6.816 -8.467 1.00 96.62 285 SER A O 1
ATOM 2283 N N . ILE A 1 286 ? -12.831 -8.816 -8.736 1.00 96.12 286 ILE A N 1
ATOM 2284 C CA . ILE A 1 286 ? -14.179 -8.313 -8.989 1.00 96.12 286 ILE A CA 1
ATOM 2285 C C . ILE A 1 286 ? -15.074 -8.684 -7.813 1.00 96.12 286 ILE A C 1
ATOM 2287 O O . ILE A 1 286 ? -15.256 -9.865 -7.499 1.00 96.12 286 ILE A O 1
ATOM 2291 N N . GLY A 1 287 ? -15.638 -7.662 -7.179 1.00 90.50 287 GLY A N 1
ATOM 2292 C CA . GLY A 1 287 ? -16.276 -7.780 -5.880 1.00 90.50 287 GLY A CA 1
ATOM 2293 C C . GLY A 1 287 ? -15.252 -7.821 -4.747 1.00 90.50 287 GLY A C 1
ATOM 2294 O O . GLY A 1 287 ? -14.038 -7.811 -4.948 1.00 90.50 287 GLY A O 1
ATOM 2295 N N . GLU A 1 288 ? -15.760 -7.865 -3.524 1.00 83.44 288 GLU A N 1
ATOM 2296 C CA . GLU A 1 288 ? -14.946 -7.879 -2.313 1.00 83.44 288 GLU A CA 1
ATOM 2297 C C . GLU A 1 288 ? -15.132 -9.203 -1.583 1.00 83.44 288 GLU A C 1
ATOM 2299 O O . GLU A 1 288 ? -16.183 -9.839 -1.683 1.00 83.44 288 GLU A O 1
ATOM 2304 N N . TRP A 1 289 ? -14.130 -9.611 -0.802 1.00 81.25 289 TRP A N 1
ATOM 2305 C CA . TRP A 1 289 ? -14.337 -10.669 0.180 1.00 81.25 289 TRP A CA 1
ATOM 2306 C C . TRP A 1 289 ? -15.479 -10.268 1.109 1.00 81.25 289 TRP A C 1
ATOM 2308 O O . TRP A 1 289 ? -15.396 -9.217 1.753 1.00 81.25 289 TRP A O 1
ATOM 2318 N N . PRO A 1 290 ? -16.538 -11.085 1.201 1.00 59.31 290 PRO A N 1
ATOM 2319 C CA . PRO A 1 290 ? -17.613 -10.829 2.126 1.00 59.31 290 PRO A CA 1
ATOM 2320 C C . PRO A 1 290 ? -17.110 -10.563 3.533 1.00 59.31 290 PRO A C 1
ATOM 2322 O O . PRO A 1 290 ? -16.293 -11.311 4.068 1.00 59.31 290 PRO A O 1
ATOM 2325 N N . ALA A 1 291 ? -17.677 -9.548 4.179 1.00 44.66 291 ALA A N 1
ATOM 2326 C CA . ALA A 1 291 ? -17.580 -9.458 5.624 1.00 44.66 291 ALA A CA 1
ATOM 2327 C C . ALA A 1 291 ? -18.274 -10.697 6.208 1.00 44.66 291 ALA A C 1
ATOM 2329 O O . ALA A 1 291 ? -19.511 -10.758 6.208 1.00 44.66 291 ALA A O 1
ATOM 2330 N N . ASN A 1 292 ? -17.503 -11.672 6.689 1.00 35.81 292 ASN A N 1
ATOM 2331 C CA . ASN A 1 292 ? -18.016 -12.646 7.640 1.00 35.81 292 ASN A CA 1
ATOM 2332 C C . ASN A 1 292 ? -18.575 -11.843 8.824 1.00 35.81 292 ASN A C 1
ATOM 2334 O O . ASN A 1 292 ? -17.834 -11.158 9.528 1.00 35.81 292 ASN A O 1
ATOM 2338 N N . GLU A 1 293 ? -19.893 -11.868 9.020 1.00 30.14 293 GLU A N 1
ATOM 2339 C CA . GLU A 1 293 ? -20.417 -11.717 10.375 1.00 30.14 293 GLU A CA 1
ATOM 2340 C C . GLU A 1 293 ? -20.189 -13.082 11.033 1.00 30.14 293 GLU A C 1
ATOM 2342 O O . GLU A 1 293 ? -20.522 -14.111 10.454 1.00 30.14 293 GLU A O 1
ATOM 2347 N N . LEU A 1 294 ? -19.506 -13.164 12.171 1.00 33.06 294 LEU A N 1
ATOM 2348 C CA . LEU A 1 294 ? -19.838 -12.456 13.409 1.00 33.06 294 LEU A CA 1
ATOM 2349 C C . LEU A 1 294 ? -18.597 -11.887 14.134 1.00 33.06 294 LEU A C 1
ATOM 2351 O O . LEU A 1 294 ? -17.581 -12.577 14.190 1.00 33.06 294 LEU A O 1
ATOM 2355 N N . PRO A 1 295 ? -18.701 -10.755 14.859 1.00 32.25 295 PRO A N 1
ATOM 2356 C CA . PRO A 1 295 ? -19.343 -9.488 14.514 1.00 32.25 295 PRO A CA 1
ATOM 2357 C C . PRO A 1 295 ? -18.394 -8.611 13.664 1.00 32.25 295 PRO A C 1
ATOM 2359 O O . PRO A 1 295 ? -17.181 -8.779 13.727 1.00 32.25 295 PRO A O 1
ATOM 2362 N N . LYS A 1 296 ? -18.975 -7.693 12.872 1.00 39.50 296 LYS A N 1
ATOM 2363 C CA . LYS A 1 296 ? -18.348 -6.620 12.064 1.00 39.50 296 LYS A CA 1
ATOM 2364 C C . LYS A 1 296 ? -16.816 -6.627 11.980 1.00 39.50 296 LYS A C 1
ATOM 2366 O O . LYS A 1 296 ? -16.165 -6.308 12.966 1.00 39.50 296 LYS A O 1
ATOM 2371 N N . ASN A 1 297 ? -16.285 -6.834 10.770 1.00 33.09 297 ASN A N 1
ATOM 2372 C CA . ASN A 1 297 ? -15.121 -6.100 10.250 1.00 33.09 297 ASN A CA 1
ATOM 2373 C C . ASN A 1 297 ? -14.889 -6.391 8.754 1.00 33.09 297 ASN A C 1
ATOM 2375 O O . ASN A 1 297 ? -13.978 -7.130 8.380 1.00 33.09 297 ASN A O 1
ATOM 2379 N N . SER A 1 298 ? -15.709 -5.778 7.895 1.00 30.94 298 SER A N 1
ATOM 2380 C CA . SER A 1 298 ? -15.250 -5.281 6.594 1.00 30.94 298 SER A CA 1
ATOM 2381 C C . SER A 1 298 ? -14.770 -3.848 6.789 1.00 30.94 298 SER A C 1
ATOM 2383 O O . SER A 1 298 ? -15.436 -3.037 7.435 1.00 30.94 298 SER A O 1
ATOM 2385 N N . SER A 1 299 ? -13.624 -3.522 6.212 1.00 33.69 299 SER A N 1
ATOM 2386 C CA . SER A 1 299 ? -13.054 -2.178 6.157 1.00 33.69 299 SER A CA 1
ATOM 2387 C C . SER A 1 299 ? -13.782 -1.281 5.145 1.00 33.69 299 SER A C 1
ATOM 2389 O O . SER A 1 299 ? -13.156 -0.657 4.300 1.00 33.69 299 SER A O 1
ATOM 2391 N N . SER A 1 300 ? -15.109 -1.198 5.248 1.00 35.59 300 SER A N 1
ATOM 2392 C CA . SER A 1 300 ? -15.797 0.099 5.182 1.00 35.59 300 SER A CA 1
ATOM 2393 C C . SER A 1 300 ? -16.006 0.679 6.588 1.00 35.59 300 SER A C 1
ATOM 2395 O O . SER A 1 300 ? -16.398 1.834 6.748 1.00 35.59 300 SER A O 1
ATOM 2397 N N . GLY A 1 301 ? -15.683 -0.107 7.622 1.00 41.69 301 GLY A N 1
ATOM 2398 C CA . GLY A 1 301 ? -15.465 0.381 8.966 1.00 41.69 301 GLY A CA 1
ATOM 2399 C C . GLY A 1 301 ? -14.273 1.329 8.996 1.00 41.69 301 GLY A C 1
ATOM 2400 O O . GLY A 1 301 ? -13.177 1.024 8.520 1.00 41.69 301 GLY A O 1
ATOM 2401 N N . SER A 1 302 ? -14.500 2.496 9.579 1.00 58.28 302 SER A N 1
ATOM 2402 C CA . SER A 1 302 ? -13.432 3.383 10.029 1.00 58.28 302 SER A CA 1
ATOM 2403 C C . SER A 1 302 ? -12.418 2.604 10.886 1.00 58.28 302 SER A C 1
ATOM 2405 O O . SER A 1 302 ? -12.783 1.607 11.504 1.00 58.28 302 SER A O 1
ATOM 2407 N N . ASN A 1 303 ? -11.163 3.060 10.990 1.00 72.19 303 ASN A N 1
ATOM 2408 C CA . ASN A 1 303 ? -10.160 2.439 11.879 1.00 72.19 303 ASN A CA 1
ATOM 2409 C C . ASN A 1 303 ? -10.718 2.224 13.310 1.00 72.19 303 ASN A C 1
ATOM 2411 O O . ASN A 1 303 ? -10.400 1.238 13.963 1.00 72.19 303 ASN A O 1
ATOM 2415 N N . HIS A 1 304 ? -11.638 3.095 13.743 1.00 81.94 304 HIS A N 1
ATOM 2416 C CA . HIS A 1 304 ? -12.463 2.936 14.942 1.00 81.94 304 HIS A CA 1
ATOM 2417 C C . HIS A 1 304 ? -13.161 1.568 15.038 1.00 81.94 304 HIS A C 1
ATOM 2419 O O . HIS A 1 304 ? -13.064 0.912 16.066 1.00 81.94 304 HIS A O 1
ATOM 2425 N N . ASP A 1 305 ? -13.861 1.119 13.997 1.00 79.62 305 ASP A N 1
ATOM 2426 C CA . ASP A 1 305 ? -14.661 -0.111 14.040 1.00 79.62 305 ASP A CA 1
ATOM 2427 C C . ASP A 1 305 ? -13.776 -1.353 14.169 1.00 79.62 305 ASP A C 1
ATOM 2429 O O . ASP A 1 305 ? -14.090 -2.264 14.942 1.00 79.62 305 ASP A O 1
ATOM 2433 N N . VAL A 1 306 ? -12.625 -1.338 13.489 1.00 75.94 306 VAL A N 1
ATOM 2434 C CA . VAL A 1 306 ? -11.642 -2.419 13.569 1.00 75.94 306 VAL A CA 1
ATOM 2435 C C . VAL A 1 306 ? -11.011 -2.494 14.946 1.00 75.94 306 VAL A C 1
ATOM 2437 O O . VAL A 1 306 ? -11.005 -3.563 15.554 1.00 75.94 306 VAL A O 1
ATOM 2440 N N . VAL A 1 307 ? -10.533 -1.368 15.473 1.00 82.94 307 VAL A N 1
ATOM 2441 C CA . VAL A 1 307 ? -9.880 -1.359 16.785 1.00 82.94 307 VAL A CA 1
ATOM 2442 C C . VAL A 1 307 ? -10.887 -1.658 17.899 1.00 82.94 307 VAL A C 1
ATOM 2444 O O . VAL A 1 307 ? -10.567 -2.409 18.813 1.00 82.94 307 VAL A O 1
ATOM 2447 N N . LYS A 1 308 ? -12.131 -1.171 17.800 1.00 86.19 308 LYS A N 1
ATOM 2448 C CA . LYS A 1 308 ? -13.187 -1.439 18.793 1.00 86.19 308 LYS A CA 1
ATOM 2449 C C . LYS A 1 308 ? -13.535 -2.922 18.920 1.00 86.19 308 LYS A C 1
ATOM 2451 O O . LYS A 1 308 ? -13.930 -3.367 19.990 1.00 86.19 308 LYS A O 1
ATOM 2456 N N . SER A 1 309 ? -13.434 -3.675 17.831 1.00 81.12 309 SER A N 1
ATOM 2457 C CA . SER A 1 309 ? -13.826 -5.089 17.789 1.00 81.12 309 SER A CA 1
ATOM 2458 C C . SER A 1 309 ? -12.650 -6.054 17.932 1.00 81.12 309 SER A C 1
ATOM 2460 O O . SER A 1 309 ? -12.838 -7.156 18.439 1.00 81.12 309 SER A O 1
ATOM 2462 N N . ARG A 1 310 ? -11.451 -5.675 17.472 1.00 77.25 310 ARG A N 1
ATOM 2463 C CA . ARG A 1 310 ? -10.275 -6.562 17.414 1.00 77.25 310 ARG A CA 1
ATOM 2464 C C . ARG A 1 310 ? -9.087 -6.078 18.239 1.00 77.25 310 ARG A C 1
ATOM 2466 O O . ARG A 1 310 ? -8.117 -6.824 18.360 1.00 77.25 310 ARG A O 1
ATOM 2473 N N . GLY A 1 311 ? -9.146 -4.875 18.798 1.00 87.38 311 GLY A N 1
ATOM 2474 C CA . GLY A 1 311 ? -8.012 -4.242 19.457 1.00 87.38 311 GLY A CA 1
ATOM 2475 C C . GLY A 1 311 ? -6.948 -3.728 18.478 1.00 87.38 311 GLY A C 1
ATOM 2476 O O . GLY A 1 311 ? -7.130 -3.717 17.260 1.00 87.38 311 GLY A O 1
ATOM 2477 N N . LEU A 1 312 ? -5.833 -3.274 19.039 1.00 90.94 312 LEU A N 1
ATOM 2478 C CA . LEU A 1 312 ? -4.610 -2.856 18.367 1.00 90.94 312 LEU A CA 1
ATOM 2479 C C . LEU A 1 312 ? -3.599 -3.999 18.381 1.00 90.94 312 LEU A C 1
ATOM 2481 O O . LEU A 1 312 ? -3.383 -4.616 19.421 1.00 90.94 312 LEU A O 1
ATOM 2485 N N . ARG A 1 313 ? -2.924 -4.229 17.254 1.00 91.12 313 ARG A N 1
ATOM 2486 C CA . ARG A 1 313 ? -1.763 -5.120 17.176 1.00 91.12 313 ARG A CA 1
ATOM 2487 C C . ARG A 1 313 ? -0.519 -4.341 16.798 1.00 91.12 313 ARG A C 1
ATOM 2489 O O . ARG A 1 313 ? -0.545 -3.571 15.838 1.00 91.12 313 ARG A O 1
ATOM 2496 N N . VAL A 1 314 ? 0.573 -4.564 17.518 1.00 91.69 314 VAL A N 1
ATOM 2497 C CA . VAL A 1 314 ? 1.869 -3.941 17.236 1.00 91.69 314 VAL A CA 1
ATOM 2498 C C . VAL A 1 314 ? 2.925 -5.028 17.116 1.00 91.69 314 VAL A C 1
ATOM 2500 O O . VAL A 1 314 ? 3.237 -5.708 18.085 1.00 91.69 314 VAL A O 1
ATOM 2503 N N . ASN A 1 315 ? 3.494 -5.166 15.924 1.00 88.56 315 ASN A N 1
ATOM 2504 C CA . ASN A 1 315 ? 4.644 -6.022 15.667 1.00 88.56 315 ASN A CA 1
ATOM 2505 C C . ASN A 1 315 ? 5.913 -5.198 15.877 1.00 88.56 315 ASN A C 1
ATOM 2507 O O . ASN A 1 315 ? 6.291 -4.406 15.011 1.00 88.56 315 ASN A O 1
ATOM 2511 N N . SER A 1 316 ? 6.546 -5.350 17.037 1.00 90.50 316 SER A N 1
ATOM 2512 C CA . SER A 1 316 ? 7.738 -4.600 17.417 1.00 90.50 316 SER A CA 1
ATOM 2513 C C . SER A 1 316 ? 8.989 -5.473 17.388 1.00 90.50 316 SER A C 1
ATOM 2515 O O . SER A 1 316 ? 9.018 -6.561 17.960 1.00 90.50 316 SER A O 1
ATOM 2517 N N . THR A 1 317 ? 10.078 -4.960 16.811 1.00 86.75 317 THR A N 1
ATOM 2518 C CA . THR A 1 317 ? 11.400 -5.598 16.950 1.00 86.75 317 THR A CA 1
ATOM 2519 C C . THR A 1 317 ? 11.999 -5.432 18.352 1.00 86.75 317 THR A C 1
ATOM 2521 O O . THR A 1 317 ? 13.028 -6.037 18.635 1.00 86.75 317 THR A O 1
ATOM 2524 N N . ILE A 1 318 ? 11.406 -4.584 19.201 1.00 90.06 318 ILE A N 1
ATOM 2525 C CA . ILE A 1 318 ? 11.868 -4.280 20.565 1.00 90.06 318 ILE A CA 1
ATOM 2526 C C . ILE A 1 318 ? 10.961 -4.951 21.602 1.00 90.06 318 ILE A C 1
ATOM 2528 O O . ILE A 1 318 ? 11.456 -5.598 22.519 1.00 90.06 318 ILE A O 1
ATOM 2532 N N . PHE A 1 319 ? 9.642 -4.828 21.440 1.00 89.44 319 PHE A N 1
ATOM 2533 C CA . PHE A 1 319 ? 8.646 -5.311 22.403 1.00 89.44 319 PHE A CA 1
ATOM 2534 C C . PHE A 1 319 ? 7.999 -6.649 22.021 1.00 89.44 319 PHE A C 1
ATOM 2536 O O . PHE A 1 319 ? 7.196 -7.176 22.785 1.00 89.44 319 PHE A O 1
ATOM 2543 N N . GLY A 1 320 ? 8.336 -7.214 20.858 1.00 90.62 320 GLY A N 1
ATOM 2544 C CA . GLY A 1 320 ? 7.661 -8.394 20.323 1.00 90.62 320 GLY A CA 1
ATOM 2545 C C . GLY A 1 320 ? 6.274 -8.067 19.765 1.00 90.62 320 GLY A C 1
ATOM 2546 O O . GLY A 1 320 ? 6.011 -6.945 19.332 1.00 90.62 320 GLY A O 1
ATOM 2547 N N . GLU A 1 321 ? 5.393 -9.065 19.734 1.00 91.50 321 GLU A N 1
ATOM 2548 C CA . GLU A 1 321 ? 4.003 -8.889 19.309 1.00 91.50 321 GLU A CA 1
ATOM 2549 C C . GLU A 1 321 ? 3.147 -8.442 20.500 1.00 91.50 321 GLU A C 1
ATOM 2551 O O . GLU A 1 321 ? 3.013 -9.164 21.488 1.00 91.50 321 GLU A O 1
ATOM 2556 N N . LEU A 1 322 ? 2.571 -7.245 20.399 1.00 91.50 322 LEU A N 1
ATOM 2557 C CA . LEU A 1 322 ? 1.657 -6.682 21.389 1.00 91.50 322 LEU A CA 1
ATOM 2558 C C . LEU A 1 322 ? 0.228 -6.722 20.852 1.00 91.50 322 LEU A C 1
ATOM 2560 O O . LEU A 1 322 ? -0.011 -6.384 19.688 1.00 91.50 322 LEU A O 1
ATOM 2564 N N . HIS A 1 323 ? -0.726 -7.072 21.712 1.00 92.56 323 HIS A N 1
ATOM 2565 C CA . HIS A 1 323 ? -2.153 -7.030 21.405 1.00 92.56 323 HIS A CA 1
ATOM 2566 C C . HIS A 1 323 ? -2.905 -6.358 22.552 1.00 92.56 323 HIS A C 1
ATOM 2568 O O . HIS A 1 323 ? -2.971 -6.895 23.650 1.00 92.56 323 HIS A O 1
ATOM 2574 N N . GLU A 1 324 ? -3.494 -5.195 22.276 1.00 89.69 324 GLU A N 1
ATOM 2575 C CA . GLU A 1 324 ? -4.204 -4.378 23.263 1.00 89.69 324 GLU A CA 1
ATOM 2576 C C . GLU A 1 324 ? -5.648 -4.132 22.839 1.00 89.69 324 GLU A C 1
ATOM 2578 O O . GLU A 1 324 ? -5.921 -3.930 21.662 1.00 89.69 324 GLU A O 1
ATOM 2583 N N . SER A 1 325 ? -6.592 -4.107 23.777 1.00 91.06 325 SER A N 1
ATOM 2584 C CA . SER A 1 325 ? -8.015 -3.856 23.483 1.00 91.06 325 SER A CA 1
ATOM 2585 C C . SER A 1 325 ? -8.509 -2.604 24.214 1.00 91.06 325 SER A C 1
ATOM 2587 O O . SER A 1 325 ? -9.173 -2.725 25.243 1.00 91.06 325 SER A O 1
ATOM 2589 N N . PRO A 1 326 ? -8.163 -1.394 23.730 1.00 90.94 326 PRO A N 1
ATOM 2590 C CA . PRO A 1 326 ? -8.555 -0.155 24.393 1.00 90.94 326 PRO A CA 1
ATOM 2591 C C . PRO A 1 326 ? -10.058 0.121 24.255 1.00 90.94 326 PRO A C 1
ATOM 2593 O O . PRO A 1 326 ? -10.727 -0.388 23.353 1.00 90.94 326 PRO A O 1
ATOM 2596 N N . THR A 1 327 ? -10.582 1.008 25.102 1.00 92.12 327 THR A N 1
ATOM 2597 C CA . THR A 1 327 ? -11.901 1.618 24.885 1.00 92.12 327 THR A CA 1
ATOM 2598 C C . THR A 1 327 ? -11.835 2.545 23.674 1.00 92.12 327 THR A C 1
ATOM 2600 O O . THR A 1 327 ? -11.039 3.482 23.640 1.00 92.12 327 THR A O 1
ATOM 2603 N N . VAL A 1 328 ? -12.675 2.287 22.672 1.00 92.12 328 VAL A N 1
ATOM 2604 C CA . VAL A 1 328 ? -12.659 2.995 21.384 1.00 92.12 328 VAL A CA 1
ATOM 2605 C C . VAL A 1 328 ? -14.003 3.681 21.145 1.00 92.12 328 VAL A C 1
ATOM 2607 O O . VAL A 1 328 ? -15.065 3.047 21.185 1.00 92.12 328 VAL A O 1
ATOM 2610 N N . VAL A 1 329 ? -13.931 4.983 20.879 1.00 92.38 329 VAL A N 1
ATOM 2611 C CA . VAL A 1 329 ? -15.065 5.905 20.711 1.00 92.38 329 VAL A CA 1
ATOM 2612 C C . VAL A 1 329 ? -14.866 6.777 19.471 1.00 92.38 329 VAL A C 1
ATOM 2614 O O . VAL A 1 329 ? -13.738 6.953 19.005 1.00 92.38 329 VAL A O 1
ATOM 2617 N N . ARG A 1 330 ? -15.950 7.313 18.903 1.00 90.06 330 ARG A N 1
ATOM 2618 C CA . ARG A 1 330 ? -15.919 8.094 17.653 1.00 90.06 330 ARG A CA 1
ATOM 2619 C C . ARG A 1 330 ? -15.526 9.552 17.859 1.00 90.06 330 ARG A C 1
ATOM 2621 O O . ARG A 1 330 ? -15.143 10.209 16.894 1.00 90.06 330 ARG A O 1
ATOM 2628 N N . SER A 1 331 ? -15.643 10.067 19.079 1.00 92.38 331 SER A N 1
ATOM 2629 C CA . SER A 1 331 ? -15.279 11.440 19.418 1.00 92.38 331 SER A CA 1
ATOM 2630 C C . SER A 1 331 ? -14.814 11.557 20.867 1.00 92.38 331 SER A C 1
ATOM 2632 O O . SER A 1 331 ? -15.106 10.708 21.708 1.00 92.38 331 SER A O 1
ATOM 2634 N N . VAL A 1 332 ? -14.114 12.648 21.173 1.00 93.88 332 VAL A N 1
ATOM 2635 C CA . VAL A 1 332 ? -13.707 12.970 22.546 1.00 93.88 332 VAL A CA 1
ATOM 2636 C C . VAL A 1 332 ? -14.922 13.259 23.432 1.00 93.88 332 VAL A C 1
ATOM 2638 O O . VAL A 1 332 ? -14.944 12.851 24.586 1.00 93.88 332 VAL A O 1
ATOM 2641 N N . ALA A 1 333 ? -15.972 13.885 22.891 1.00 93.31 333 ALA A N 1
ATOM 2642 C CA . ALA A 1 333 ? -17.222 14.095 23.623 1.00 93.31 333 ALA A CA 1
ATOM 2643 C C . ALA A 1 333 ? -17.880 12.765 24.035 1.00 93.31 333 ALA A C 1
ATOM 2645 O O . ALA A 1 333 ? -18.350 12.633 25.164 1.00 93.31 333 ALA A O 1
ATOM 2646 N N . GLU A 1 334 ? -17.861 11.757 23.152 1.00 94.56 334 GLU A N 1
ATOM 2647 C CA . GLU A 1 334 ? -18.296 10.399 23.500 1.00 94.56 334 GLU A CA 1
ATOM 2648 C C . GLU A 1 334 ? -17.403 9.813 24.603 1.00 94.56 334 GLU A C 1
ATOM 2650 O O . GLU A 1 334 ? -17.937 9.306 25.586 1.00 94.56 334 GLU A O 1
ATOM 2655 N N . ALA A 1 335 ? -16.073 9.958 24.499 1.00 93.94 335 ALA A N 1
ATOM 2656 C CA . ALA A 1 335 ? -15.119 9.498 25.519 1.00 93.94 335 ALA A CA 1
ATOM 2657 C C . ALA A 1 335 ? -15.455 10.037 26.917 1.00 93.94 335 ALA A C 1
ATOM 2659 O O . ALA A 1 335 ? -15.479 9.289 27.889 1.00 93.94 335 ALA A O 1
ATOM 2660 N N . VAL A 1 336 ? -15.746 11.335 27.001 1.00 94.25 336 VAL A N 1
ATOM 2661 C CA . VAL A 1 336 ? -16.098 12.017 28.251 1.00 94.25 336 VAL A CA 1
ATOM 2662 C C . VAL A 1 336 ? -17.443 11.531 28.778 1.00 94.25 336 VAL A C 1
ATOM 2664 O O . VAL A 1 336 ? -17.577 11.312 29.975 1.00 94.25 336 VAL A O 1
ATOM 2667 N N . SER A 1 337 ? -18.424 11.305 27.898 1.00 93.19 337 SER A N 1
ATOM 2668 C CA . SER A 1 337 ? -19.761 10.847 28.300 1.00 93.19 337 SER A CA 1
ATOM 2669 C C . SER A 1 337 ? -19.789 9.437 28.899 1.00 93.19 337 SER A C 1
ATOM 2671 O O . SER A 1 337 ? -20.698 9.124 29.664 1.00 93.19 337 SER A O 1
ATOM 2673 N N . VAL A 1 338 ? -18.813 8.590 28.550 1.00 92.00 338 VAL A N 1
ATOM 2674 C CA . VAL A 1 338 ? -18.713 7.204 29.039 1.00 92.00 338 VAL A CA 1
ATOM 2675 C C . VAL A 1 338 ? -17.675 7.028 30.150 1.00 92.00 338 VAL A C 1
ATOM 2677 O O . VAL A 1 338 ? -17.529 5.921 30.663 1.00 92.00 338 VAL A O 1
ATOM 2680 N N . SER A 1 339 ? -16.943 8.086 30.512 1.00 91.06 339 SER A N 1
ATOM 2681 C CA . SER A 1 339 ? -15.954 8.055 31.591 1.00 91.06 339 SER A CA 1
ATOM 2682 C C . SER A 1 339 ? -16.597 8.418 32.930 1.00 91.06 339 SER A C 1
ATOM 2684 O O . SER A 1 339 ? -17.353 9.382 33.022 1.00 91.06 339 SER A O 1
ATOM 2686 N N . GLU A 1 340 ? -16.265 7.679 33.990 1.00 90.75 340 GLU A N 1
ATOM 2687 C CA . GLU A 1 340 ? -16.746 7.965 35.352 1.00 90.75 340 GLU A CA 1
ATOM 2688 C C . GLU A 1 340 ? -15.975 9.113 36.026 1.00 90.75 340 GLU A C 1
ATOM 2690 O O . GLU A 1 340 ? -16.463 9.729 36.974 1.00 90.75 340 GLU A O 1
ATOM 2695 N N . SER A 1 341 ? -14.775 9.421 35.530 1.00 92.56 341 SER A N 1
ATOM 2696 C CA . SER A 1 341 ? -13.902 10.475 36.046 1.00 92.56 341 SER A CA 1
ATOM 2697 C C . SER A 1 341 ? -13.282 11.302 34.914 1.00 92.56 341 SER A C 1
ATOM 2699 O O . SER A 1 341 ? -13.179 10.824 33.779 1.00 92.56 341 SER A O 1
ATOM 2701 N N . PRO A 1 342 ? -12.827 12.538 35.191 1.00 93.62 342 PRO A N 1
ATOM 2702 C CA . PRO A 1 342 ? -12.003 13.288 34.248 1.00 93.62 342 PRO A CA 1
ATOM 2703 C C . PRO A 1 342 ? -10.750 12.501 33.844 1.00 93.62 342 PRO A C 1
ATOM 2705 O O . PRO A 1 342 ? -10.222 11.716 34.632 1.00 93.62 342 PRO A O 1
ATOM 2708 N N . PHE A 1 343 ? -10.261 12.731 32.626 1.00 95.81 343 PHE A N 1
ATOM 2709 C CA . PHE A 1 343 ? -9.012 12.132 32.162 1.00 95.81 343 PHE A CA 1
ATOM 2710 C C . PHE A 1 343 ? -7.810 12.821 32.817 1.00 95.81 343 PHE A C 1
ATOM 2712 O O . PHE A 1 343 ? -7.721 14.051 32.804 1.00 95.81 343 PHE A O 1
ATOM 2719 N N . ASP A 1 344 ? -6.855 12.041 33.326 1.00 95.88 344 ASP A N 1
ATOM 2720 C CA . ASP A 1 344 ? -5.586 12.580 33.832 1.00 95.88 344 ASP A CA 1
ATOM 2721 C C . ASP A 1 344 ? -4.714 13.123 32.692 1.00 95.88 344 ASP A C 1
ATOM 2723 O O . ASP A 1 344 ? -4.122 14.196 32.810 1.00 95.88 344 ASP A O 1
ATOM 2727 N N . TYR A 1 345 ? -4.678 12.407 31.561 1.00 97.50 345 TYR A N 1
ATOM 2728 C CA . TYR A 1 345 ? -3.887 12.770 30.386 1.00 97.50 345 TYR A CA 1
ATOM 2729 C C . TYR A 1 345 ? -4.699 12.691 29.096 1.00 97.50 345 TYR A C 1
ATOM 2731 O O . TYR A 1 345 ? -5.439 11.734 28.872 1.00 97.50 345 TYR A O 1
ATOM 2739 N N . VAL A 1 346 ? -4.482 13.658 28.204 1.00 97.75 346 VAL A N 1
ATOM 2740 C CA . VAL A 1 346 ? -4.954 13.628 26.814 1.00 97.75 346 VAL A CA 1
ATOM 2741 C C . VAL A 1 346 ? -3.744 13.597 25.888 1.00 97.75 346 VAL A C 1
ATOM 2743 O O . VAL A 1 346 ? -3.014 14.581 25.776 1.00 97.75 346 VAL A O 1
ATOM 2746 N N . LEU A 1 347 ? -3.516 12.458 25.232 1.00 98.06 347 LEU A N 1
ATOM 2747 C CA . LEU A 1 347 ? -2.387 12.261 24.322 1.00 98.06 347 LEU A CA 1
ATOM 2748 C C . LEU A 1 347 ? -2.771 12.702 22.908 1.00 98.06 347 LEU A C 1
ATOM 2750 O O . LEU A 1 347 ? -3.678 12.139 22.294 1.00 98.06 347 LEU A O 1
ATOM 2754 N N . VAL A 1 348 ? -2.046 13.678 22.368 1.00 97.62 348 VAL A N 1
ATOM 2755 C CA . VAL A 1 348 ? -2.212 14.162 20.997 1.00 97.62 348 VAL A CA 1
ATOM 2756 C C . VAL A 1 348 ? -1.054 13.655 20.147 1.00 97.62 348 VAL A C 1
ATOM 2758 O O . VAL A 1 348 ? 0.071 14.149 20.232 1.00 97.62 348 VAL A O 1
ATOM 2761 N N . CYS A 1 349 ? -1.361 12.671 19.305 1.00 95.44 349 CYS A N 1
ATOM 2762 C CA . CYS A 1 349 ? -0.412 12.014 18.399 1.00 95.44 349 CYS A CA 1
ATOM 2763 C C . CYS A 1 349 ? -0.775 12.232 16.917 1.00 95.44 349 CYS A C 1
ATOM 2765 O O . CYS A 1 349 ? -0.373 11.458 16.049 1.00 95.44 349 CYS A O 1
ATOM 2767 N N . THR A 1 350 ? -1.601 13.239 16.615 1.00 94.19 350 THR A N 1
ATOM 2768 C CA . THR A 1 350 ? -1.959 13.606 15.237 1.00 94.19 350 THR A CA 1
ATOM 2769 C C . THR A 1 350 ? -0.777 14.267 14.530 1.00 94.19 350 THR A C 1
ATOM 2771 O O . THR A 1 350 ? 0.128 14.796 15.173 1.00 94.19 350 THR A O 1
ATOM 2774 N N . LYS A 1 351 ? -0.781 14.294 13.193 1.00 92.44 351 LYS A N 1
ATOM 2775 C CA . LYS A 1 351 ? 0.209 15.079 12.439 1.00 92.44 351 LYS A CA 1
ATOM 2776 C C . LYS A 1 351 ? 0.062 16.571 12.725 1.00 92.44 351 LYS A C 1
ATOM 2778 O O . LYS A 1 351 ? -1.059 17.071 12.787 1.00 92.44 351 LYS A O 1
ATOM 2783 N N . ALA A 1 352 ? 1.174 17.294 12.790 1.00 94.44 352 ALA A N 1
ATOM 2784 C CA . ALA A 1 352 ? 1.193 18.738 13.023 1.00 94.44 352 ALA A CA 1
ATOM 2785 C C . ALA A 1 352 ? 1.075 19.549 11.715 1.00 94.44 352 ALA A C 1
ATOM 2787 O O . ALA A 1 352 ? 1.906 20.401 11.399 1.00 94.44 352 ALA A O 1
ATOM 2788 N N . THR A 1 353 ? 0.041 19.282 10.913 1.00 91.69 353 THR A N 1
ATOM 2789 C CA . THR A 1 353 ? -0.330 20.170 9.794 1.00 91.69 353 THR A CA 1
ATOM 2790 C C . THR A 1 353 ? -1.259 21.271 10.300 1.00 91.69 353 THR A C 1
ATOM 2792 O O . THR A 1 353 ? -1.952 21.075 11.293 1.00 91.69 353 THR A O 1
ATOM 2795 N N . ALA A 1 354 ? -1.340 22.417 9.617 1.00 86.25 354 ALA A N 1
ATOM 2796 C CA . ALA A 1 354 ? -2.198 23.524 10.063 1.00 86.25 354 ALA A CA 1
ATOM 2797 C C . ALA A 1 354 ? -3.664 23.089 10.283 1.00 86.25 354 ALA A C 1
ATOM 2799 O O . ALA A 1 354 ? -4.268 23.407 11.308 1.00 86.25 354 ALA A O 1
ATOM 2800 N N . GLN A 1 355 ? -4.215 22.301 9.353 1.00 86.94 355 GLN A N 1
ATOM 2801 C CA . GLN A 1 355 ? -5.576 21.773 9.460 1.00 86.94 355 GLN A CA 1
ATOM 2802 C C . GLN A 1 355 ? -5.712 20.749 10.596 1.00 86.94 355 GLN A C 1
ATOM 2804 O O . GLN A 1 355 ? -6.671 20.816 11.363 1.00 86.94 355 GLN A O 1
ATOM 2809 N N . ALA A 1 356 ? -4.765 19.814 10.721 1.00 91.38 356 ALA A N 1
ATOM 2810 C CA . ALA A 1 356 ? -4.831 18.767 11.737 1.00 91.38 356 ALA A CA 1
ATOM 2811 C C . ALA A 1 356 ? -4.606 19.307 13.156 1.00 91.38 356 ALA A C 1
ATOM 2813 O O . ALA A 1 356 ? -5.267 18.843 14.079 1.00 91.38 356 ALA A O 1
ATOM 2814 N N . THR A 1 357 ? -3.742 20.309 13.337 1.00 93.44 357 THR A N 1
ATOM 2815 C CA . THR A 1 357 ? -3.542 20.988 14.624 1.00 93.44 357 THR A CA 1
ATOM 2816 C C . THR A 1 357 ? -4.814 21.705 15.062 1.00 93.44 357 THR A C 1
ATOM 2818 O O . THR A 1 357 ? -5.247 21.526 16.197 1.00 93.44 357 THR A O 1
ATOM 2821 N N . ARG A 1 358 ? -5.462 22.456 14.159 1.00 92.62 358 ARG A N 1
ATOM 2822 C CA . ARG A 1 358 ? -6.747 23.104 14.455 1.00 92.62 358 ARG A CA 1
ATOM 2823 C C . ARG A 1 358 ? -7.813 22.080 14.850 1.00 92.62 358 ARG A C 1
ATOM 2825 O O . ARG A 1 358 ? -8.439 22.226 15.894 1.00 92.62 358 ARG A O 1
ATOM 2832 N N . ALA A 1 359 ? -7.972 21.029 14.045 1.00 92.75 359 ALA A N 1
ATOM 2833 C CA . ALA A 1 359 ? -8.932 19.967 14.326 1.00 92.75 359 ALA A CA 1
ATOM 2834 C C . ALA A 1 359 ? -8.630 19.257 15.657 1.00 92.75 359 ALA A C 1
ATOM 2836 O O . ALA A 1 359 ? -9.551 18.935 16.397 1.00 92.75 359 ALA A O 1
ATOM 2837 N N . ALA A 1 360 ? -7.352 19.041 15.988 1.00 95.75 360 ALA A N 1
ATOM 2838 C CA . ALA A 1 360 ? -6.947 18.436 17.251 1.00 95.75 360 ALA A CA 1
ATOM 2839 C C . ALA A 1 360 ? -7.332 19.315 18.448 1.00 95.75 360 ALA A C 1
ATOM 2841 O O . ALA A 1 360 ? -7.970 18.806 19.366 1.00 95.75 360 ALA A O 1
ATOM 2842 N N . VAL A 1 361 ? -7.017 20.616 18.415 1.00 96.56 361 VAL A N 1
ATOM 2843 C CA . VAL A 1 361 ? -7.396 21.580 19.466 1.00 96.56 361 VAL A CA 1
ATOM 2844 C C . VAL A 1 361 ? -8.909 21.578 19.693 1.00 96.56 361 VAL A C 1
ATOM 2846 O O . VAL A 1 361 ? -9.344 21.354 20.819 1.00 96.56 361 VAL A O 1
ATOM 2849 N N . GLU A 1 362 ? -9.698 21.745 18.626 1.00 95.38 362 GLU A N 1
ATOM 2850 C CA . GLU A 1 362 ? -11.168 21.733 18.696 1.00 95.38 362 GLU A CA 1
ATOM 2851 C C . GLU A 1 362 ? -11.689 20.383 19.226 1.00 95.38 362 GLU A C 1
ATOM 2853 O O . GLU A 1 362 ? -12.619 20.326 20.027 1.00 95.38 362 GLU A O 1
ATOM 2858 N N . SER A 1 363 ? -11.069 19.271 18.815 1.00 94.81 363 SER A N 1
ATOM 2859 C CA . SER A 1 363 ? -11.527 17.937 19.202 1.00 94.81 363 SER A CA 1
ATOM 2860 C C . SER A 1 363 ? -11.280 17.601 20.669 1.00 94.81 363 SER A C 1
ATOM 2862 O O . SER A 1 363 ? -12.098 16.891 21.242 1.00 94.81 363 SER A O 1
ATOM 2864 N N . ILE A 1 364 ? -10.179 18.064 21.276 1.00 96.88 364 ILE A N 1
ATOM 2865 C CA . ILE A 1 364 ? -9.824 17.673 22.649 1.00 96.88 364 ILE A CA 1
ATOM 2866 C C . ILE A 1 364 ? -10.504 18.523 23.718 1.00 96.88 364 ILE A C 1
ATOM 2868 O O . ILE A 1 364 ? -10.567 18.083 24.863 1.00 96.88 364 ILE A O 1
ATOM 2872 N N . GLU A 1 365 ? -11.023 19.701 23.358 1.00 95.75 365 GLU A N 1
ATOM 2873 C CA . GLU A 1 365 ? -11.664 20.645 24.282 1.00 95.75 365 GLU A CA 1
ATOM 2874 C C . GLU A 1 365 ? -12.657 19.974 25.252 1.00 95.75 365 GLU A C 1
ATOM 2876 O O . GLU A 1 365 ? -12.529 20.204 26.458 1.00 95.75 365 GLU A O 1
ATOM 2881 N N . PRO A 1 366 ? -13.557 19.062 24.817 1.00 95.12 366 PRO A N 1
ATOM 2882 C CA . PRO A 1 366 ? -14.500 18.411 25.724 1.00 95.12 366 PRO A CA 1
ATOM 2883 C C . PRO A 1 366 ? -13.852 17.568 26.830 1.00 95.12 366 PRO A C 1
ATOM 2885 O O . PRO A 1 366 ? -14.497 17.344 27.847 1.00 95.12 366 PRO A O 1
ATOM 2888 N N . ALA A 1 367 ? -12.617 17.078 26.651 1.00 95.06 367 ALA A N 1
ATOM 2889 C CA . ALA A 1 367 ? -11.905 16.278 27.655 1.00 95.06 367 ALA A CA 1
ATOM 2890 C C . ALA A 1 367 ? -11.110 17.114 28.662 1.00 95.06 367 ALA A C 1
ATOM 2892 O O . ALA A 1 367 ? -10.678 16.581 29.684 1.00 95.06 367 ALA A O 1
ATOM 2893 N N . ILE A 1 368 ? -10.934 18.413 28.419 1.00 94.12 368 ILE A N 1
ATOM 2894 C CA . ILE A 1 368 ? -10.201 19.313 29.314 1.00 94.12 368 ILE A CA 1
ATOM 2895 C C . ILE A 1 368 ? -11.176 19.894 30.350 1.00 94.12 368 ILE A C 1
ATOM 2897 O O . ILE A 1 368 ? -11.419 21.096 30.408 1.00 94.12 368 ILE A O 1
ATOM 2901 N N . THR A 1 369 ? -11.789 19.021 31.157 1.00 85.31 369 THR A N 1
ATOM 2902 C CA . THR A 1 369 ? -12.831 19.403 32.135 1.00 85.31 369 THR A CA 1
ATOM 2903 C C . THR A 1 369 ? -12.289 19.658 33.537 1.00 85.31 369 THR A C 1
ATOM 2905 O O . THR A 1 369 ? -12.939 20.337 34.332 1.00 85.31 369 THR A O 1
ATOM 2908 N N . SER A 1 370 ? -11.102 19.131 33.851 1.00 86.31 370 SER A N 1
ATOM 2909 C CA . SER A 1 370 ? -10.470 19.254 35.163 1.00 86.31 370 SER A CA 1
ATOM 2910 C C . SER A 1 370 ? -9.201 20.106 35.093 1.00 86.31 370 SER A C 1
ATOM 2912 O O . SER A 1 370 ? -8.405 19.938 34.168 1.00 86.31 370 SER A O 1
ATOM 2914 N N . PRO A 1 371 ? -8.920 20.941 36.113 1.00 82.19 371 PRO A N 1
ATOM 2915 C CA . PRO A 1 371 ? -7.617 21.587 36.272 1.00 82.19 371 PRO A CA 1
ATOM 2916 C C . PRO A 1 371 ? -6.439 20.604 36.398 1.00 82.19 371 PRO A C 1
ATOM 2918 O O . PRO A 1 371 ? -5.293 21.019 36.243 1.00 82.19 371 PRO A O 1
ATOM 2921 N N . SER A 1 372 ? -6.703 19.328 36.710 1.00 84.94 372 SER A N 1
ATOM 2922 C CA . SER A 1 372 ? -5.685 18.272 36.797 1.00 84.94 372 SER A CA 1
ATOM 2923 C C . SER A 1 372 ? -5.375 17.594 35.460 1.00 84.94 372 SER A C 1
ATOM 2925 O O . SER A 1 372 ? -4.344 16.931 35.353 1.00 84.94 372 SER A O 1
ATOM 2927 N N . THR A 1 373 ? -6.232 17.748 34.445 1.00 94.19 373 THR A N 1
ATOM 2928 C CA . THR A 1 373 ? -6.017 17.137 33.131 1.00 94.19 373 THR A CA 1
ATOM 2929 C C . THR A 1 373 ? -4.782 17.743 32.472 1.00 94.19 373 THR A C 1
ATOM 2931 O O . THR A 1 373 ? -4.619 18.960 32.419 1.00 94.19 373 THR A O 1
ATOM 2934 N N . THR A 1 374 ? -3.908 16.888 31.952 1.00 95.75 374 THR A N 1
ATOM 2935 C CA . THR A 1 374 ? -2.651 17.280 31.312 1.00 95.75 374 THR A CA 1
ATOM 2936 C C . THR A 1 374 ? -2.658 16.892 29.837 1.00 95.75 374 THR A C 1
ATOM 2938 O O . THR A 1 374 ? -2.949 15.753 29.479 1.00 95.75 374 THR A O 1
ATOM 2941 N N . ILE A 1 375 ? -2.311 17.825 28.954 1.00 97.56 375 ILE A N 1
ATOM 2942 C CA . ILE A 1 375 ? -2.164 17.547 27.521 1.00 97.56 375 ILE A CA 1
ATOM 2943 C C . ILE A 1 375 ? -0.751 17.013 27.280 1.00 97.56 375 ILE A C 1
ATOM 2945 O O . ILE A 1 375 ? 0.224 17.628 27.706 1.00 97.56 375 ILE A O 1
ATOM 2949 N N . VAL A 1 376 ? -0.629 15.891 26.574 1.00 98.38 376 VAL A N 1
ATOM 2950 C CA . VAL A 1 376 ? 0.657 15.306 26.173 1.00 98.38 376 VAL A CA 1
ATOM 2951 C C . VAL A 1 376 ? 0.783 15.378 24.654 1.00 98.38 376 VAL A C 1
ATOM 2953 O O . VAL A 1 376 ? 0.074 14.677 23.936 1.00 98.38 376 VAL A O 1
ATOM 2956 N N . LEU A 1 377 ? 1.678 16.226 24.148 1.00 98.12 377 LEU A N 1
ATOM 2957 C CA . LEU A 1 377 ? 1.866 16.455 22.713 1.00 98.12 377 LEU A CA 1
ATOM 2958 C C . LEU A 1 377 ? 3.030 15.623 22.174 1.00 98.12 377 LEU A C 1
ATOM 2960 O O . LEU A 1 377 ? 4.196 15.948 22.404 1.00 98.12 377 LEU A O 1
ATOM 2964 N N . ILE A 1 378 ? 2.715 14.582 21.400 1.00 97.56 378 ILE A N 1
ATOM 2965 C CA . ILE A 1 378 ? 3.693 13.703 20.747 1.00 97.56 378 ILE A CA 1
ATOM 2966 C C . ILE A 1 378 ? 3.650 13.959 19.236 1.00 97.56 378 ILE A C 1
ATOM 2968 O O . ILE A 1 378 ? 3.146 13.157 18.453 1.00 97.56 378 ILE A O 1
ATOM 2972 N N . GLN A 1 379 ? 4.165 15.118 18.826 1.00 95.81 379 GLN A N 1
ATOM 2973 C CA . GLN A 1 379 ? 4.157 15.573 17.432 1.00 95.81 379 GLN A CA 1
ATOM 2974 C C . GLN A 1 379 ? 5.560 15.992 16.974 1.00 95.81 379 GLN A C 1
ATOM 2976 O O . GLN A 1 379 ? 6.377 16.478 17.769 1.00 95.81 379 GLN A O 1
ATOM 2981 N N . ASN A 1 380 ? 5.851 15.805 15.684 1.00 95.00 380 ASN A N 1
ATOM 2982 C CA . ASN A 1 380 ? 7.108 16.254 15.088 1.00 95.00 380 ASN A CA 1
ATOM 2983 C C . ASN A 1 380 ? 7.114 17.771 14.891 1.00 95.00 380 ASN A C 1
ATOM 2985 O O . ASN A 1 380 ? 6.073 18.382 14.681 1.00 95.00 380 ASN A O 1
ATOM 2989 N N . GLY A 1 381 ? 8.313 18.354 14.869 1.00 95.00 381 GLY A N 1
ATOM 2990 C CA . GLY A 1 381 ? 8.498 19.764 14.547 1.00 95.00 381 GLY A CA 1
ATOM 2991 C C . GLY A 1 381 ? 8.732 20.661 15.758 1.00 95.00 381 GLY A C 1
ATOM 2992 O O . GLY A 1 381 ? 8.909 20.189 16.888 1.00 95.00 381 GLY A O 1
ATOM 2993 N N . LEU A 1 382 ? 8.757 21.959 15.483 1.00 95.38 382 LEU A N 1
ATOM 2994 C CA . LEU A 1 382 ? 8.892 23.047 16.445 1.00 95.38 382 LEU A CA 1
ATOM 2995 C C . LEU A 1 382 ? 7.604 23.878 16.475 1.00 95.38 382 LEU A C 1
ATOM 2997 O O . LEU A 1 382 ? 6.873 23.933 15.489 1.00 95.38 382 LEU A O 1
ATOM 3001 N N . GLY A 1 383 ? 7.321 24.510 17.616 1.00 93.38 383 GLY A N 1
ATOM 3002 C CA . GLY A 1 383 ? 6.177 25.417 17.773 1.00 93.38 383 GLY A CA 1
ATOM 3003 C C . GLY A 1 383 ? 4.802 24.737 17.813 1.00 93.38 383 GLY A C 1
ATOM 3004 O O . GLY A 1 383 ? 3.786 25.429 17.890 1.00 93.38 383 GLY A O 1
ATOM 3005 N N . VAL A 1 384 ? 4.750 23.401 17.800 1.00 95.44 384 VAL A N 1
ATOM 3006 C CA . VAL A 1 384 ? 3.507 22.608 17.785 1.00 95.44 384 VAL A CA 1
ATOM 3007 C C . VAL A 1 384 ? 2.629 22.841 19.014 1.00 95.44 384 VAL A C 1
ATOM 3009 O O . VAL A 1 384 ? 1.421 22.641 18.966 1.00 95.44 384 VAL A O 1
ATOM 3012 N N . GLU A 1 385 ? 3.218 23.308 20.111 1.00 95.94 385 GLU A N 1
ATOM 3013 C CA . GLU A 1 385 ? 2.536 23.525 21.380 1.00 95.94 385 GLU A CA 1
ATOM 3014 C C . GLU A 1 385 ? 1.744 24.839 21.436 1.00 95.94 385 GLU A C 1
ATOM 3016 O O . GLU A 1 385 ? 0.821 24.959 22.242 1.00 95.94 385 GLU A O 1
ATOM 3021 N N . ARG A 1 386 ? 2.064 25.826 20.583 1.00 93.94 386 ARG A N 1
ATOM 3022 C CA . ARG A 1 386 ? 1.502 27.189 20.673 1.00 93.94 386 ARG A CA 1
ATOM 3023 C C . ARG A 1 386 ? -0.015 27.216 20.577 1.00 93.94 386 ARG A C 1
ATOM 3025 O O . ARG A 1 386 ? -0.660 27.825 21.423 1.00 93.94 386 ARG A O 1
ATOM 3032 N N . ALA A 1 387 ? -0.571 26.515 19.589 1.00 95.06 387 ALA A N 1
ATOM 3033 C CA . ALA A 1 387 ? -2.015 26.463 19.376 1.00 95.06 387 ALA A CA 1
ATOM 3034 C C . ALA A 1 387 ? -2.748 25.847 20.582 1.00 95.06 387 ALA A C 1
ATOM 3036 O O . ALA A 1 387 ? -3.812 26.318 20.974 1.00 95.06 387 ALA A O 1
ATOM 3037 N N . PHE A 1 388 ? -2.149 24.834 21.217 1.00 96.25 388 PHE A N 1
ATOM 3038 C CA . PHE A 1 388 ? -2.703 24.219 22.423 1.00 96.25 388 PHE A CA 1
ATOM 3039 C C . PHE A 1 388 ? -2.587 25.141 23.638 1.00 96.25 388 PHE A C 1
ATOM 3041 O O . PHE A 1 388 ? -3.526 25.225 24.420 1.00 96.25 388 PHE A O 1
ATOM 3048 N N . ARG A 1 389 ? -1.474 25.865 23.803 1.00 94.31 389 ARG A N 1
ATOM 3049 C CA . ARG A 1 389 ? -1.328 26.838 24.896 1.00 94.31 389 ARG A CA 1
ATOM 3050 C C . ARG A 1 389 ? -2.294 28.016 24.746 1.00 94.31 389 ARG A C 1
ATOM 3052 O O . ARG A 1 389 ? -2.861 28.447 25.746 1.00 94.31 389 ARG A O 1
ATOM 3059 N N . GLU A 1 390 ? -2.495 28.517 23.531 1.00 94.88 390 GLU A N 1
ATOM 3060 C CA . GLU A 1 390 ? -3.454 29.590 23.249 1.00 94.88 390 GLU A CA 1
ATOM 3061 C C . GLU A 1 390 ? -4.890 29.163 23.580 1.00 94.88 390 GLU A C 1
ATOM 3063 O O . GLU A 1 390 ? -5.600 29.886 24.279 1.00 94.88 390 GLU A O 1
ATOM 3068 N N . ALA A 1 391 ? -5.290 27.962 23.154 1.00 95.25 391 ALA A N 1
ATOM 3069 C CA . ALA A 1 391 ? -6.622 27.427 23.426 1.00 95.25 391 ALA A CA 1
ATOM 3070 C C . ALA A 1 391 ? -6.823 26.996 24.889 1.00 95.25 391 ALA A C 1
ATOM 3072 O O . ALA A 1 391 ? -7.917 27.142 25.432 1.00 95.25 391 ALA A O 1
ATOM 3073 N N . PHE A 1 392 ? -5.769 26.515 25.558 1.00 93.56 392 PHE A N 1
ATOM 3074 C CA . PHE A 1 392 ? -5.823 25.999 26.928 1.00 93.56 392 PHE A CA 1
ATOM 3075 C C . PHE A 1 392 ? -4.796 26.690 27.850 1.00 93.56 392 PHE A C 1
ATOM 3077 O O . PHE A 1 392 ? -3.819 26.069 28.282 1.00 93.56 392 PHE A O 1
ATOM 3084 N N . PRO A 1 393 ? -4.994 27.969 28.233 1.00 90.38 393 PRO A N 1
ATOM 3085 C CA . PRO A 1 393 ? -3.971 28.765 28.925 1.00 90.38 393 PRO A CA 1
ATOM 3086 C C . PRO A 1 393 ? -3.573 28.279 30.324 1.00 90.38 393 PRO A C 1
ATOM 3088 O O . PRO A 1 393 ? -2.543 28.700 30.842 1.00 90.38 393 PRO A O 1
ATOM 3091 N N . ARG A 1 394 ? -4.395 27.440 30.968 1.00 88.25 394 ARG A N 1
ATOM 3092 C CA . ARG A 1 394 ? -4.191 26.974 32.355 1.00 88.25 394 ARG A CA 1
ATOM 3093 C C . ARG A 1 394 ? -3.894 25.481 32.474 1.00 88.25 394 ARG A C 1
ATOM 3095 O O . ARG A 1 394 ? -3.665 24.998 33.577 1.00 88.25 394 ARG A O 1
ATOM 3102 N N . THR A 1 395 ? -3.909 24.762 31.360 1.00 91.31 395 THR A N 1
ATOM 3103 C CA . THR A 1 395 ? -3.736 23.308 31.329 1.00 91.31 395 THR A CA 1
ATOM 3104 C C . THR A 1 395 ? -2.251 22.974 31.256 1.00 91.31 395 THR A C 1
ATOM 3106 O O . THR A 1 395 ? -1.506 23.633 30.525 1.00 91.31 395 THR A O 1
ATOM 3109 N N . ALA A 1 396 ? -1.793 21.977 32.011 1.00 92.12 396 ALA A N 1
ATOM 3110 C CA . ALA A 1 396 ? -0.417 21.508 31.890 1.00 92.12 396 ALA A CA 1
ATOM 3111 C C . ALA A 1 396 ? -0.196 20.912 30.490 1.00 92.12 396 ALA A C 1
ATOM 3113 O O . ALA A 1 396 ? -1.038 20.161 29.995 1.00 92.12 396 ALA A O 1
ATOM 3114 N N . ILE A 1 397 ? 0.927 21.248 29.850 1.00 95.50 397 ILE A N 1
ATOM 3115 C CA . ILE A 1 397 ? 1.302 20.712 28.537 1.00 95.50 397 ILE A CA 1
ATOM 3116 C C . ILE A 1 397 ? 2.655 20.020 28.674 1.00 95.50 397 ILE A C 1
ATOM 3118 O O . ILE A 1 397 ? 3.692 20.675 28.802 1.00 95.50 397 ILE A O 1
ATOM 3122 N N . ILE A 1 398 ? 2.640 18.691 28.629 1.00 97.56 398 ILE A N 1
ATOM 3123 C CA . ILE A 1 398 ? 3.836 17.872 28.458 1.00 97.56 398 ILE A CA 1
ATOM 3124 C C . ILE A 1 398 ? 4.115 17.806 26.961 1.00 97.56 398 ILE A C 1
ATOM 3126 O O . ILE A 1 398 ? 3.368 17.211 26.188 1.00 97.56 398 ILE A O 1
ATOM 3130 N N . SER A 1 399 ? 5.208 18.419 26.541 1.00 97.75 399 SER A N 1
ATOM 3131 C CA . SER A 1 399 ? 5.726 18.279 25.192 1.00 97.75 399 SER A CA 1
ATOM 3132 C C . SER A 1 399 ? 6.628 17.048 25.128 1.00 97.75 399 SER A C 1
ATOM 3134 O O . SER A 1 399 ? 7.391 16.776 26.060 1.00 97.75 399 SER A O 1
ATOM 3136 N N . ALA A 1 400 ? 6.533 16.285 24.041 1.00 97.94 400 ALA A N 1
ATOM 3137 C CA . ALA A 1 400 ? 7.281 15.049 23.884 1.00 97.94 400 ALA A CA 1
ATOM 3138 C C . ALA A 1 400 ? 8.013 14.964 22.542 1.00 97.94 400 ALA A C 1
ATOM 3140 O O . ALA A 1 400 ? 7.485 15.319 21.484 1.00 97.94 400 ALA A O 1
ATOM 3141 N N . VAL A 1 401 ? 9.232 14.422 22.587 1.00 97.81 401 VAL A N 1
ATOM 3142 C CA . VAL A 1 401 ? 10.059 14.138 21.409 1.00 97.81 401 VAL A CA 1
ATOM 3143 C C . VAL A 1 401 ? 10.282 12.634 21.315 1.00 97.81 401 VAL A C 1
ATOM 3145 O O . VAL A 1 401 ? 11.096 12.067 22.041 1.00 97.81 401 VAL A O 1
ATOM 3148 N N . ALA A 1 402 ? 9.555 11.993 20.399 1.00 95.50 402 ALA A N 1
ATOM 3149 C CA . ALA A 1 402 ? 9.634 10.553 20.169 1.00 95.50 402 ALA A CA 1
ATOM 3150 C C . ALA A 1 402 ? 10.647 10.194 19.069 1.00 95.50 402 ALA A C 1
ATOM 3152 O O . ALA A 1 402 ? 10.626 10.776 17.980 1.00 95.50 402 ALA A O 1
ATOM 3153 N N . TYR A 1 403 ? 11.482 9.189 19.317 1.00 92.50 403 TYR A N 1
ATOM 3154 C CA . TYR A 1 403 ? 12.215 8.433 18.302 1.00 92.50 403 TYR A CA 1
ATOM 3155 C C . TYR A 1 403 ? 11.624 7.025 18.265 1.00 92.50 403 TYR A C 1
ATOM 3157 O O . TYR A 1 403 ? 12.012 6.159 19.043 1.00 92.50 403 TYR A O 1
ATOM 3165 N N . LEU A 1 404 ? 10.634 6.836 17.392 1.00 88.81 404 LEU A N 1
ATOM 3166 C CA . LEU A 1 404 ? 9.824 5.621 17.345 1.00 88.81 404 LEU A CA 1
ATOM 3167 C C . LEU A 1 404 ? 9.371 5.331 15.899 1.00 88.81 404 LEU A C 1
ATOM 3169 O O . LEU A 1 404 ? 8.257 5.706 15.527 1.00 88.81 404 LEU A O 1
ATOM 3173 N N . PRO A 1 405 ? 10.218 4.719 15.049 1.00 85.31 405 PRO A N 1
ATOM 3174 C CA . PRO A 1 405 ? 9.856 4.351 13.683 1.00 85.31 405 PRO A CA 1
ATOM 3175 C C . PRO A 1 405 ? 8.691 3.363 13.692 1.00 85.31 405 PRO A C 1
ATOM 3177 O O . PRO A 1 405 ? 8.863 2.176 13.959 1.00 85.31 405 PRO A O 1
ATOM 3180 N N . THR A 1 406 ? 7.492 3.879 13.430 1.00 84.69 406 THR A N 1
ATOM 3181 C CA . THR A 1 406 ? 6.250 3.108 13.462 1.00 84.69 406 THR A CA 1
ATOM 3182 C C . THR A 1 406 ? 5.466 3.369 12.193 1.00 84.69 406 THR A C 1
ATOM 3184 O O . THR A 1 406 ? 5.336 4.509 11.753 1.00 84.69 406 THR A O 1
ATOM 3187 N N . THR A 1 407 ? 4.949 2.311 11.583 1.00 78.62 407 THR A N 1
ATOM 3188 C CA . THR A 1 407 ? 4.117 2.393 10.382 1.00 78.62 407 THR A CA 1
ATOM 3189 C C . THR A 1 407 ? 2.877 1.547 10.579 1.00 78.62 407 THR A C 1
ATOM 3191 O O . THR A 1 407 ? 2.967 0.392 10.990 1.00 78.62 407 THR A O 1
ATOM 3194 N N . GLN A 1 408 ? 1.714 2.112 10.274 1.00 79.00 408 GLN A N 1
ATOM 3195 C CA . GLN A 1 408 ? 0.487 1.337 10.208 1.00 79.00 408 GLN A CA 1
ATOM 3196 C C . GLN A 1 408 ? 0.504 0.498 8.927 1.00 79.00 408 GLN A C 1
ATOM 3198 O O . GLN A 1 408 ? 0.523 1.047 7.829 1.00 79.00 408 GLN A O 1
ATOM 3203 N N . THR A 1 409 ? 0.524 -0.826 9.064 1.00 70.88 409 THR A N 1
ATOM 3204 C CA . THR A 1 409 ? 0.577 -1.752 7.922 1.00 70.88 409 THR A CA 1
ATOM 3205 C C . THR A 1 409 ? -0.816 -2.161 7.450 1.00 70.88 409 THR A C 1
ATOM 3207 O O . THR A 1 409 ? -0.992 -2.498 6.284 1.00 70.88 409 THR A O 1
ATOM 3210 N N . SER A 1 410 ? -1.820 -2.111 8.334 1.00 75.75 410 SER A N 1
ATOM 3211 C CA . SER A 1 410 ? -3.248 -2.240 8.003 1.00 75.75 410 SER A CA 1
ATOM 3212 C C . SER A 1 410 ? -4.127 -1.654 9.125 1.00 75.75 410 SER A C 1
ATOM 3214 O O . SER A 1 410 ? -3.612 -1.183 10.142 1.00 75.75 410 SER A O 1
ATOM 3216 N N . GLN A 1 411 ? -5.458 -1.620 8.967 1.00 78.56 411 GLN A N 1
ATOM 3217 C CA . GLN A 1 411 ? -6.366 -1.097 10.004 1.00 78.56 411 GLN A CA 1
ATOM 3218 C C . GLN A 1 411 ? -6.141 -1.809 11.350 1.00 78.56 411 GLN A C 1
ATOM 3220 O O . GLN A 1 411 ? -6.210 -3.032 11.429 1.00 78.56 411 GLN A O 1
ATOM 3225 N N . GLY A 1 412 ? -5.833 -1.042 12.398 1.00 83.12 412 GLY A N 1
ATOM 3226 C CA . GLY A 1 412 ? -5.503 -1.563 13.729 1.00 83.12 412 GLY A CA 1
ATOM 3227 C C . GLY A 1 412 ? -4.174 -2.327 13.866 1.00 83.12 412 GLY A C 1
ATOM 3228 O O . GLY A 1 412 ? -3.907 -2.824 14.957 1.00 83.12 412 GLY A O 1
ATOM 3229 N N . VAL A 1 413 ? -3.335 -2.422 12.823 1.00 83.19 413 VAL A N 1
ATOM 3230 C CA . VAL A 1 413 ? -2.059 -3.166 12.859 1.00 83.19 413 VAL A CA 1
ATOM 3231 C C . VAL A 1 413 ? -0.873 -2.262 12.534 1.00 83.19 413 VAL A C 1
ATOM 3233 O O . VAL A 1 413 ? -0.847 -1.591 11.501 1.00 83.19 413 VAL A O 1
ATOM 3236 N N . PHE A 1 414 ? 0.137 -2.290 13.398 1.00 87.25 414 PHE A N 1
ATOM 3237 C CA . PHE A 1 414 ? 1.322 -1.443 13.324 1.00 87.25 414 PHE A CA 1
ATOM 3238 C C . PHE A 1 414 ? 2.601 -2.282 13.317 1.00 87.25 414 PHE A C 1
ATOM 3240 O O . PHE A 1 414 ? 2.678 -3.332 13.948 1.00 87.25 414 PHE A O 1
ATOM 3247 N N . SER A 1 415 ? 3.618 -1.799 12.611 1.00 81.56 415 SER A N 1
ATOM 3248 C CA . SER A 1 415 ? 4.992 -2.297 12.655 1.00 81.56 415 SER A CA 1
ATOM 3249 C C . SER A 1 415 ? 5.868 -1.251 13.331 1.00 81.56 415 SER A C 1
ATOM 3251 O O . SER A 1 415 ? 5.805 -0.082 12.953 1.00 81.56 415 SER A O 1
ATOM 3253 N N . HIS A 1 416 ? 6.699 -1.663 14.286 1.00 87.94 416 HIS A N 1
ATOM 3254 C CA . HIS A 1 416 ? 7.647 -0.811 15.011 1.00 87.94 416 HIS A CA 1
ATOM 3255 C C . HIS A 1 416 ? 9.056 -1.410 14.953 1.00 87.94 416 HIS A C 1
ATOM 3257 O O . HIS A 1 416 ? 9.241 -2.603 15.193 1.00 87.94 416 HIS A O 1
ATOM 3263 N N . SER A 1 417 ? 10.059 -0.592 14.625 1.00 80.88 417 SER A N 1
ATOM 3264 C CA . SER A 1 417 ? 11.435 -1.063 14.438 1.00 80.88 417 SER A CA 1
ATOM 3265 C C . SER A 1 417 ? 12.512 -0.090 14.928 1.00 80.88 417 SER A C 1
ATOM 3267 O O . SER A 1 417 ? 12.260 1.092 15.143 1.00 80.88 417 SER A O 1
ATOM 3269 N N . GLU A 1 418 ? 13.746 -0.598 15.009 1.00 76.50 418 GLU A N 1
ATOM 3270 C CA . GLU A 1 418 ? 15.026 0.117 15.202 1.00 76.50 418 GLU A CA 1
ATOM 3271 C C . GLU A 1 418 ? 15.262 0.772 16.565 1.00 76.50 418 GLU A C 1
ATOM 3273 O O . GLU A 1 418 ? 16.315 0.560 17.164 1.00 76.50 418 GLU A O 1
ATOM 3278 N N . VAL A 1 419 ? 14.339 1.610 17.033 1.00 86.00 419 VAL A N 1
ATOM 3279 C CA . VAL A 1 419 ? 14.535 2.432 18.230 1.00 86.00 419 VAL A CA 1
ATOM 3280 C C . VAL A 1 419 ? 13.210 2.721 18.927 1.00 86.00 419 VAL A C 1
ATOM 3282 O O . VAL A 1 419 ? 12.165 2.875 18.292 1.00 86.00 419 VAL A O 1
ATOM 3285 N N . GLU A 1 420 ? 13.268 2.807 20.249 1.00 92.56 420 GLU A N 1
ATOM 3286 C CA . GLU A 1 420 ? 12.234 3.394 21.088 1.00 92.56 420 GLU A CA 1
ATOM 3287 C C . GLU A 1 420 ? 12.911 4.329 22.091 1.00 92.56 420 GLU A C 1
ATOM 3289 O O . GLU A 1 420 ? 13.847 3.935 22.783 1.00 92.56 420 GLU A O 1
ATOM 3294 N N . LEU A 1 421 ? 12.508 5.599 22.085 1.00 95.44 421 LEU A N 1
ATOM 3295 C CA . LEU A 1 421 ? 13.000 6.618 23.006 1.00 95.44 421 LEU A CA 1
ATOM 3296 C C . LEU A 1 421 ? 12.026 7.796 23.045 1.00 95.44 421 LEU A C 1
ATOM 3298 O O . LEU A 1 421 ? 11.767 8.418 22.009 1.00 95.44 421 LEU A O 1
ATOM 3302 N N . LEU A 1 422 ? 11.538 8.139 24.237 1.00 97.81 422 LEU A N 1
ATOM 3303 C CA . LEU A 1 422 ? 10.671 9.292 24.463 1.00 97.81 422 LEU A CA 1
ATOM 3304 C C . LEU A 1 422 ? 11.335 10.289 25.417 1.00 97.81 422 LEU A C 1
ATOM 3306 O O . LEU A 1 422 ? 11.589 9.980 26.582 1.00 97.81 422 LEU A O 1
ATOM 3310 N N . TYR A 1 423 ? 11.584 11.504 24.934 1.00 98.44 423 TYR A N 1
ATOM 3311 C CA . TYR A 1 423 ? 11.904 12.637 25.801 1.00 98.44 423 TYR A CA 1
ATOM 3312 C C . TYR A 1 423 ? 10.628 13.382 26.173 1.00 98.44 423 TYR A C 1
ATOM 3314 O O . TYR A 1 423 ? 9.752 13.555 25.326 1.00 98.44 423 TYR A O 1
ATOM 3322 N N . LEU A 1 424 ? 10.545 13.840 27.419 1.00 98.06 424 LEU A N 1
ATOM 3323 C CA . LEU A 1 424 ? 9.384 14.513 27.991 1.00 98.06 424 LEU A CA 1
ATOM 3324 C C . LEU A 1 424 ? 9.820 15.778 28.727 1.00 98.06 424 LEU A C 1
ATOM 3326 O O . LEU A 1 424 ? 10.789 15.754 29.480 1.00 98.06 424 LEU A O 1
ATOM 3330 N N . GLY A 1 425 ? 9.065 16.859 28.592 1.00 96.25 425 GLY A N 1
ATOM 3331 C CA . GLY A 1 425 ? 9.232 18.038 29.437 1.00 96.25 425 GLY A CA 1
ATOM 3332 C C . GLY A 1 425 ? 8.033 18.967 29.338 1.00 96.25 425 GLY A C 1
ATOM 3333 O O . GLY A 1 425 ? 7.213 18.847 28.429 1.00 96.25 425 GLY A O 1
ATOM 3334 N N . LEU A 1 426 ? 7.905 19.884 30.290 1.00 94.06 426 LEU A N 1
ATOM 3335 C CA . LEU A 1 426 ? 6.840 20.886 30.260 1.00 94.06 426 LEU A CA 1
ATOM 3336 C C . LEU A 1 426 ? 7.148 21.921 29.171 1.00 94.06 426 LEU A C 1
ATOM 3338 O O . LEU A 1 426 ? 8.289 22.364 29.059 1.00 94.06 426 LEU A O 1
ATOM 3342 N N . TYR A 1 427 ? 6.151 22.278 28.355 1.00 90.44 427 TYR A N 1
ATOM 3343 C CA . TYR A 1 427 ? 6.327 23.259 27.275 1.00 90.44 427 TYR A CA 1
ATOM 3344 C C . TYR A 1 427 ? 6.671 24.653 27.812 1.00 90.44 427 TYR A C 1
ATOM 3346 O O . TYR A 1 427 ? 7.596 25.303 27.335 1.00 90.44 427 TYR A O 1
ATOM 3354 N N . ASP A 1 428 ? 5.940 25.096 28.826 1.00 78.88 428 ASP A N 1
ATOM 3355 C CA . ASP A 1 428 ? 6.217 26.306 29.574 1.00 78.88 428 ASP A CA 1
ATOM 3356 C C . ASP A 1 428 ? 6.256 26.007 31.074 1.00 78.88 428 ASP A C 1
ATOM 3358 O O . ASP A 1 428 ? 5.541 25.159 31.608 1.00 78.88 428 ASP A O 1
ATOM 3362 N N . GLN A 1 429 ? 7.117 26.737 31.772 1.00 64.25 429 GLN A N 1
ATOM 3363 C CA . GLN A 1 429 ? 7.084 26.838 33.223 1.00 64.25 429 GLN A CA 1
ATOM 3364 C C . GLN A 1 429 ? 6.656 28.265 33.551 1.00 64.25 429 GLN A C 1
ATOM 3366 O O . GLN A 1 429 ? 7.410 29.203 33.295 1.00 64.25 429 GLN A O 1
ATOM 3371 N N . LYS A 1 430 ? 5.450 28.476 34.086 1.00 59.34 430 LYS A N 1
ATOM 3372 C CA . LYS A 1 430 ? 5.047 29.794 34.607 1.00 59.34 430 LYS A CA 1
ATOM 3373 C C . LYS A 1 430 ? 4.123 29.663 35.832 1.00 59.34 430 LYS A C 1
ATOM 3375 O O . LYS A 1 430 ? 3.591 28.590 36.082 1.00 59.34 430 LYS A O 1
ATOM 3380 N N . PRO A 1 431 ? 4.044 30.694 36.693 1.00 45.62 431 PRO A N 1
ATOM 3381 C CA . PRO A 1 431 ? 4.616 30.667 38.034 1.00 45.62 431 PRO A CA 1
ATOM 3382 C C . PRO A 1 431 ? 3.609 30.332 39.154 1.00 45.62 431 PRO A C 1
ATOM 3384 O O . PRO A 1 431 ? 2.464 30.771 39.148 1.00 45.62 431 PRO A O 1
ATOM 3387 N N . ASN A 1 432 ? 4.125 29.672 40.194 1.00 51.12 432 ASN A N 1
ATOM 3388 C CA . ASN A 1 432 ? 3.739 29.801 41.608 1.00 51.12 432 ASN A CA 1
ATOM 3389 C C . ASN A 1 432 ? 2.438 29.206 42.187 1.00 51.12 432 ASN A C 1
ATOM 3391 O O . ASN A 1 432 ? 2.193 29.476 43.360 1.00 51.12 432 ASN A O 1
ATOM 3395 N N . THR A 1 433 ? 1.633 28.376 41.506 1.00 51.12 433 THR A N 1
ATOM 3396 C CA . THR A 1 433 ? 0.476 27.748 42.211 1.00 51.12 433 THR A CA 1
ATOM 3397 C C . THR A 1 433 ? 0.136 26.282 41.906 1.00 51.12 433 THR A C 1
ATOM 3399 O O . THR A 1 433 ? -0.552 25.680 42.725 1.00 51.12 433 THR A O 1
ATOM 3402 N N . ALA A 1 434 ? 0.632 25.659 40.829 1.00 59.72 434 ALA A N 1
ATOM 3403 C CA . ALA A 1 434 ? 0.367 24.243 40.531 1.00 59.72 434 ALA A CA 1
ATOM 3404 C C . ALA A 1 434 ? 1.668 23.471 40.257 1.00 59.72 434 ALA A C 1
ATOM 3406 O O . ALA A 1 434 ? 2.488 23.908 39.450 1.00 59.72 434 ALA A O 1
ATOM 3407 N N . ASP A 1 435 ? 1.862 22.327 40.920 1.00 75.06 435 ASP A N 1
ATOM 3408 C CA . ASP A 1 435 ? 3.029 21.465 40.701 1.00 75.06 435 ASP A CA 1
ATOM 3409 C C . ASP A 1 435 ? 2.819 20.551 39.486 1.00 75.06 435 ASP A C 1
ATOM 3411 O O . ASP A 1 435 ? 2.452 19.382 39.604 1.00 75.06 435 ASP A O 1
ATOM 3415 N N . TRP A 1 436 ? 3.051 21.090 38.287 1.00 84.12 436 TRP A N 1
ATOM 3416 C CA . TRP A 1 436 ? 2.992 20.318 37.041 1.00 84.12 436 TRP A CA 1
ATOM 3417 C C . TRP A 1 436 ? 4.132 19.293 36.896 1.00 84.12 436 TRP A C 1
ATOM 3419 O O . TRP A 1 436 ? 4.093 18.464 35.984 1.00 84.12 436 TRP A O 1
ATOM 3429 N N . ASN A 1 437 ? 5.123 19.273 37.799 1.00 87.56 437 ASN A N 1
ATOM 3430 C CA . ASN A 1 437 ? 6.138 18.214 37.797 1.00 87.56 437 ASN A CA 1
ATOM 3431 C C . ASN A 1 437 ? 5.564 16.875 38.259 1.00 87.56 437 ASN A C 1
ATOM 3433 O O . ASN A 1 437 ? 6.065 15.825 37.849 1.00 87.56 437 ASN A O 1
ATOM 3437 N N . MET A 1 438 ? 4.515 16.899 39.086 1.00 89.56 438 MET A N 1
ATOM 3438 C CA . MET A 1 438 ? 3.835 15.691 39.536 1.00 89.56 438 MET A CA 1
ATOM 3439 C C . MET A 1 438 ? 3.218 14.909 38.360 1.00 89.56 438 MET A C 1
ATOM 3441 O O . MET A 1 438 ? 3.619 13.756 38.179 1.00 89.56 438 MET A O 1
ATOM 3445 N N . PRO A 1 439 ? 2.337 15.483 37.508 1.00 92.00 439 PRO A N 1
ATOM 3446 C CA . PRO A 1 439 ? 1.817 14.765 36.345 1.00 92.00 439 PRO A CA 1
ATOM 3447 C C . PRO A 1 439 ? 2.912 14.395 35.330 1.00 92.00 439 PRO A C 1
ATOM 3449 O O . PRO A 1 439 ? 2.893 13.304 34.771 1.00 92.00 439 PRO A O 1
ATOM 3452 N N . LEU A 1 440 ? 3.945 15.224 35.137 1.00 94.75 440 LEU A N 1
ATOM 3453 C CA . LEU A 1 440 ? 5.084 14.846 34.288 1.00 94.75 440 LEU A CA 1
ATOM 3454 C C . LEU A 1 440 ? 5.786 13.571 34.784 1.00 94.75 440 LEU A C 1
ATOM 3456 O O . LEU A 1 440 ? 6.049 12.651 34.006 1.00 94.75 440 LEU A O 1
ATOM 3460 N N . SER A 1 441 ? 6.084 13.517 36.083 1.00 95.25 441 SER A N 1
ATOM 3461 C CA . SER A 1 441 ? 6.779 12.387 36.704 1.00 95.25 441 SER A CA 1
ATOM 3462 C C . SER A 1 441 ? 5.914 11.129 36.705 1.00 95.25 441 SER A C 1
ATOM 3464 O O . SER A 1 441 ? 6.407 10.046 36.387 1.00 95.25 441 SER A O 1
ATOM 3466 N N . ALA A 1 442 ? 4.620 11.276 37.002 1.00 96.38 442 ALA A N 1
ATOM 3467 C CA . ALA A 1 442 ? 3.662 10.180 36.981 1.00 96.38 442 ALA A CA 1
ATOM 3468 C C . ALA A 1 442 ? 3.494 9.599 35.567 1.00 96.38 442 ALA A C 1
ATOM 3470 O O . ALA A 1 442 ? 3.575 8.382 35.401 1.00 96.38 442 ALA A O 1
ATOM 3471 N N . PHE A 1 443 ? 3.359 10.443 34.538 1.00 97.44 443 PHE A N 1
ATOM 3472 C CA . PHE A 1 443 ? 3.291 9.986 33.148 1.00 97.44 443 PHE A CA 1
ATOM 3473 C C . PHE A 1 443 ? 4.562 9.234 32.731 1.00 97.44 443 PHE A C 1
ATOM 3475 O O . PHE A 1 443 ? 4.494 8.127 32.199 1.00 97.44 443 PHE A O 1
ATOM 3482 N N . ALA A 1 444 ? 5.741 9.784 33.037 1.00 97.81 444 ALA A N 1
ATOM 3483 C CA . ALA A 1 444 ? 7.010 9.120 32.744 1.00 97.81 444 ALA A CA 1
ATOM 3484 C C . ALA A 1 444 ? 7.142 7.762 33.457 1.00 97.81 444 ALA A C 1
ATOM 3486 O O . ALA A 1 444 ? 7.690 6.815 32.890 1.00 97.81 444 ALA A O 1
ATOM 3487 N N . GLN A 1 445 ? 6.644 7.651 34.692 1.00 97.81 445 GLN A N 1
ATOM 3488 C CA . GLN A 1 445 ? 6.620 6.388 35.424 1.00 97.81 445 GLN A CA 1
ATOM 3489 C C . GLN A 1 445 ? 5.674 5.372 34.774 1.00 97.81 445 GLN A C 1
ATOM 3491 O O . GLN A 1 445 ? 6.046 4.206 34.668 1.00 97.81 445 GLN A O 1
ATOM 3496 N N . GLN A 1 446 ? 4.500 5.797 34.297 1.00 97.19 446 GLN A N 1
ATOM 3497 C CA . GLN A 1 446 ? 3.568 4.923 33.577 1.00 97.19 446 GLN A CA 1
ATOM 3498 C C . GLN A 1 446 ? 4.175 4.388 32.274 1.00 97.19 446 GLN A C 1
ATOM 3500 O O . GLN A 1 446 ? 4.110 3.185 32.028 1.00 97.19 446 GLN A O 1
ATOM 3505 N N . VAL A 1 447 ? 4.843 5.239 31.486 1.00 96.56 447 VAL A N 1
ATOM 3506 C CA . VAL A 1 447 ? 5.545 4.803 30.263 1.00 96.56 447 VAL A CA 1
ATOM 3507 C C . VAL A 1 447 ? 6.615 3.755 30.588 1.00 96.56 447 VAL A C 1
ATOM 3509 O O . VAL A 1 447 ? 6.668 2.710 29.942 1.00 96.56 447 VAL A O 1
ATOM 3512 N N . LYS A 1 448 ? 7.417 3.985 31.638 1.00 97.00 448 LYS A N 1
ATOM 3513 C CA . LYS A 1 448 ? 8.439 3.027 32.100 1.00 97.00 448 LYS A CA 1
ATOM 3514 C C . LYS A 1 448 ? 7.844 1.719 32.605 1.00 97.00 448 LYS A C 1
ATOM 3516 O O . LYS A 1 448 ? 8.396 0.658 32.334 1.00 97.00 448 LYS A O 1
ATOM 3521 N N . ALA A 1 449 ? 6.730 1.781 33.330 1.00 96.06 449 ALA A N 1
ATOM 3522 C CA . ALA A 1 449 ? 6.029 0.593 33.804 1.00 96.06 449 ALA A CA 1
ATOM 3523 C C . ALA A 1 449 ? 5.483 -0.251 32.639 1.00 96.06 449 ALA A C 1
ATOM 3525 O O . ALA A 1 449 ? 5.479 -1.475 32.731 1.00 96.06 449 ALA A O 1
ATOM 3526 N N . GLY A 1 450 ? 5.100 0.391 31.529 1.00 91.25 450 GLY A N 1
ATOM 3527 C CA . GLY A 1 450 ? 4.739 -0.267 30.269 1.00 91.25 450 GLY A CA 1
ATOM 3528 C C . GLY A 1 450 ? 5.927 -0.780 29.442 1.00 91.25 450 GLY A C 1
ATOM 3529 O O . GLY A 1 450 ? 5.722 -1.274 28.339 1.00 91.25 450 GLY A O 1
ATOM 3530 N N . GLY A 1 451 ? 7.163 -0.659 29.941 1.00 91.50 451 GLY A N 1
ATOM 3531 C CA . GLY A 1 451 ? 8.383 -1.118 29.270 1.00 91.50 451 GLY A CA 1
ATOM 3532 C C . GLY A 1 451 ? 9.035 -0.103 28.326 1.00 91.50 451 GLY A C 1
ATOM 3533 O O . GLY A 1 451 ? 10.105 -0.389 27.795 1.00 91.50 451 GLY A O 1
ATOM 3534 N N . GLY A 1 452 ? 8.433 1.074 28.130 1.00 93.38 452 GLY A N 1
ATOM 3535 C CA . GLY A 1 452 ? 8.976 2.133 27.280 1.00 93.38 452 GLY A CA 1
ATOM 3536 C C . GLY A 1 452 ? 10.039 2.990 27.969 1.00 93.38 452 GLY A C 1
ATOM 3537 O O . GLY A 1 452 ? 10.155 3.051 29.196 1.00 93.38 452 GLY A O 1
ATOM 3538 N N . THR A 1 453 ? 10.803 3.725 27.175 1.00 96.44 453 THR A N 1
ATOM 3539 C CA . THR A 1 453 ? 11.793 4.680 27.657 1.00 96.44 453 THR A CA 1
ATOM 3540 C C . THR A 1 453 ? 11.144 6.041 27.864 1.00 96.44 453 THR A C 1
ATOM 3542 O O . THR A 1 453 ? 10.559 6.596 26.944 1.00 96.44 453 THR A O 1
ATOM 3545 N N . ALA A 1 454 ? 11.320 6.643 29.042 1.00 97.25 454 ALA A N 1
ATOM 3546 C CA . ALA A 1 454 ? 10.877 8.012 29.313 1.00 97.25 454 ALA A CA 1
ATOM 3547 C C . ALA A 1 454 ? 11.979 8.831 29.997 1.00 97.25 454 ALA A C 1
ATOM 3549 O O . ALA A 1 454 ? 12.319 8.607 31.166 1.00 97.25 454 ALA A O 1
ATOM 3550 N N . VAL A 1 455 ? 12.540 9.791 29.264 1.00 98.00 455 VAL A N 1
ATOM 3551 C CA . VAL A 1 455 ? 13.592 10.693 29.745 1.00 98.00 455 VAL A CA 1
ATOM 3552 C C . VAL A 1 455 ? 12.998 12.074 29.978 1.00 98.00 455 VAL A C 1
ATOM 3554 O O . VAL A 1 455 ? 12.641 12.770 29.031 1.00 98.00 455 VAL A O 1
ATOM 3557 N N . ILE A 1 456 ? 12.902 12.478 31.244 1.00 97.06 456 ILE A N 1
ATOM 3558 C CA . ILE A 1 456 ? 12.459 13.827 31.599 1.00 97.06 456 ILE A CA 1
ATOM 3559 C C . ILE A 1 456 ? 13.610 14.811 31.374 1.00 97.06 456 ILE A C 1
ATOM 3561 O O . ILE A 1 456 ? 14.728 14.582 31.836 1.00 97.06 456 ILE A O 1
ATOM 3565 N N . THR A 1 457 ? 13.323 15.914 30.692 1.00 94.69 457 THR A N 1
ATOM 3566 C CA . THR A 1 457 ? 14.261 17.003 30.411 1.00 94.69 457 THR A CA 1
ATOM 3567 C C . THR A 1 457 ? 13.783 18.298 31.049 1.00 94.69 457 THR A C 1
ATOM 3569 O O . THR A 1 457 ? 12.581 18.555 31.090 1.00 94.69 457 THR A O 1
ATOM 3572 N N . GLN A 1 458 ? 14.720 19.135 31.502 1.00 90.62 458 GLN A N 1
ATOM 3573 C CA . GLN A 1 458 ? 14.390 20.459 32.042 1.00 90.62 458 GLN A CA 1
ATOM 3574 C C . GLN A 1 458 ? 13.830 21.386 30.962 1.00 90.62 458 GLN A C 1
ATOM 3576 O O . GLN A 1 458 ? 12.814 22.038 31.191 1.00 90.62 458 GLN A O 1
ATOM 3581 N N . ASP A 1 459 ? 14.458 21.387 29.784 1.00 93.12 459 ASP A N 1
ATOM 3582 C CA . ASP A 1 459 ? 13.971 22.081 28.599 1.00 93.12 459 ASP A CA 1
ATOM 3583 C C . ASP A 1 459 ? 13.787 21.079 27.452 1.00 93.12 459 ASP A C 1
ATOM 3585 O O . ASP A 1 459 ? 14.738 20.541 26.885 1.00 93.12 459 ASP A O 1
ATOM 3589 N N . ILE A 1 460 ? 12.529 20.809 27.110 1.00 95.50 460 ILE A N 1
ATOM 3590 C CA . ILE A 1 460 ? 12.171 19.919 26.003 1.00 95.50 460 ILE A CA 1
ATOM 3591 C C . ILE A 1 460 ? 12.487 20.521 24.629 1.00 95.50 460 ILE A C 1
ATOM 3593 O O . ILE A 1 460 ? 12.697 19.781 23.662 1.00 95.50 460 ILE A O 1
ATOM 3597 N N . GLN A 1 461 ? 12.568 21.850 24.523 1.00 95.69 461 GLN A N 1
ATOM 3598 C CA . GLN A 1 461 ? 12.893 22.520 23.267 1.00 95.69 461 GLN A CA 1
ATOM 3599 C C . GLN A 1 461 ? 14.318 22.187 22.820 1.00 95.69 461 GLN A C 1
ATOM 3601 O O . GLN A 1 461 ? 14.552 22.037 21.622 1.00 95.69 461 GLN A O 1
ATOM 3606 N N . GLU A 1 462 ? 15.244 21.938 23.751 1.00 96.06 462 GLU A N 1
ATOM 3607 C CA . GLU A 1 462 ? 16.581 21.425 23.431 1.00 96.06 462 GLU A CA 1
ATOM 3608 C C . GLU A 1 462 ? 16.526 20.121 22.621 1.00 96.06 462 GLU A C 1
ATOM 3610 O O . GLU A 1 462 ? 17.241 19.950 21.626 1.00 96.06 462 GLU A O 1
ATOM 3615 N N . GLN A 1 463 ? 15.634 19.203 23.005 1.00 97.00 463 GLN A N 1
ATOM 3616 C CA . GLN A 1 463 ? 15.452 17.932 22.302 1.00 97.00 463 GLN A CA 1
ATOM 3617 C C . GLN A 1 463 ? 14.757 18.126 20.954 1.00 97.00 463 GLN A C 1
ATOM 3619 O O . GLN A 1 463 ? 15.103 17.445 19.983 1.00 97.00 463 GLN A O 1
ATOM 3624 N N . ARG A 1 464 ? 13.812 19.073 20.859 1.00 96.94 464 ARG A N 1
ATOM 3625 C CA . ARG A 1 464 ? 13.166 19.416 19.584 1.00 96.94 464 ARG A CA 1
ATOM 3626 C C . ARG A 1 464 ? 14.172 19.990 18.592 1.00 96.94 464 ARG A C 1
ATOM 3628 O O . ARG A 1 464 ? 14.250 19.478 17.478 1.00 96.94 464 ARG A O 1
ATOM 3635 N N . TRP A 1 465 ? 14.994 20.957 19.003 1.00 97.50 465 TRP A N 1
ATOM 3636 C CA . TRP A 1 465 ? 16.072 21.513 18.177 1.00 97.50 465 TRP A CA 1
ATOM 3637 C C . TRP A 1 465 ? 17.092 20.450 17.774 1.00 97.50 465 TRP A C 1
ATOM 3639 O O . TRP A 1 465 ? 17.454 20.347 16.604 1.00 97.50 465 TRP A O 1
ATOM 3649 N N . THR A 1 466 ? 17.488 19.581 18.703 1.00 96.56 466 THR A N 1
ATOM 3650 C CA . THR A 1 466 ? 18.396 18.467 18.398 1.00 96.56 466 THR A CA 1
ATOM 3651 C C . THR A 1 466 ? 17.822 17.535 17.324 1.00 96.56 466 THR A C 1
ATOM 3653 O O . THR A 1 466 ? 18.546 17.104 16.423 1.00 96.56 466 THR A O 1
ATOM 3656 N N . LYS A 1 467 ? 16.520 17.226 17.388 1.00 95.75 467 LYS A N 1
ATOM 3657 C CA . LYS A 1 467 ? 15.842 16.368 16.404 1.00 95.75 467 LYS A CA 1
ATOM 3658 C C . LYS A 1 467 ? 15.627 17.082 15.066 1.00 95.75 467 LYS A C 1
ATOM 3660 O O . LYS A 1 467 ? 15.739 16.447 14.014 1.00 95.75 467 LYS A O 1
ATOM 3665 N N . ILE A 1 468 ? 15.333 18.385 15.087 1.00 96.62 468 ILE A N 1
ATOM 3666 C CA . ILE A 1 468 ? 15.035 19.158 13.877 1.00 96.62 468 ILE A CA 1
ATOM 3667 C C . ILE A 1 468 ? 16.250 19.299 12.963 1.00 96.62 468 ILE A C 1
ATOM 3669 O O . ILE A 1 468 ? 16.061 19.383 11.759 1.00 96.62 468 ILE A O 1
ATOM 3673 N N . LEU A 1 469 ? 17.479 19.229 13.488 1.00 96.12 469 LEU A N 1
ATOM 3674 C CA . LEU A 1 469 ? 18.689 19.211 12.659 1.00 96.12 469 LEU A CA 1
ATOM 3675 C C . LEU A 1 469 ? 18.616 18.113 11.593 1.00 96.12 469 LEU A C 1
ATOM 3677 O O . LEU A 1 469 ? 18.768 18.392 10.410 1.00 96.12 469 LEU A O 1
ATOM 3681 N N . ALA A 1 470 ? 18.321 16.873 11.994 1.00 93.00 470 ALA A N 1
ATOM 3682 C CA . ALA A 1 470 ? 18.167 15.768 11.051 1.00 93.00 470 ALA A CA 1
ATOM 3683 C C . ALA A 1 470 ? 16.852 15.875 10.271 1.00 93.00 470 ALA A C 1
ATOM 3685 O O . ALA A 1 470 ? 16.857 15.828 9.042 1.00 93.00 470 ALA A O 1
ATOM 3686 N N . ASN A 1 471 ? 15.727 16.047 10.974 1.00 94.81 471 ASN A N 1
ATOM 3687 C CA . ASN A 1 471 ? 14.403 16.014 10.353 1.00 94.81 471 ASN A CA 1
ATOM 3688 C C . ASN A 1 471 ? 14.182 17.151 9.349 1.00 94.81 471 ASN A C 1
ATOM 3690 O O . ASN A 1 471 ? 13.534 16.928 8.337 1.00 94.81 471 ASN A O 1
ATOM 3694 N N . GLY A 1 472 ? 14.701 18.348 9.617 1.00 96.81 472 GLY A N 1
ATOM 3695 C CA . GLY A 1 472 ? 14.586 19.522 8.752 1.00 96.81 472 GLY A CA 1
ATOM 3696 C C . GLY A 1 472 ? 15.551 19.516 7.566 1.00 96.81 472 GLY A C 1
ATOM 3697 O O . GLY A 1 472 ? 15.371 20.294 6.638 1.00 96.81 472 GLY A O 1
ATOM 3698 N N . ALA A 1 473 ? 16.548 18.629 7.550 1.00 97.31 473 ALA A N 1
ATOM 3699 C CA . ALA A 1 473 ? 17.434 18.454 6.403 1.00 97.31 473 ALA A CA 1
ATOM 3700 C C . ALA A 1 473 ? 17.075 17.196 5.603 1.00 97.31 473 ALA A C 1
ATOM 3702 O O . ALA A 1 473 ? 16.704 17.271 4.434 1.00 97.31 473 ALA A O 1
ATOM 3703 N N . ILE A 1 474 ? 17.145 16.028 6.241 1.00 96.25 474 ILE A N 1
ATOM 3704 C CA . ILE A 1 474 ? 17.034 14.728 5.575 1.00 96.25 474 ILE A CA 1
ATOM 3705 C C . ILE A 1 474 ? 15.608 14.484 5.079 1.00 96.25 474 ILE A C 1
ATOM 3707 O O . ILE A 1 474 ? 15.438 14.096 3.924 1.00 96.25 474 ILE A O 1
ATOM 3711 N N . ASN A 1 475 ? 14.580 14.736 5.899 1.00 96.50 475 ASN A N 1
ATOM 3712 C CA . ASN A 1 475 ? 13.205 14.386 5.523 1.00 96.50 475 ASN A CA 1
ATOM 3713 C C . ASN A 1 475 ? 12.718 15.186 4.297 1.00 96.50 475 ASN A C 1
ATOM 3715 O O . ASN A 1 475 ? 12.222 14.545 3.370 1.00 96.50 475 ASN A O 1
ATOM 3719 N N . PRO A 1 476 ? 12.901 16.524 4.227 1.00 97.88 476 PRO A N 1
ATOM 3720 C CA . PRO A 1 476 ? 12.611 17.313 3.032 1.00 97.88 476 PRO A CA 1
ATOM 3721 C C . PRO A 1 476 ? 13.287 16.812 1.766 1.00 97.88 476 PRO A C 1
ATOM 3723 O O . PRO A 1 476 ? 12.633 16.631 0.741 1.00 97.88 476 PRO A O 1
ATOM 3726 N N . ILE A 1 477 ? 14.598 16.570 1.832 1.00 98.12 477 ILE A N 1
ATOM 3727 C CA . ILE A 1 477 ? 15.367 16.202 0.644 1.00 98.12 477 ILE A CA 1
ATOM 3728 C C . ILE A 1 477 ? 14.980 14.788 0.190 1.00 98.12 477 ILE A C 1
ATOM 3730 O O . ILE A 1 477 ? 14.837 14.554 -1.010 1.00 98.12 477 ILE A O 1
ATOM 3734 N N . CYS A 1 478 ? 14.726 13.860 1.118 1.00 97.50 478 CYS A N 1
ATOM 3735 C CA . CYS A 1 478 ? 14.205 12.529 0.790 1.00 97.50 478 CYS A CA 1
ATOM 3736 C C . CYS A 1 478 ? 12.802 12.597 0.171 1.00 97.50 478 CYS A C 1
ATOM 3738 O O . CYS A 1 478 ? 12.531 11.899 -0.799 1.00 97.50 478 CYS A O 1
ATOM 3740 N N . ALA A 1 479 ? 11.912 13.456 0.680 1.00 97.00 479 ALA A N 1
ATOM 3741 C CA . ALA A 1 479 ? 10.571 13.621 0.120 1.00 97.00 479 ALA A CA 1
ATOM 3742 C C . ALA A 1 479 ? 10.604 14.173 -1.316 1.00 97.00 479 ALA A C 1
ATOM 3744 O O . ALA A 1 479 ? 9.914 13.651 -2.188 1.00 97.00 479 ALA A O 1
ATOM 3745 N N . LEU A 1 480 ? 11.454 15.172 -1.578 1.00 97.81 480 LEU A N 1
ATOM 3746 C CA . LEU A 1 480 ? 11.628 15.759 -2.911 1.00 97.81 480 LEU A CA 1
ATOM 3747 C C . LEU A 1 480 ? 12.293 14.793 -3.903 1.00 97.81 480 LEU A C 1
ATOM 3749 O O . LEU A 1 480 ? 11.877 14.708 -5.054 1.00 97.81 480 LEU A O 1
ATOM 3753 N N . SER A 1 481 ? 13.329 14.071 -3.470 1.00 96.31 481 SER A N 1
ATOM 3754 C CA . SER A 1 481 ? 14.104 13.172 -4.341 1.00 96.31 481 SER A CA 1
ATOM 3755 C C . SER A 1 481 ? 13.504 11.776 -4.491 1.00 96.31 481 SER A C 1
ATOM 3757 O O . SER A 1 481 ? 13.870 11.056 -5.416 1.00 96.31 481 SER A O 1
ATOM 3759 N N . ARG A 1 482 ? 12.620 11.372 -3.570 1.00 93.94 482 ARG A N 1
ATOM 3760 C CA . ARG A 1 482 ? 12.151 9.988 -3.385 1.00 93.94 482 ARG A CA 1
ATOM 3761 C C . ARG A 1 482 ? 13.287 8.981 -3.131 1.00 93.94 482 ARG A C 1
ATOM 3763 O O . ARG A 1 482 ? 13.081 7.776 -3.269 1.00 93.94 482 ARG A O 1
ATOM 3770 N N . CYS A 1 483 ? 14.461 9.456 -2.716 1.00 95.06 483 CYS A N 1
ATOM 3771 C CA . CYS A 1 483 ? 15.563 8.622 -2.241 1.00 95.06 483 CYS A CA 1
ATOM 3772 C C . CYS A 1 483 ? 15.463 8.426 -0.727 1.00 95.06 483 CYS A C 1
ATOM 3774 O O . CYS A 1 483 ? 15.127 9.355 0.007 1.00 95.06 483 CYS A O 1
ATOM 3776 N N . ARG A 1 484 ? 15.814 7.230 -0.245 1.00 93.50 484 ARG A N 1
ATOM 3777 C CA . ARG A 1 484 ? 15.969 6.973 1.197 1.00 93.50 484 ARG A CA 1
ATOM 3778 C C . ARG A 1 484 ? 17.219 7.662 1.746 1.00 93.50 484 ARG A C 1
ATOM 3780 O O . ARG A 1 484 ? 18.114 8.012 0.983 1.00 93.50 484 ARG A O 1
ATOM 3787 N N . ASP A 1 485 ? 17.300 7.846 3.060 1.00 92.69 485 ASP A N 1
ATOM 3788 C CA . ASP A 1 485 ? 18.333 8.682 3.692 1.00 92.69 485 ASP A CA 1
ATOM 3789 C C . ASP A 1 485 ? 19.780 8.277 3.346 1.00 92.69 485 ASP A C 1
ATOM 3791 O O . ASP A 1 485 ? 20.572 9.116 2.912 1.00 92.69 485 ASP A O 1
ATOM 3795 N N . ARG A 1 486 ? 20.132 6.994 3.471 1.00 94.31 486 ARG A N 1
ATOM 3796 C CA . ARG A 1 486 ? 21.473 6.488 3.165 1.00 94.31 486 ARG A CA 1
ATOM 3797 C C . ARG A 1 486 ? 21.760 6.559 1.671 1.00 94.31 486 ARG A C 1
ATOM 3799 O O . ARG A 1 486 ? 22.821 7.042 1.287 1.00 94.31 486 ARG A O 1
ATOM 3806 N N . GLN A 1 487 ? 20.800 6.138 0.850 1.00 95.56 487 GLN A N 1
ATOM 3807 C CA . GLN A 1 487 ? 20.870 6.231 -0.608 1.00 95.56 487 GLN A CA 1
ATOM 3808 C C . GLN A 1 487 ? 21.099 7.674 -1.083 1.00 95.56 487 GLN A C 1
ATOM 3810 O O . GLN A 1 487 ? 21.909 7.903 -1.976 1.00 95.56 487 GLN A O 1
ATOM 3815 N N . LEU A 1 488 ? 20.416 8.644 -0.475 1.00 95.25 488 LEU A N 1
ATOM 3816 C CA . LEU A 1 488 ? 20.563 10.063 -0.772 1.00 95.25 488 LEU A CA 1
ATOM 3817 C C . LEU A 1 488 ? 21.951 10.578 -0.374 1.00 95.25 488 LEU A C 1
ATOM 3819 O O . LEU A 1 488 ? 22.595 11.264 -1.163 1.00 95.25 488 LEU A O 1
ATOM 3823 N N . ILE A 1 489 ? 22.418 10.248 0.833 1.00 94.69 489 ILE A N 1
ATOM 3824 C CA . ILE A 1 489 ? 23.738 10.672 1.320 1.00 94.69 489 ILE A CA 1
ATOM 3825 C C . ILE A 1 489 ? 24.859 10.132 0.424 1.00 94.69 489 ILE A C 1
ATOM 3827 O O . ILE A 1 489 ? 25.824 10.843 0.155 1.00 94.69 489 ILE A O 1
ATOM 3831 N N . GLU A 1 490 ? 24.740 8.889 -0.042 1.00 95.06 490 GLU A N 1
ATOM 3832 C CA . GLU A 1 490 ? 25.739 8.246 -0.904 1.00 95.06 490 GLU A CA 1
ATOM 3833 C C . GLU A 1 490 ? 25.601 8.601 -2.389 1.00 95.06 490 GLU A C 1
ATOM 3835 O O . GLU A 1 490 ? 26.457 8.214 -3.182 1.00 95.06 490 GLU A O 1
ATOM 3840 N N . LEU A 1 491 ? 24.569 9.362 -2.774 1.00 94.44 491 LEU A N 1
ATOM 3841 C CA . LEU A 1 491 ? 24.330 9.742 -4.167 1.00 94.44 491 LEU A CA 1
ATOM 3842 C C . LEU A 1 491 ? 25.515 10.517 -4.760 1.00 94.44 491 LEU A C 1
ATOM 3844 O O . LEU A 1 491 ? 25.879 10.322 -5.916 1.00 94.44 491 LEU A O 1
ATOM 3848 N N . SER A 1 492 ? 26.096 11.428 -3.977 1.00 95.69 492 SER A N 1
ATOM 3849 C CA . SER A 1 492 ? 27.313 12.169 -4.319 1.00 95.69 492 SER A CA 1
ATOM 3850 C C . SER A 1 492 ? 27.862 12.896 -3.090 1.00 95.69 492 SER A C 1
ATOM 3852 O O . SER A 1 492 ? 27.132 13.159 -2.132 1.00 95.69 492 SER A O 1
ATOM 3854 N N . SER A 1 493 ? 29.129 13.316 -3.144 1.00 95.12 493 SER A N 1
ATOM 3855 C CA . SER A 1 493 ? 29.694 14.226 -2.136 1.00 95.12 493 SER A CA 1
ATOM 3856 C C . SER A 1 493 ? 28.887 15.525 -2.011 1.00 95.12 493 SER A C 1
ATOM 3858 O O . SER A 1 493 ? 28.704 16.018 -0.902 1.00 95.12 493 SER A O 1
ATOM 3860 N N . LEU A 1 494 ? 28.336 16.026 -3.123 1.00 97.12 494 LEU A N 1
ATOM 3861 C CA . LEU A 1 494 ? 27.472 17.208 -3.148 1.00 97.12 494 LEU A CA 1
ATOM 3862 C C . LEU A 1 494 ? 26.154 16.986 -2.395 1.00 97.12 494 LEU A C 1
ATOM 3864 O O . LEU A 1 494 ? 25.680 17.895 -1.722 1.00 97.12 494 LEU A O 1
ATOM 3868 N N . ALA A 1 495 ? 25.564 15.789 -2.470 1.00 96.00 495 ALA A N 1
ATOM 3869 C CA . ALA A 1 495 ? 24.350 15.464 -1.720 1.00 96.00 495 ALA A CA 1
ATOM 3870 C C . ALA A 1 495 ? 24.619 15.448 -0.206 1.00 96.00 495 ALA A C 1
ATOM 3872 O O . ALA A 1 495 ? 23.874 16.054 0.566 1.00 96.00 495 ALA A O 1
ATOM 3873 N N . ALA A 1 496 ? 25.723 14.824 0.214 1.00 96.25 496 ALA A N 1
ATOM 3874 C CA . ALA A 1 496 ? 26.173 14.849 1.604 1.00 96.25 496 ALA A CA 1
ATOM 3875 C C . ALA A 1 496 ? 26.447 16.284 2.100 1.00 96.25 496 ALA A C 1
ATOM 3877 O O . ALA A 1 496 ? 26.003 16.659 3.188 1.00 96.25 496 ALA A O 1
ATOM 3878 N N . GLU A 1 497 ? 27.136 17.102 1.298 1.00 97.31 497 GLU A N 1
ATOM 3879 C CA . GLU A 1 497 ? 27.432 18.505 1.611 1.00 97.31 497 GLU A CA 1
ATOM 3880 C C . GLU A 1 497 ? 26.165 19.364 1.690 1.00 97.31 497 GLU A C 1
ATOM 3882 O O . GLU A 1 497 ? 26.034 20.181 2.605 1.00 97.31 497 GLU A O 1
ATOM 3887 N N . LEU A 1 498 ? 25.203 19.159 0.783 1.00 97.75 498 LEU A N 1
ATOM 3888 C CA . LEU A 1 498 ? 23.912 19.842 0.807 1.00 97.75 498 LEU A CA 1
ATOM 3889 C C . LEU A 1 498 ? 23.167 19.556 2.113 1.00 97.75 498 LEU A C 1
ATOM 3891 O O . LEU A 1 498 ? 22.739 20.499 2.777 1.00 97.75 498 LEU A O 1
ATOM 3895 N N . ILE A 1 499 ? 23.048 18.282 2.502 1.00 97.75 499 ILE A N 1
ATOM 3896 C CA . ILE A 1 499 ? 22.377 17.886 3.749 1.00 97.75 499 ILE A CA 1
ATOM 3897 C C . ILE A 1 499 ? 23.045 18.580 4.936 1.00 97.75 499 ILE A C 1
ATOM 3899 O O . ILE A 1 499 ? 22.367 19.268 5.697 1.00 97.75 499 ILE A O 1
ATOM 3903 N N . LYS A 1 500 ? 24.373 18.470 5.068 1.00 97.62 500 LYS A N 1
ATOM 3904 C CA . LYS A 1 500 ? 25.115 19.118 6.160 1.00 97.62 500 LYS A CA 1
ATOM 3905 C C . LYS A 1 500 ? 24.946 20.637 6.153 1.00 97.62 500 LYS A C 1
ATOM 3907 O O . LYS A 1 500 ? 24.755 21.232 7.208 1.00 97.62 500 LYS A O 1
ATOM 3912 N N . SER A 1 501 ? 24.954 21.268 4.981 1.00 98.19 501 SER A N 1
ATOM 3913 C CA . SER A 1 501 ? 24.753 22.715 4.845 1.00 98.19 501 SER A CA 1
ATOM 3914 C C . SER A 1 501 ? 23.369 23.154 5.320 1.00 98.19 501 SER A C 1
ATOM 3916 O O . SER A 1 501 ? 23.249 24.179 5.985 1.00 98.19 501 SER A O 1
ATOM 3918 N N . VAL A 1 502 ? 22.327 22.368 5.033 1.00 98.50 502 VAL A N 1
ATOM 3919 C CA . VAL A 1 502 ? 20.973 22.621 5.548 1.00 98.50 502 VAL A CA 1
ATOM 3920 C C . VAL A 1 502 ? 20.935 22.450 7.067 1.00 98.50 502 VAL A C 1
ATOM 3922 O O . VAL A 1 502 ? 20.411 23.317 7.761 1.00 98.50 502 VAL A O 1
ATOM 3925 N N . MET A 1 503 ? 21.553 21.392 7.608 1.00 98.44 503 MET A N 1
ATOM 3926 C CA . MET A 1 503 ? 21.668 21.200 9.063 1.00 98.44 503 MET A CA 1
ATOM 3927 C C . MET A 1 503 ? 22.374 22.386 9.738 1.00 98.44 503 MET A C 1
ATOM 3929 O O . MET A 1 503 ? 21.972 22.813 10.817 1.00 98.44 503 MET A O 1
ATOM 3933 N N . LEU A 1 504 ? 23.398 22.951 9.094 1.00 98.38 504 LEU A N 1
ATOM 3934 C CA . LEU A 1 504 ? 24.112 24.132 9.577 1.00 98.38 504 LEU A CA 1
ATOM 3935 C C . LEU A 1 504 ? 23.276 25.415 9.503 1.00 98.38 504 LEU A C 1
ATOM 3937 O O . LEU A 1 504 ? 23.384 26.249 10.398 1.00 98.38 504 LEU A O 1
ATOM 3941 N N . GLU A 1 505 ? 22.434 25.592 8.481 1.00 98.56 505 GLU A N 1
ATOM 3942 C CA . GLU A 1 505 ? 21.463 26.696 8.452 1.00 98.56 505 GLU A CA 1
ATOM 3943 C C . GLU A 1 505 ? 20.483 26.586 9.632 1.00 98.56 505 GLU A C 1
ATOM 3945 O O . GLU A 1 505 ? 20.291 27.565 10.351 1.00 98.56 505 GLU A O 1
ATOM 3950 N N . ILE A 1 506 ? 19.962 25.386 9.919 1.00 98.50 506 ILE A N 1
ATOM 3951 C CA . ILE A 1 506 ? 19.115 25.136 11.100 1.00 98.50 506 ILE A CA 1
ATOM 3952 C C . ILE A 1 506 ? 19.874 25.464 12.394 1.00 98.50 506 ILE A C 1
ATOM 3954 O O . ILE A 1 506 ? 19.331 26.130 13.274 1.00 98.50 506 ILE A O 1
ATOM 3958 N N . ALA A 1 507 ? 21.136 25.041 12.512 1.00 98.25 507 ALA A N 1
ATOM 3959 C CA . ALA A 1 507 ? 21.964 25.304 13.689 1.00 98.25 507 ALA A CA 1
ATOM 3960 C C . ALA A 1 507 ? 22.201 26.805 13.937 1.00 98.25 507 ALA A C 1
ATOM 3962 O O . ALA A 1 507 ? 22.168 27.253 15.084 1.00 98.25 507 ALA A O 1
ATOM 3963 N N . LYS A 1 508 ? 22.380 27.607 12.877 1.00 98.25 508 LYS A N 1
ATOM 3964 C CA . LYS A 1 508 ? 22.479 29.075 12.990 1.00 98.25 508 LYS A CA 1
ATOM 3965 C C . LYS A 1 508 ? 21.203 29.683 13.568 1.00 98.25 508 LYS A C 1
ATOM 3967 O O . LYS A 1 508 ? 21.281 30.545 14.441 1.00 98.25 508 LYS A O 1
ATOM 3972 N N . VAL A 1 509 ? 20.040 29.221 13.105 1.00 98.50 509 VAL A N 1
ATOM 3973 C CA . VAL A 1 509 ? 18.745 29.675 13.630 1.00 98.50 509 VAL A CA 1
ATOM 3974 C C . VAL A 1 509 ? 18.577 29.251 15.090 1.00 98.50 509 VAL A C 1
ATOM 3976 O O . VAL A 1 509 ? 18.205 30.070 15.926 1.00 98.50 509 VAL A O 1
ATOM 3979 N N . ALA A 1 510 ? 18.929 28.008 15.425 1.00 98.00 510 ALA A N 1
ATOM 3980 C CA . ALA A 1 510 ? 18.908 27.520 16.801 1.00 98.00 510 ALA A CA 1
ATOM 3981 C C . ALA A 1 510 ? 19.777 28.391 17.725 1.00 98.00 510 ALA A C 1
ATOM 3983 O O . ALA A 1 510 ? 19.357 28.728 18.829 1.00 98.00 510 ALA A O 1
ATOM 3984 N N . ALA A 1 511 ? 20.959 28.819 17.268 1.00 97.62 511 ALA A N 1
ATOM 3985 C CA . ALA A 1 511 ? 21.851 29.676 18.045 1.00 97.62 511 ALA A CA 1
ATOM 3986 C C . ALA A 1 511 ? 21.217 31.029 18.404 1.00 97.62 511 ALA A C 1
ATOM 3988 O O . ALA A 1 511 ? 21.225 31.407 19.576 1.00 97.62 511 ALA A O 1
ATOM 3989 N N . VAL A 1 512 ? 20.610 31.730 17.439 1.00 97.56 512 VAL A N 1
ATOM 3990 C CA . VAL A 1 512 ? 19.919 33.008 17.714 1.00 97.56 512 VAL A 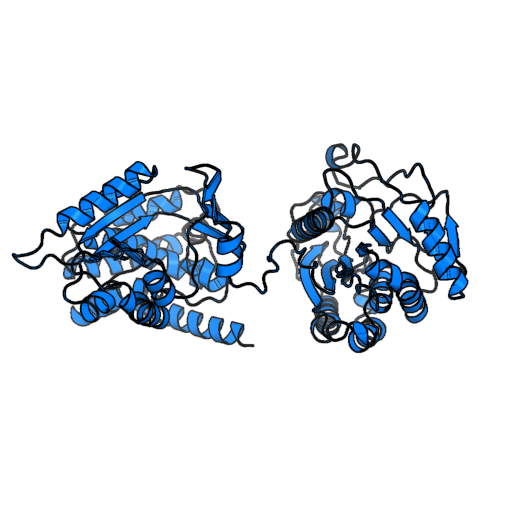CA 1
ATOM 3991 C C . VAL A 1 512 ? 18.611 32.828 18.490 1.00 97.56 512 VAL A C 1
ATOM 3993 O O . VAL A 1 512 ? 18.130 33.776 19.111 1.00 97.56 512 VAL A O 1
ATOM 3996 N N . ALA A 1 513 ? 18.050 31.616 18.479 1.00 95.81 513 ALA A N 1
ATOM 3997 C CA . ALA A 1 513 ? 16.901 31.222 19.289 1.00 95.81 513 ALA A CA 1
ATOM 3998 C C . ALA A 1 513 ? 17.272 30.842 20.737 1.00 95.81 513 ALA A C 1
ATOM 4000 O O . ALA A 1 513 ? 16.374 30.569 21.527 1.00 95.81 513 ALA A O 1
ATOM 4001 N N . GLY A 1 514 ? 18.564 30.827 21.096 1.00 96.56 514 GLY A N 1
ATOM 4002 C CA . GLY A 1 514 ? 19.044 30.473 22.440 1.00 96.56 514 GLY A CA 1
ATOM 4003 C C . GLY A 1 514 ? 19.397 28.993 22.640 1.00 96.56 514 GLY A C 1
ATOM 4004 O O . GLY A 1 514 ? 19.678 28.584 23.759 1.00 96.56 514 GLY A O 1
ATOM 4005 N N . TYR A 1 515 ? 19.434 28.202 21.566 1.00 97.06 515 TYR A N 1
ATOM 4006 C CA . TYR A 1 515 ? 19.657 26.748 21.568 1.00 97.06 515 TYR A CA 1
ATOM 4007 C C . TYR A 1 515 ? 20.962 26.328 20.869 1.00 97.06 515 TYR A C 1
ATOM 4009 O O . TYR A 1 515 ? 21.127 25.187 20.434 1.00 97.06 515 TYR A O 1
ATOM 4017 N N . GLY A 1 516 ? 21.921 27.249 20.741 1.00 95.81 516 GLY A N 1
ATOM 4018 C CA . GLY A 1 516 ? 23.194 26.988 20.057 1.00 95.81 516 GLY A CA 1
ATOM 4019 C C . GLY A 1 516 ? 24.059 25.918 20.732 1.00 95.81 516 GLY A C 1
ATOM 4020 O O . GLY A 1 516 ? 24.833 25.244 20.059 1.00 95.81 516 GLY A O 1
ATOM 4021 N N . HIS A 1 517 ? 23.905 25.716 22.044 1.00 96.06 517 HIS A N 1
ATOM 4022 C CA . HIS A 1 517 ? 24.649 24.711 22.813 1.00 96.06 517 HIS A CA 1
ATOM 4023 C C . HIS A 1 517 ? 24.240 23.272 22.493 1.00 96.06 517 HIS A C 1
ATOM 4025 O O . HIS A 1 517 ? 25.058 22.371 22.650 1.00 96.06 517 HIS A O 1
ATOM 4031 N N . VAL A 1 518 ? 23.011 23.048 22.016 1.00 95.50 518 VAL A N 1
ATOM 4032 C CA . VAL A 1 518 ? 22.558 21.722 21.559 1.00 95.50 518 VAL A CA 1
ATOM 4033 C C . VAL A 1 518 ? 22.697 21.540 20.051 1.00 95.50 518 VAL A C 1
ATOM 4035 O O . VAL A 1 518 ? 22.845 20.414 19.578 1.00 95.50 518 VAL A O 1
ATOM 4038 N N . ALA A 1 519 ? 22.733 22.636 19.292 1.00 95.38 519 ALA A N 1
ATOM 4039 C CA . ALA A 1 519 ? 22.902 22.639 17.843 1.00 95.38 519 ALA A CA 1
ATOM 4040 C C . ALA A 1 519 ? 24.359 22.883 17.406 1.00 95.38 519 ALA A C 1
ATOM 4042 O O . ALA A 1 519 ? 24.642 23.714 16.546 1.00 95.38 519 ALA A O 1
ATOM 4043 N N . THR A 1 520 ? 25.302 22.158 18.008 1.00 95.50 520 THR A N 1
ATOM 4044 C CA . THR A 1 520 ? 26.734 22.277 17.701 1.00 95.50 520 THR A CA 1
ATOM 4045 C C . THR A 1 520 ? 27.103 21.532 16.414 1.00 95.50 520 THR A C 1
ATOM 4047 O O . THR A 1 520 ? 26.371 20.660 15.938 1.00 95.50 520 THR A O 1
ATOM 4050 N N . MET A 1 521 ? 28.292 21.821 15.874 1.00 94.25 521 MET A N 1
ATOM 4051 C CA . MET A 1 521 ? 28.861 21.057 14.755 1.00 94.25 521 MET A CA 1
ATOM 4052 C C . MET A 1 521 ? 28.984 19.561 15.087 1.00 94.25 521 MET A C 1
ATOM 4054 O O . MET A 1 521 ? 28.732 18.711 14.238 1.00 94.25 521 MET A O 1
ATOM 4058 N N . GLU A 1 522 ? 29.315 19.229 16.337 1.00 95.12 522 GLU A N 1
ATOM 4059 C CA . GLU A 1 522 ? 29.368 17.843 16.804 1.00 95.12 522 GLU A CA 1
ATOM 4060 C C . GLU A 1 522 ? 27.988 17.175 16.742 1.00 95.12 522 GLU A C 1
ATOM 4062 O O . GLU A 1 522 ? 27.869 16.055 16.240 1.00 95.12 522 GLU A O 1
ATOM 4067 N N . THR A 1 523 ? 26.926 17.866 17.174 1.00 94.19 523 THR A N 1
ATOM 4068 C CA . THR A 1 523 ? 25.555 17.353 17.053 1.00 94.19 523 THR A CA 1
ATOM 4069 C C . THR A 1 523 ? 25.168 17.139 15.590 1.00 94.19 523 THR A C 1
ATOM 4071 O O . THR A 1 523 ? 24.566 16.112 15.270 1.00 94.19 523 THR A O 1
ATOM 4074 N N . VAL A 1 524 ? 25.531 18.064 14.693 1.00 95.31 524 VAL A N 1
ATOM 4075 C CA . VAL A 1 524 ? 25.292 17.928 13.245 1.00 95.31 524 VAL A CA 1
ATOM 4076 C C . VAL A 1 524 ? 25.971 16.673 12.700 1.00 95.31 524 VAL A C 1
ATOM 4078 O O . VAL A 1 524 ? 25.303 15.837 12.091 1.00 95.31 524 VAL A O 1
ATOM 4081 N N . GLU A 1 525 ? 27.264 16.492 12.970 1.00 94.94 525 GLU A N 1
ATOM 4082 C CA . GLU A 1 525 ? 28.012 15.315 12.518 1.00 94.94 525 GLU A CA 1
ATOM 4083 C C . GLU A 1 525 ? 27.442 14.020 13.101 1.00 94.94 525 GLU A C 1
ATOM 4085 O O . GLU A 1 525 ? 27.261 13.042 12.376 1.00 94.94 525 GLU A O 1
ATOM 4090 N N . LYS A 1 526 ? 27.065 14.016 14.383 1.00 93.38 526 LYS A N 1
ATOM 4091 C CA . LYS A 1 526 ? 26.444 12.855 15.029 1.00 93.38 526 LYS A CA 1
ATOM 4092 C C . LYS A 1 526 ? 25.110 12.490 14.381 1.00 93.38 526 LYS A C 1
ATOM 4094 O O . LYS A 1 526 ? 24.874 11.320 14.084 1.00 93.38 526 LYS A O 1
ATOM 4099 N N . GLN A 1 527 ? 24.231 13.465 14.153 1.00 91.62 527 GLN A N 1
ATOM 4100 C CA . GLN A 1 527 ? 22.930 13.230 13.521 1.00 91.62 527 GLN A CA 1
ATOM 4101 C C . GLN A 1 527 ? 23.077 12.780 12.061 1.00 91.62 527 GLN A C 1
ATOM 4103 O O . GLN A 1 527 ? 22.361 11.882 11.620 1.00 91.62 527 GLN A O 1
ATOM 4108 N N . PHE A 1 528 ? 24.044 13.337 11.331 1.00 93.38 528 PHE A N 1
ATOM 4109 C CA . PHE A 1 528 ? 24.369 12.911 9.973 1.00 93.38 528 PHE A CA 1
ATOM 4110 C C . PHE A 1 528 ? 24.907 11.469 9.945 1.00 93.38 528 PHE A C 1
ATOM 4112 O O . PHE A 1 528 ? 24.419 10.626 9.188 1.00 93.38 528 PHE A O 1
ATOM 4119 N N . ALA A 1 529 ? 25.858 11.149 10.828 1.00 92.06 529 ALA A N 1
ATOM 4120 C CA . ALA A 1 529 ? 26.481 9.831 10.925 1.00 92.06 529 ALA A CA 1
ATOM 4121 C C . ALA A 1 529 ? 25.472 8.716 11.238 1.00 92.06 529 ALA A C 1
ATOM 4123 O O . ALA A 1 529 ? 25.611 7.611 10.719 1.00 92.06 529 ALA A O 1
ATOM 4124 N N . ARG A 1 530 ? 24.411 9.003 12.008 1.00 87.69 530 ARG A N 1
ATOM 4125 C CA . ARG A 1 530 ? 23.324 8.037 12.271 1.00 87.69 530 ARG A CA 1
ATOM 4126 C C . ARG A 1 530 ? 22.646 7.519 11.007 1.00 87.69 530 ARG A C 1
ATOM 4128 O O . ARG A 1 530 ? 22.125 6.411 11.034 1.00 87.69 530 ARG A O 1
ATOM 4135 N N . SER A 1 531 ? 22.612 8.314 9.940 1.00 86.56 531 SER A N 1
ATOM 4136 C CA . SER A 1 531 ? 22.037 7.892 8.657 1.00 86.56 531 SER A CA 1
ATOM 4137 C C . SER A 1 531 ? 23.058 7.103 7.835 1.00 86.56 531 SER A C 1
ATOM 4139 O O . SER A 1 531 ? 22.707 6.132 7.176 1.00 86.56 531 SER A O 1
ATOM 4141 N N . VAL A 1 532 ? 24.342 7.465 7.940 1.00 88.00 532 VAL A N 1
ATOM 4142 C CA . VAL A 1 532 ? 25.480 6.792 7.286 1.00 88.00 532 VAL A CA 1
ATOM 4143 C C . VAL A 1 532 ? 25.701 5.366 7.802 1.00 88.00 532 VAL A C 1
ATOM 4145 O O . VAL A 1 532 ? 26.095 4.489 7.038 1.00 88.00 532 VAL A O 1
ATOM 4148 N N . THR A 1 533 ? 25.448 5.107 9.084 1.00 87.31 533 THR A N 1
ATOM 4149 C CA . THR A 1 533 ? 25.651 3.778 9.684 1.00 87.31 533 THR A CA 1
ATOM 4150 C C . THR A 1 533 ? 24.511 2.795 9.414 1.00 87.31 533 THR A C 1
ATOM 4152 O O . THR A 1 533 ? 24.606 1.632 9.806 1.00 87.31 533 THR A O 1
ATOM 4155 N N . ARG A 1 534 ? 23.430 3.231 8.755 1.00 85.25 534 ARG A N 1
ATOM 4156 C CA . ARG A 1 534 ? 22.293 2.366 8.417 1.00 85.25 534 ARG A CA 1
ATOM 4157 C C . ARG A 1 534 ? 22.651 1.423 7.263 1.00 85.25 534 ARG A C 1
ATOM 4159 O O . ARG A 1 534 ? 23.377 1.829 6.351 1.00 85.25 534 ARG A O 1
ATOM 4166 N N . PRO A 1 535 ? 22.114 0.189 7.248 1.00 85.81 535 PRO A N 1
ATOM 4167 C CA . PRO A 1 535 ? 22.200 -0.675 6.076 1.00 85.81 535 PRO A CA 1
ATOM 4168 C C . PRO A 1 535 ? 21.611 0.015 4.840 1.00 85.81 535 PRO A C 1
ATOM 4170 O O . PRO A 1 535 ? 20.556 0.642 4.927 1.00 85.81 535 PRO A O 1
ATOM 4173 N N . TYR A 1 536 ? 22.265 -0.116 3.684 1.00 88.81 536 TYR A N 1
ATOM 4174 C CA . TYR A 1 536 ? 21.738 0.383 2.409 1.00 88.81 536 TYR A CA 1
ATOM 4175 C C . TYR A 1 536 ? 20.398 -0.306 2.062 1.00 88.81 536 TYR A C 1
ATOM 4177 O O . TYR A 1 536 ? 20.280 -1.511 2.298 1.00 88.81 536 TYR A O 1
ATOM 4185 N N . PRO A 1 537 ? 19.390 0.390 1.486 1.00 89.88 537 PRO A N 1
ATOM 4186 C CA . PRO A 1 537 ? 19.368 1.795 1.037 1.00 89.88 537 PRO A CA 1
ATOM 4187 C C . PRO A 1 537 ? 19.065 2.828 2.133 1.00 89.88 537 PRO A C 1
ATOM 4189 O O . PRO A 1 537 ? 18.858 4.001 1.829 1.00 89.88 537 PRO A O 1
ATOM 4192 N N . GLY A 1 538 ? 19.032 2.418 3.399 1.00 88.25 538 GLY A N 1
ATOM 4193 C CA . GLY A 1 538 ? 18.611 3.250 4.519 1.00 88.25 538 GLY A CA 1
ATOM 4194 C C . GLY A 1 538 ? 17.103 3.204 4.754 1.00 88.25 538 GLY A C 1
ATOM 4195 O O . GLY A 1 538 ? 16.389 2.315 4.269 1.00 88.25 538 GLY A O 1
ATOM 4196 N N . VAL A 1 539 ? 16.616 4.177 5.513 1.00 85.44 539 VAL A N 1
ATOM 4197 C CA . VAL A 1 539 ? 15.227 4.297 5.958 1.00 85.44 539 VAL A CA 1
ATOM 4198 C C . VAL A 1 539 ? 14.492 5.319 5.104 1.00 85.44 539 VAL A C 1
ATOM 4200 O O . VAL A 1 539 ? 15.053 6.320 4.665 1.00 85.44 539 VAL A O 1
ATOM 4203 N N . GLN A 1 540 ? 13.206 5.058 4.886 1.00 89.75 540 GLN A N 1
ATOM 4204 C CA . GLN A 1 540 ? 12.261 6.013 4.321 1.00 89.75 540 GLN A CA 1
ATOM 4205 C C . GLN A 1 540 ? 11.779 6.965 5.428 1.00 89.75 540 GLN A C 1
ATOM 4207 O O . GLN A 1 540 ? 11.056 6.517 6.322 1.00 89.75 540 GLN A O 1
ATOM 4212 N N . PRO A 1 541 ? 12.145 8.261 5.412 1.00 90.94 541 PRO A N 1
ATOM 4213 C CA . PRO A 1 541 ? 11.694 9.190 6.444 1.00 90.94 541 PRO A CA 1
ATOM 4214 C C . PRO A 1 541 ? 10.190 9.475 6.350 1.00 90.94 541 PRO A C 1
ATOM 4216 O O . PRO A 1 541 ? 9.594 9.345 5.280 1.00 90.94 541 PRO A O 1
ATOM 4219 N N . SER A 1 542 ? 9.574 9.924 7.449 1.00 90.62 542 SER A N 1
ATOM 4220 C CA . SER A 1 542 ? 8.114 10.121 7.533 1.00 90.62 542 SER A CA 1
ATOM 4221 C C . SER A 1 542 ? 7.557 11.053 6.454 1.00 90.62 542 SER A C 1
ATOM 4223 O O . SER A 1 542 ? 6.553 10.736 5.832 1.00 90.62 542 SER A O 1
ATOM 4225 N N . MET A 1 543 ? 8.243 12.160 6.161 1.00 94.44 543 MET A N 1
ATOM 4226 C CA . MET A 1 543 ? 7.812 13.100 5.119 1.00 94.44 543 MET A CA 1
ATOM 4227 C C . MET A 1 543 ? 7.844 12.472 3.714 1.00 94.44 543 MET A C 1
ATOM 4229 O O . MET A 1 543 ? 6.966 12.737 2.903 1.00 94.44 543 MET A O 1
ATOM 4233 N N . MET A 1 544 ? 8.816 11.595 3.433 1.00 94.25 544 MET A N 1
ATOM 4234 C CA . MET A 1 544 ? 8.853 10.833 2.179 1.00 94.25 544 MET A CA 1
ATOM 4235 C C . MET A 1 544 ? 7.721 9.804 2.127 1.00 94.25 544 MET A C 1
ATOM 4237 O O . MET A 1 544 ? 7.100 9.639 1.083 1.00 94.25 544 MET A O 1
ATOM 4241 N N . ALA A 1 545 ? 7.430 9.130 3.245 1.00 87.19 545 ALA A N 1
ATOM 4242 C CA . ALA A 1 545 ? 6.300 8.206 3.329 1.00 87.19 545 ALA A CA 1
ATOM 4243 C C . ALA A 1 545 ? 4.967 8.913 3.043 1.00 87.19 545 ALA A C 1
ATOM 4245 O O . ALA A 1 545 ? 4.141 8.388 2.302 1.00 87.19 545 ALA A O 1
ATOM 4246 N N . ASP A 1 546 ? 4.799 10.125 3.570 1.00 90.38 546 ASP A N 1
ATOM 4247 C CA . ASP A 1 546 ? 3.631 10.964 3.319 1.00 90.38 546 ASP A CA 1
ATOM 4248 C C . ASP A 1 546 ? 3.509 11.355 1.850 1.00 90.38 546 ASP A C 1
ATOM 4250 O O . ASP A 1 546 ? 2.437 11.191 1.268 1.00 90.38 546 ASP A O 1
ATOM 4254 N N . ALA A 1 547 ? 4.615 11.790 1.239 1.00 91.19 547 ALA A N 1
ATOM 4255 C CA . ALA A 1 547 ? 4.651 12.134 -0.176 1.00 91.19 547 ALA A CA 1
ATOM 4256 C C . ALA A 1 547 ? 4.268 10.940 -1.069 1.00 91.19 547 ALA A C 1
ATOM 4258 O O . ALA A 1 547 ? 3.456 11.080 -1.980 1.00 91.19 547 ALA A O 1
ATOM 4259 N N . LEU A 1 548 ? 4.805 9.747 -0.786 1.00 85.12 548 LEU A N 1
ATOM 4260 C CA . LEU A 1 548 ? 4.487 8.523 -1.533 1.00 85.12 548 LEU A CA 1
ATOM 4261 C C . LEU A 1 548 ? 3.035 8.065 -1.337 1.00 85.12 548 LEU A C 1
ATOM 4263 O O . LEU A 1 548 ? 2.455 7.477 -2.242 1.00 85.12 548 LEU A O 1
ATOM 4267 N N . ALA A 1 549 ? 2.445 8.339 -0.173 1.00 82.88 549 ALA A N 1
ATOM 4268 C CA . ALA A 1 549 ? 1.058 8.005 0.146 1.00 82.88 549 ALA A CA 1
ATOM 4269 C C . ALA A 1 549 ? 0.055 9.119 -0.223 1.00 82.88 549 ALA A C 1
ATOM 4271 O O . ALA A 1 549 ? -1.108 9.059 0.198 1.00 82.88 549 ALA A O 1
ATOM 4272 N N . LEU A 1 550 ? 0.500 10.153 -0.950 1.00 89.38 550 LEU A N 1
ATOM 4273 C CA . LEU A 1 550 ? -0.282 11.341 -1.313 1.00 89.38 550 LEU A CA 1
ATOM 4274 C C . LEU A 1 550 ? -0.955 12.017 -0.098 1.00 89.38 550 LEU A C 1
ATOM 4276 O O . LEU A 1 550 ? -2.059 12.560 -0.179 1.00 89.38 550 LEU A O 1
ATOM 4280 N N . GLN A 1 551 ? -0.328 11.958 1.075 1.00 87.00 551 GLN A N 1
ATOM 4281 C CA . GLN A 1 551 ? -0.828 12.598 2.292 1.00 87.00 551 GLN A CA 1
ATOM 4282 C C . GLN A 1 551 ? -0.198 13.974 2.476 1.00 87.00 551 GLN A C 1
ATOM 4284 O O . GLN A 1 551 ? 0.925 14.212 2.042 1.00 87.00 551 GLN A O 1
ATOM 4289 N N . HIS A 1 552 ? -0.900 14.849 3.199 1.00 91.88 552 HIS A N 1
ATOM 4290 C CA . HIS A 1 552 ? -0.313 16.107 3.641 1.00 91.88 552 HIS A CA 1
ATOM 4291 C C . HIS A 1 552 ? 0.932 15.864 4.502 1.00 91.88 552 HIS A C 1
ATOM 4293 O O . HIS A 1 552 ? 0.892 15.094 5.473 1.00 91.88 552 HIS A O 1
ATOM 4299 N N . MET A 1 553 ? 2.006 16.567 4.157 1.00 93.88 553 MET A N 1
ATOM 4300 C CA . MET A 1 553 ? 3.287 16.563 4.856 1.00 93.88 553 MET A CA 1
ATOM 4301 C C . MET A 1 553 ? 3.337 17.618 5.975 1.00 93.88 553 MET A C 1
ATOM 4303 O O . MET A 1 553 ? 2.743 18.693 5.889 1.00 93.88 553 MET A O 1
ATOM 4307 N N . GLU A 1 554 ? 4.133 17.364 7.018 1.00 94.56 554 GLU A N 1
ATOM 4308 C CA . GLU A 1 554 ? 4.363 18.284 8.150 1.00 94.56 554 GLU A CA 1
ATOM 4309 C C . GLU A 1 554 ? 5.332 19.440 7.802 1.00 94.56 554 GLU A C 1
ATOM 4311 O O . GLU A 1 554 ? 6.224 19.778 8.581 1.00 94.56 554 GLU A O 1
ATOM 4316 N N . VAL A 1 555 ? 5.188 20.051 6.617 1.00 95.06 555 VAL A N 1
ATOM 4317 C CA . VAL A 1 555 ? 6.116 21.080 6.098 1.00 95.06 555 VAL A CA 1
ATOM 4318 C C . VAL A 1 555 ? 6.218 22.273 7.053 1.00 95.06 555 VAL A C 1
ATOM 4320 O O . VAL A 1 555 ? 7.319 22.713 7.381 1.00 95.06 555 VAL A O 1
ATOM 4323 N N . GLN A 1 556 ? 5.080 22.766 7.554 1.00 93.44 556 GLN A N 1
ATOM 4324 C CA . GLN A 1 556 ? 5.046 23.917 8.465 1.00 93.44 556 GLN A CA 1
ATOM 4325 C C . GLN A 1 556 ? 5.659 23.606 9.833 1.00 93.44 556 GLN A C 1
ATOM 4327 O O . GLN A 1 556 ? 6.488 24.372 10.310 1.00 93.44 556 GLN A O 1
ATOM 4332 N N . ALA A 1 557 ? 5.316 22.473 10.447 1.00 93.94 557 ALA A N 1
ATOM 4333 C CA . ALA A 1 557 ? 5.859 22.128 11.759 1.00 93.94 557 ALA A CA 1
ATOM 4334 C C . ALA A 1 557 ? 7.362 21.813 11.709 1.00 93.94 557 ALA A C 1
ATOM 4336 O O . ALA A 1 557 ? 8.085 22.113 12.658 1.00 93.94 557 ALA A O 1
ATOM 4337 N N . ILE A 1 558 ? 7.853 21.207 10.621 1.00 96.50 558 ILE A N 1
ATOM 4338 C CA . ILE A 1 558 ? 9.266 20.820 10.518 1.00 96.50 558 ILE A CA 1
ATOM 4339 C C . ILE A 1 558 ? 10.162 21.985 10.076 1.00 96.50 558 ILE A C 1
ATOM 4341 O O . ILE A 1 558 ? 11.265 22.122 10.602 1.00 96.50 558 ILE A O 1
ATOM 4345 N N . LEU A 1 559 ? 9.716 22.814 9.127 1.00 97.06 559 LEU A N 1
ATOM 4346 C CA . LEU A 1 559 ? 10.532 23.893 8.553 1.00 97.06 559 LEU A CA 1
ATOM 4347 C C . LEU A 1 559 ? 9.996 25.296 8.839 1.00 97.06 559 LEU A C 1
ATOM 4349 O O . LEU A 1 559 ? 10.788 26.219 9.011 1.00 97.06 559 LEU A O 1
ATOM 4353 N N . GLY A 1 560 ? 8.674 25.463 8.877 1.00 94.25 560 GLY A N 1
ATOM 4354 C CA . GLY A 1 560 ? 8.022 26.773 8.960 1.00 94.25 560 GLY A CA 1
ATOM 4355 C C . GLY A 1 560 ? 8.457 27.577 10.181 1.00 94.25 560 GLY A C 1
ATOM 4356 O O . GLY A 1 560 ? 8.830 28.736 10.043 1.00 94.25 560 GLY A O 1
ATOM 4357 N N . GLU A 1 561 ? 8.521 26.940 11.351 1.00 92.19 561 GLU A N 1
ATOM 4358 C CA . GLU A 1 561 ? 8.954 27.605 12.584 1.00 92.19 561 GLU A CA 1
ATOM 4359 C C . GLU A 1 561 ? 10.413 28.084 12.522 1.00 92.19 561 GLU A C 1
ATOM 4361 O O . GLU A 1 561 ? 10.731 29.209 12.902 1.00 92.19 561 GLU A O 1
ATOM 4366 N N . VAL A 1 562 ? 11.311 27.251 11.986 1.00 97.06 562 VAL A N 1
ATOM 4367 C CA . VAL A 1 562 ? 12.726 27.614 11.804 1.00 97.06 562 VAL A CA 1
ATOM 4368 C C . VAL A 1 562 ? 12.840 28.816 10.863 1.00 97.06 562 VAL A C 1
ATOM 4370 O O . VAL A 1 562 ? 13.608 29.740 11.120 1.00 97.06 562 VAL A O 1
ATOM 4373 N N . ILE A 1 563 ? 12.048 28.832 9.790 1.00 97.12 563 ILE A N 1
ATOM 4374 C CA . ILE A 1 563 ? 12.031 29.925 8.813 1.00 97.12 563 ILE A CA 1
ATOM 4375 C C . ILE A 1 563 ? 11.485 31.209 9.424 1.00 97.12 563 ILE A C 1
ATOM 4377 O O . ILE A 1 563 ? 12.068 32.270 9.209 1.00 97.12 563 ILE A O 1
ATOM 4381 N N . GLN A 1 564 ? 10.414 31.123 10.212 1.00 96.50 564 GLN A N 1
ATOM 4382 C CA . GLN A 1 564 ? 9.846 32.279 10.894 1.00 96.50 564 GLN A CA 1
ATOM 4383 C C . GLN A 1 564 ? 10.871 32.917 11.841 1.00 96.50 564 GLN A C 1
ATOM 4385 O O . GLN A 1 564 ? 11.128 34.116 11.750 1.00 96.50 564 GLN 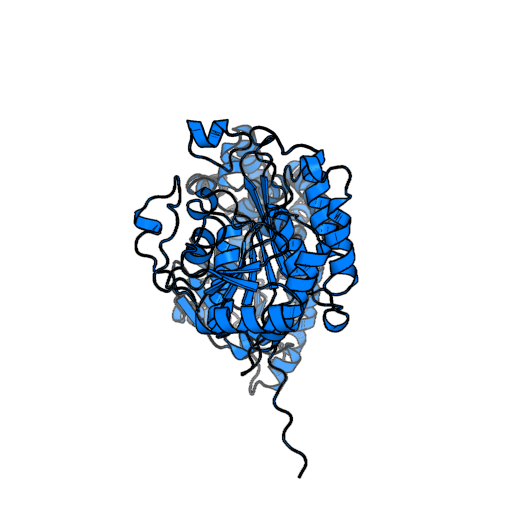A O 1
ATOM 4390 N N . ILE A 1 565 ? 11.527 32.116 12.686 1.00 96.94 565 ILE A N 1
ATOM 4391 C CA . ILE A 1 565 ? 12.564 32.615 13.601 1.00 96.94 565 ILE A CA 1
ATOM 4392 C C . ILE A 1 565 ? 13.722 33.243 12.815 1.00 96.94 565 ILE A C 1
ATOM 4394 O O . ILE A 1 565 ? 14.221 34.305 13.188 1.00 96.94 565 ILE A O 1
ATOM 4398 N N . ALA A 1 566 ? 14.148 32.619 11.713 1.00 97.94 566 ALA A N 1
ATOM 4399 C CA . ALA A 1 566 ? 15.203 33.166 10.867 1.00 97.94 566 ALA A CA 1
ATOM 4400 C C . ALA A 1 566 ? 14.823 34.531 10.278 1.00 97.94 566 ALA A C 1
ATOM 4402 O O . ALA A 1 566 ? 15.651 35.438 10.272 1.00 97.94 566 ALA A O 1
ATOM 4403 N N . GLN A 1 567 ? 13.575 34.707 9.836 1.00 96.88 567 GLN A N 1
ATOM 4404 C CA . GLN A 1 567 ? 13.072 35.984 9.327 1.00 96.88 567 GLN A CA 1
ATOM 4405 C C . GLN A 1 567 ? 13.023 37.053 10.426 1.00 96.88 567 GLN A C 1
ATOM 4407 O O . GLN A 1 567 ? 13.538 38.154 10.233 1.00 96.88 567 GLN A O 1
ATOM 4412 N N . GLU A 1 568 ? 12.472 36.723 11.597 1.00 97.00 568 GLU A N 1
ATOM 4413 C CA . GLU A 1 568 ? 12.380 37.636 12.746 1.00 97.00 568 GLU A CA 1
ATOM 4414 C C . GLU A 1 568 ? 13.758 38.080 13.257 1.00 97.00 568 GLU A C 1
ATOM 4416 O O . GLU A 1 568 ? 13.937 39.223 13.679 1.00 97.00 568 GLU A O 1
ATOM 4421 N N . LYS A 1 569 ? 14.746 37.179 13.215 1.00 97.12 569 LYS A N 1
ATOM 4422 C CA . LYS A 1 569 ? 16.125 37.421 13.666 1.00 97.12 569 LYS A CA 1
ATOM 4423 C C . LYS A 1 569 ? 17.088 37.809 12.542 1.00 97.12 569 LYS A C 1
ATOM 4425 O O . LYS A 1 569 ? 18.272 37.978 12.817 1.00 97.12 569 LYS A O 1
ATOM 4430 N N . GLN A 1 570 ? 16.594 37.963 11.313 1.00 96.81 570 GLN A N 1
ATOM 4431 C CA . GLN A 1 570 ? 17.377 38.346 10.132 1.00 96.81 570 GLN A CA 1
ATOM 4432 C C . GLN A 1 570 ? 18.582 37.419 9.862 1.00 96.81 570 GLN A C 1
ATOM 4434 O O . GLN A 1 570 ? 19.679 37.873 9.543 1.00 96.81 570 GLN A O 1
ATOM 4439 N N . VAL A 1 571 ? 18.385 36.103 9.994 1.00 97.94 571 VAL A N 1
ATOM 4440 C CA . VAL A 1 571 ? 19.394 35.075 9.692 1.00 97.94 571 VAL A CA 1
ATOM 4441 C C . VAL A 1 571 ? 19.224 34.572 8.262 1.00 97.94 571 VAL A C 1
ATOM 4443 O O . VAL A 1 571 ? 18.142 34.142 7.865 1.00 97.94 571 VAL A O 1
ATOM 4446 N N . GLU A 1 572 ? 20.308 34.565 7.488 1.00 97.94 572 GLU A N 1
ATOM 4447 C CA . GLU A 1 572 ? 20.296 34.030 6.125 1.00 97.94 572 GLU A CA 1
ATOM 4448 C C . GLU A 1 572 ? 20.233 32.496 6.103 1.00 97.94 572 GLU A C 1
ATOM 4450 O O . GLU A 1 572 ? 21.119 31.808 6.620 1.00 97.94 572 GLU A O 1
ATOM 4455 N N . ILE A 1 573 ? 19.196 31.971 5.446 1.00 98.19 573 ILE A N 1
ATOM 4456 C CA . ILE A 1 573 ? 18.903 30.533 5.335 1.00 98.19 573 ILE A CA 1
ATOM 4457 C C . ILE A 1 573 ? 18.449 30.119 3.913 1.00 98.19 573 ILE A C 1
ATOM 4459 O O . ILE A 1 573 ? 17.350 29.591 3.719 1.00 98.19 573 ILE A O 1
ATOM 4463 N N . PRO A 1 574 ? 19.241 30.407 2.864 1.00 98.12 574 PRO A N 1
ATOM 4464 C CA . PRO A 1 574 ? 18.805 30.240 1.476 1.00 98.12 574 PRO A CA 1
ATOM 4465 C C . PRO A 1 574 ? 18.417 28.800 1.097 1.00 98.12 574 PRO A C 1
ATOM 4467 O O . PRO A 1 574 ? 17.494 28.617 0.294 1.00 98.12 574 PRO A O 1
ATOM 4470 N N . ARG A 1 575 ? 19.067 27.766 1.654 1.00 98.44 575 ARG A N 1
ATOM 4471 C CA . ARG A 1 575 ? 18.712 26.368 1.340 1.00 98.44 575 ARG A CA 1
ATOM 4472 C C . ARG A 1 575 ? 17.408 25.972 2.011 1.00 98.44 575 ARG A C 1
ATOM 4474 O O . ARG A 1 575 ? 16.569 25.371 1.346 1.00 98.44 575 ARG A O 1
ATOM 4481 N N . LEU A 1 576 ? 17.205 26.338 3.276 1.00 97.94 576 LEU A N 1
ATOM 4482 C CA . LEU A 1 576 ? 15.936 26.090 3.967 1.00 97.94 576 LEU A CA 1
ATOM 4483 C C . LEU A 1 576 ? 14.768 26.782 3.264 1.00 97.94 576 LEU A C 1
ATOM 4485 O O . LEU A 1 576 ? 13.750 26.138 3.023 1.00 97.94 576 LEU A O 1
ATOM 4489 N N . THR A 1 577 ? 14.933 28.046 2.859 1.00 97.94 577 THR A N 1
ATOM 4490 C CA . THR A 1 577 ? 13.915 28.770 2.080 1.00 97.94 577 THR A CA 1
ATOM 4491 C C . THR A 1 577 ? 13.587 28.040 0.778 1.00 97.94 577 THR A C 1
ATOM 4493 O O . THR A 1 577 ? 12.417 27.865 0.444 1.00 97.94 577 THR A O 1
ATOM 4496 N N . THR A 1 578 ? 14.607 27.551 0.066 1.00 98.44 578 THR A N 1
ATOM 4497 C CA . THR A 1 578 ? 14.419 26.778 -1.173 1.00 98.44 578 THR A CA 1
ATOM 4498 C C . THR A 1 578 ? 13.645 25.484 -0.914 1.00 98.44 578 THR A C 1
ATOM 4500 O O . THR A 1 578 ? 12.648 25.216 -1.583 1.00 98.44 578 THR A O 1
ATOM 4503 N N . LEU A 1 579 ? 14.067 24.691 0.077 1.00 98.19 579 LEU A N 1
ATOM 4504 C CA . LEU A 1 579 ? 13.417 23.425 0.422 1.00 98.19 579 LEU A CA 1
ATOM 4505 C C . LEU A 1 579 ? 11.966 23.624 0.851 1.00 98.19 579 LEU A C 1
ATOM 4507 O O . LEU A 1 579 ? 11.105 22.842 0.462 1.00 98.19 579 LEU A O 1
ATOM 4511 N N . PHE A 1 580 ? 11.689 24.674 1.617 1.00 97.81 580 PHE A N 1
ATOM 4512 C CA . PHE A 1 580 ? 10.344 24.988 2.076 1.00 97.81 580 PHE A CA 1
ATOM 4513 C C . PHE A 1 580 ? 9.393 25.291 0.924 1.00 97.81 580 PHE A C 1
ATOM 4515 O O . PHE A 1 580 ? 8.331 24.678 0.843 1.00 97.81 580 PHE A O 1
ATOM 4522 N N . VAL A 1 581 ? 9.796 26.163 -0.004 1.00 97.62 581 VAL A N 1
ATOM 4523 C CA . VAL A 1 581 ? 8.972 26.508 -1.172 1.00 97.62 581 VAL A CA 1
ATOM 4524 C C . VAL A 1 581 ? 8.737 25.281 -2.056 1.00 97.62 581 VAL A C 1
ATOM 4526 O O . VAL A 1 581 ? 7.602 25.020 -2.456 1.00 97.62 581 VAL A O 1
ATOM 4529 N N . LEU A 1 582 ? 9.783 24.491 -2.327 1.00 98.31 582 LEU A N 1
ATOM 4530 C CA . LEU A 1 582 ? 9.658 23.279 -3.142 1.00 98.31 582 LEU A CA 1
ATOM 4531 C C . LEU A 1 582 ? 8.752 22.232 -2.487 1.00 98.31 582 LEU A C 1
ATOM 4533 O O . LEU A 1 582 ? 7.934 21.623 -3.171 1.00 98.31 582 LEU A O 1
ATOM 4537 N N . LEU A 1 583 ? 8.854 22.044 -1.170 1.00 97.12 583 LEU A N 1
ATOM 4538 C CA . LEU A 1 583 ? 7.989 21.122 -0.438 1.00 97.12 583 LEU A CA 1
ATOM 4539 C C . LEU A 1 583 ? 6.538 21.581 -0.390 1.00 97.12 583 LEU A C 1
ATOM 4541 O O . LEU A 1 583 ? 5.653 20.743 -0.515 1.00 97.12 583 LEU A O 1
ATOM 4545 N N . GLN A 1 584 ? 6.275 22.879 -0.219 1.00 95.00 584 GLN A N 1
ATOM 4546 C CA . GLN A 1 584 ? 4.910 23.402 -0.308 1.00 95.00 584 GLN A CA 1
ATOM 4547 C C . GLN A 1 584 ? 4.323 23.150 -1.700 1.00 95.00 584 GLN A C 1
ATOM 4549 O O . GLN A 1 584 ? 3.186 22.697 -1.809 1.00 95.00 584 GLN A O 1
ATOM 4554 N N . GLY A 1 585 ? 5.107 23.397 -2.755 1.00 96.12 585 GLY A N 1
ATOM 4555 C CA . GLY A 1 585 ? 4.708 23.098 -4.129 1.00 96.12 585 GLY A CA 1
ATOM 4556 C C . GLY A 1 585 ? 4.421 21.611 -4.345 1.00 96.12 585 GLY A C 1
ATOM 4557 O O . GLY A 1 585 ? 3.386 21.267 -4.914 1.00 96.12 585 GLY A O 1
ATOM 4558 N N . LEU A 1 586 ? 5.294 20.732 -3.840 1.00 95.31 586 LEU A N 1
ATOM 4559 C CA . LEU A 1 586 ? 5.099 19.284 -3.894 1.00 95.31 586 LEU A CA 1
ATOM 4560 C C . LEU A 1 586 ? 3.841 18.852 -3.125 1.00 95.31 586 LEU A C 1
ATOM 4562 O O . LEU A 1 586 ? 3.041 18.106 -3.675 1.00 95.31 586 LEU A O 1
ATOM 4566 N N . ASP A 1 587 ? 3.631 19.332 -1.895 1.00 92.06 587 ASP A N 1
ATOM 4567 C CA . ASP A 1 587 ? 2.450 18.986 -1.087 1.00 92.06 587 ASP A CA 1
ATOM 4568 C C . ASP A 1 587 ? 1.157 19.347 -1.827 1.00 92.06 587 ASP A C 1
ATOM 4570 O O . ASP A 1 587 ? 0.265 18.512 -1.966 1.00 92.06 587 ASP A O 1
ATOM 4574 N N . VAL A 1 588 ? 1.090 20.560 -2.392 1.00 92.00 588 VAL A N 1
ATOM 4575 C CA . VAL A 1 588 ? -0.052 21.017 -3.196 1.00 92.00 588 VAL A CA 1
ATOM 4576 C C . VAL A 1 588 ? -0.264 20.126 -4.420 1.00 92.00 588 VAL A C 1
ATOM 4578 O O . VAL A 1 588 ? -1.394 19.702 -4.664 1.00 92.00 588 VAL A O 1
ATOM 4581 N N . ALA A 1 589 ? 0.798 19.819 -5.169 1.00 92.12 589 ALA A N 1
ATOM 4582 C CA . ALA A 1 589 ? 0.710 18.982 -6.363 1.00 92.12 589 ALA A CA 1
ATOM 4583 C C . ALA A 1 589 ? 0.182 17.575 -6.038 1.00 92.12 589 ALA A C 1
ATOM 4585 O O . ALA A 1 589 ? -0.751 17.109 -6.688 1.00 92.12 589 ALA A O 1
ATOM 4586 N N . LEU A 1 590 ? 0.697 16.937 -4.982 1.00 88.81 590 LEU A N 1
ATOM 4587 C CA . LEU A 1 590 ? 0.258 15.601 -4.561 1.00 88.81 590 LEU A CA 1
ATOM 4588 C C . LEU A 1 590 ? -1.199 15.594 -4.077 1.00 88.81 590 LEU A C 1
ATOM 4590 O O . LEU A 1 590 ? -1.928 14.631 -4.304 1.00 88.81 590 LEU A O 1
ATOM 4594 N N . GLN A 1 591 ? -1.662 16.673 -3.437 1.00 84.62 591 GLN A N 1
ATOM 4595 C CA . GLN A 1 591 ? -3.073 16.789 -3.062 1.00 84.62 591 GLN A CA 1
ATOM 4596 C C . GLN A 1 591 ? -4.003 17.027 -4.256 1.00 84.62 591 GLN A C 1
ATOM 4598 O O . GLN A 1 591 ? -5.182 16.679 -4.178 1.00 84.62 591 GLN A O 1
ATOM 4603 N N . MET A 1 592 ? -3.514 17.636 -5.339 1.00 83.19 592 MET A N 1
ATOM 4604 C CA . MET A 1 592 ? -4.264 17.726 -6.594 1.00 83.19 592 MET A CA 1
ATOM 4605 C C . MET A 1 592 ? -4.333 16.362 -7.280 1.00 83.19 592 MET A C 1
ATOM 4607 O O . MET A 1 592 ? -5.416 15.964 -7.695 1.00 83.19 592 MET A O 1
ATOM 4611 N N . GLU A 1 593 ? -3.218 15.630 -7.319 1.00 82.75 593 GLU A N 1
ATOM 4612 C CA . GLU A 1 593 ? -3.143 14.266 -7.859 1.00 82.75 593 GLU A CA 1
ATOM 4613 C C . GLU A 1 593 ? -4.097 13.315 -7.130 1.00 82.75 593 GLU A C 1
ATOM 4615 O O . GLU A 1 593 ? -4.829 12.582 -7.771 1.00 82.75 593 GLU A O 1
ATOM 4620 N N . LYS A 1 594 ? -4.197 13.399 -5.798 1.00 70.56 594 LYS A N 1
ATOM 4621 C CA . LYS A 1 594 ? -5.142 12.592 -5.004 1.00 70.56 594 LYS A CA 1
ATOM 4622 C C . LYS A 1 594 ? -6.626 12.856 -5.305 1.00 70.56 594 LYS A C 1
ATOM 4624 O O . LYS A 1 594 ? -7.476 12.056 -4.919 1.00 70.56 594 LYS A O 1
ATOM 4629 N N . LYS A 1 595 ? -6.958 14.018 -5.876 1.00 62.03 595 LYS A N 1
ATOM 4630 C CA . LYS A 1 595 ? -8.341 14.415 -6.192 1.00 62.03 595 LYS A CA 1
ATOM 4631 C C . LYS A 1 595 ? -8.749 14.082 -7.629 1.00 62.03 595 LYS A C 1
ATOM 4633 O O . LYS A 1 595 ? -9.950 14.116 -7.898 1.00 62.03 595 LYS A O 1
ATOM 4638 N N . GLY A 1 596 ? -7.782 13.862 -8.520 1.00 39.84 596 GLY A N 1
ATOM 4639 C CA . GLY A 1 596 ? -7.997 13.388 -9.891 1.00 39.84 596 GLY A CA 1
ATOM 4640 C C . GLY A 1 596 ? -7.997 11.872 -9.941 1.00 39.84 596 GLY A C 1
ATOM 4641 O O . GLY A 1 596 ? -8.661 11.349 -10.861 1.00 39.84 596 GLY A O 1
#

Foldseek 3Di:
DDDDDDPQQDFFWEKEWALDALVVLADDFVSLVVLQVSLVLLVVSVFQAAEEEALPFADEDQAKEKEQAQQADEDDSPPHPCVLQVVAGAAADNPVSVVLQVLCVVLVHHYYYDRPDHHYSLGRSSQCSSHVPHHRHYMYMYHYPVLDLVSLLSSLQSCLVVRSVRYHYYYRFFQFDDPVPFACPCCVPPVDFQDPPDAADPLLVVLSVLSCCQQQVQAFEQSNLCSLNCSCVPPSNCVRPVDSSRSSSSSSVCSNGHHHVNGPFGKDQSGWGHTRNHTITTMIITHHSDDDDDPDDDVVDDLLRCCQVFNAWEDEPQPHIDGGRDDGDPALLVVLVPDPDQAQEDEDPWELDPVRLVVSLVRCVNRPPDLNYAYEYAYAFPPSCVSVCVSPVRHWYKYKYWPWPKDAPDRSYIYTYDDTEMEIETQDDDDDDDDSVVSRVVVQVVCVVVVGHYHYDHHCVLVNLLVLLLCLQQQLVCQLVVAARQQQCVVDVVSVVSSLLLSVLSLVLCVLVVNNVSSDPVSSVVSSVVQNPAPPPGDNDPQNVCLVVLHAGSLCRSQVVSVVSCVVVVNDNVSSVVSSVVSVVSNVVSPVVVVD

pLDDT: mean 90.34, std 12.65, range [29.12, 98.81]

Radius of gyration: 29.51 Å; chains: 1; bounding box: 76×77×74 Å